Protein AF-0000000086449299 (afdb_homodimer)

Secondary structure (DSSP, 8-state):
--EEEEEE---GGGGHHHHHHHHHHHHH-HHHHHHEEEEEEETHHHHHHHHHHH-GGGHHHHHHHHHHHHHHHHTSTTGGGSTT--HHHHHHHHHHHHS-TTHHHHHTTTEEEEEEETTT--EEEE---SSHHHHHHHHHHHT--TTTS-SSPEEETTEEEEEGGGT-SSPPPSSEEEEEE-SSSSS-SB---HHHHHHHHHHHHHTT-HHHHHHHHHHHHHHSPPPHHHHHHHHHHHHHHHHHHHHHTT-----/--EEEEEE---GGGGHHHHHHHHHHHHH-HHHHHHEEEEEEETHHHHHHHHHHH-GGGHHHHHHHHHHHHHHHHTSTTGGGSTT--HHHHHHHHHHHHS-TTHHHHHTTTEEEEEEETTT--EEEE---SSHHHHHHHHHHHT--TTTS-SSPEEETTEEEEEGGGT-SSPPPSSEEEEEE-SSSSS-SB---HHHHHHHHHHHHHTT-HHHHHHHHHHHHHHSPPPHHHHHHHHHHHHHHHHHHHHHTT-----

Solvent-accessible surface area (backbone atoms only — not comparable to full-atom values): 25345 Å² total; per-residue (Å²): 128,80,44,31,27,40,17,21,26,39,30,48,56,40,28,42,19,54,51,18,24,48,51,32,35,67,58,24,21,53,68,51,58,70,53,44,62,35,33,20,5,1,19,35,12,27,53,52,38,48,37,57,72,52,27,54,87,40,50,65,57,49,52,51,47,53,54,49,52,37,51,56,29,62,71,29,94,61,31,50,53,24,87,90,52,57,51,59,60,52,50,50,54,49,49,59,70,56,49,52,89,61,31,20,68,61,31,41,75,24,32,32,37,20,26,10,32,63,84,80,52,46,64,44,73,50,31,76,39,93,33,48,67,52,41,51,50,52,51,50,18,8,54,32,41,76,72,44,64,40,87,73,64,36,78,56,94,91,35,46,23,23,21,1,44,82,51,35,27,60,46,74,59,84,81,51,50,52,47,33,37,31,77,47,57,69,98,47,68,25,40,56,57,72,72,53,53,54,51,51,48,53,50,36,51,70,69,74,37,39,56,60,50,51,32,44,45,48,52,43,34,17,74,48,50,65,59,68,72,55,46,50,49,40,18,50,48,20,23,51,35,34,48,49,40,25,55,75,69,71,39,55,41,86,119,128,81,45,32,27,41,17,21,26,40,30,48,55,40,26,41,19,52,52,19,25,48,52,31,35,68,58,26,21,54,68,50,59,72,54,45,62,34,33,19,5,1,20,36,12,26,52,51,39,46,37,57,74,51,26,54,88,38,48,65,56,50,51,52,48,53,53,49,52,38,49,57,29,61,71,29,95,62,34,49,54,24,86,89,53,58,51,60,57,53,50,50,53,51,50,58,69,56,50,53,88,60,30,20,68,62,32,40,76,26,32,32,38,20,27,10,33,62,84,78,51,46,64,44,71,49,33,76,40,94,34,48,67,52,40,52,50,51,52,50,17,7,52,33,41,74,72,45,65,41,86,74,65,37,79,54,94,93,34,45,23,23,21,1,45,80,51,37,28,59,47,75,58,85,80,50,50,52,46,33,38,31,77,47,58,70,99,47,69,25,40,56,58,72,71,54,53,55,54,52,48,53,51,36,52,71,68,73,37,39,58,61,49,50,31,43,45,49,53,43,34,17,74,47,49,65,58,68,72,56,46,51,48,40,18,50,46,20,23,51,36,35,47,50,40,25,55,74,70,72,38,56,40,86,119

Radius of gyration: 24.44 Å; Cα contacts (8 Å, |Δi|>4): 1080; chains: 2; bounding box: 39×75×61 Å

Nearest PDB structures (foldseek):
  4kyi-assembly1_A  TM=5.735E-01  e=8.278E-06  Legionella pneumophila subsp. pneumophila str. Philadelphia 1
  1i0a-assembly1_B  TM=3.793E-01  e=3.720E+00  Meleagris gallopavo
  4kyi-assembly1_A  TM=5.737E-01  e=8.278E-06  Legionella pneumophila subsp. pneumophila str. Philadelphia 1
  1i0a-assembly1_B  TM=3.791E-01  e=3.720E+00  Meleagris gallopavo

Organism: Eptatretus burgeri (NCBI:txid7764)

Sequence (510 aa):
MAEIHLSFAGAGFMGIYHLGACAALLRNGRALLARIQGYAGASAGALVATVLLTSPENLSRANKFVMELSQNVRNQPIGAITPGFDFRAQLREGIEQLLLSNAHEKADGRLFVSITNAWSGRNELVSRFSSREELITVLEASSFIPFYVGLEPVRYRDQLWLDGGLSNNLPLLPGGRTITISPFSGDHDVSPREADLRAIYARISRENFQVSVGNAIRAALAVLPPPQCVMEQIYERGEKDTVHFLCSNGFYQEEMAEIHLSFAGAGFMGIYHLGACAALLRNGRALLARIQGYAGASAGALVATVLLTSPENLSRANKFVMELSQNVRNQPIGAITPGFDFRAQLREGIEQLLLSNAHEKADGRLFVSITNAWSGRNELVSRFSSREELITVLEASSFIPFYVGLEPVRYRDQLWLDGGLSNNLPLLPGGRTITISPFSGDHDVSPREADLRAIYARISRENFQVSVGNAIRAALAVLPPPQCVMEQIYERGEKDTVHFLCSNGFYQEE

Structure (mmCIF, N/CA/C/O backbone):
data_AF-0000000086449299-model_v1
#
loop_
_entity.id
_entity.type
_entity.pdbx_description
1 polymer 'Patatin-like phospholipase domain containing 4'
#
loop_
_atom_site.group_PDB
_atom_site.id
_atom_site.type_symbol
_atom_site.label_atom_id
_atom_site.label_alt_id
_atom_site.label_comp_id
_atom_site.label_asym_id
_atom_site.label_entity_id
_atom_site.label_seq_id
_atom_site.pdbx_PDB_ins_code
_atom_site.Cartn_x
_atom_site.Cartn_y
_atom_site.Cartn_z
_atom_site.occupancy
_atom_site.B_iso_or_equiv
_atom_site.auth_seq_id
_atom_site.auth_comp_id
_atom_site.auth_asym_id
_atom_site.auth_atom_id
_atom_site.pdbx_PDB_model_num
ATOM 1 N N . MET A 1 1 ? -16.531 -36.344 -13.625 1 51.91 1 MET A N 1
ATOM 2 C CA . MET A 1 1 ? -15.977 -35.75 -12.414 1 51.91 1 MET A CA 1
ATOM 3 C C . MET A 1 1 ? -15.844 -34.25 -12.57 1 51.91 1 MET A C 1
ATOM 5 O O . MET A 1 1 ? -15.672 -33.75 -13.688 1 51.91 1 MET A O 1
ATOM 9 N N . ALA A 1 2 ? -16.266 -33.5 -11.648 1 70.38 2 ALA A N 1
ATOM 10 C CA . ALA A 1 2 ? -16.312 -32.031 -11.781 1 70.38 2 ALA A CA 1
ATOM 11 C C . ALA A 1 2 ? -14.938 -31.469 -12.086 1 70.38 2 ALA A C 1
ATOM 13 O O . ALA A 1 2 ? -13.922 -32 -11.617 1 70.38 2 ALA A O 1
ATOM 14 N N . GLU A 1 3 ? -14.734 -30.688 -13.094 1 87.62 3 GLU A N 1
ATOM 15 C CA . GLU A 1 3 ? -13.484 -30.047 -13.477 1 87.62 3 GLU A CA 1
ATOM 16 C C . GLU A 1 3 ? -12.883 -29.266 -12.312 1 87.62 3 GLU A C 1
ATOM 18 O O . GLU A 1 3 ? -13.609 -28.672 -11.516 1 87.62 3 GLU A O 1
ATOM 23 N N . ILE A 1 4 ? -11.562 -29.578 -12.094 1 93.94 4 ILE A N 1
ATOM 24 C CA . ILE A 1 4 ? -10.859 -28.859 -11.039 1 93.94 4 ILE A CA 1
ATOM 25 C C . ILE A 1 4 ? -9.852 -27.891 -11.656 1 93.94 4 ILE A C 1
ATOM 27 O O . ILE A 1 4 ? -9.164 -28.234 -12.625 1 93.94 4 ILE A O 1
ATOM 31 N N . HIS A 1 5 ? -9.852 -26.734 -11.148 1 96.25 5 HIS A N 1
ATOM 32 C CA . HIS A 1 5 ? -8.906 -25.703 -11.57 1 96.25 5 HIS A CA 1
ATOM 33 C C . HIS A 1 5 ? -8.078 -25.203 -10.398 1 96.25 5 HIS A C 1
ATOM 35 O O . HIS A 1 5 ? -8.438 -25.422 -9.234 1 96.25 5 HIS A O 1
ATOM 41 N N . LEU A 1 6 ? -6.98 -24.734 -10.688 1 96.5 6 LEU A N 1
ATOM 42 C CA . LEU A 1 6 ? -6.078 -24.156 -9.695 1 96.5 6 LEU A CA 1
ATOM 43 C C . LEU A 1 6 ? -5.828 -22.672 -9.984 1 96.5 6 LEU A C 1
ATOM 45 O O . LEU A 1 6 ? -5.543 -22.297 -11.125 1 96.5 6 LEU A O 1
ATOM 49 N N . SER A 1 7 ? -6.012 -21.812 -9.008 1 96.88 7 SER A N 1
ATOM 50 C CA . SER A 1 7 ? -5.84 -20.375 -9.195 1 96.88 7 SER A CA 1
ATOM 51 C C . SER A 1 7 ? -4.926 -19.781 -8.125 1 96.88 7 SER A C 1
ATOM 53 O O . SER A 1 7 ? -5.051 -20.109 -6.941 1 96.88 7 SER A O 1
ATOM 55 N N . PHE A 1 8 ? -3.998 -19.016 -8.555 1 96.44 8 PHE A N 1
ATOM 56 C CA . PHE A 1 8 ? -3.035 -18.359 -7.68 1 96.44 8 PHE A CA 1
ATOM 57 C C . PHE A 1 8 ? -3.27 -16.859 -7.648 1 96.44 8 PHE A C 1
ATOM 59 O O . PHE A 1 8 ? -3.336 -16.203 -8.695 1 96.44 8 PHE A O 1
ATOM 66 N N . ALA A 1 9 ? -3.301 -16.328 -6.469 1 94 9 ALA A N 1
ATOM 67 C CA . ALA A 1 9 ? -3.551 -14.891 -6.316 1 94 9 ALA A CA 1
ATOM 68 C C . ALA A 1 9 ? -2.312 -14.078 -6.676 1 94 9 ALA A C 1
ATOM 70 O O . ALA A 1 9 ? -1.186 -14.555 -6.543 1 94 9 ALA A O 1
ATOM 71 N N . GLY A 1 10 ? -2.607 -12.844 -7.191 1 91.81 10 GLY A N 1
ATOM 72 C CA . GLY A 1 10 ? -1.504 -11.898 -7.27 1 91.81 10 GLY A CA 1
ATOM 73 C C . GLY A 1 10 ? -0.937 -11.531 -5.91 1 91.81 10 GLY A C 1
ATOM 74 O O . GLY A 1 10 ? -1.687 -11.258 -4.973 1 91.81 10 GLY A O 1
ATOM 75 N N . ALA A 1 11 ? 0.433 -11.555 -5.852 1 89.06 11 ALA A N 1
ATOM 76 C CA . ALA A 1 11 ? 1.003 -11.391 -4.516 1 89.06 11 ALA A CA 1
ATOM 77 C C . ALA A 1 11 ? 2.398 -10.781 -4.586 1 89.06 11 ALA A C 1
ATOM 79 O O . ALA A 1 11 ? 3.113 -10.734 -3.582 1 89.06 11 ALA A O 1
ATOM 80 N N . GLY A 1 12 ? 2.861 -10.234 -5.641 1 88.81 12 GLY A N 1
ATOM 81 C CA . GLY A 1 12 ? 4.207 -9.695 -5.742 1 88.81 12 GLY A CA 1
ATOM 82 C C . GLY A 1 12 ? 5.266 -10.625 -5.176 1 88.81 12 GLY A C 1
ATOM 83 O O . GLY A 1 12 ? 5.32 -11.805 -5.531 1 88.81 12 GLY A O 1
ATOM 84 N N . PHE A 1 13 ? 6.039 -10.133 -4.25 1 87.56 13 PHE A N 1
ATOM 85 C CA . PHE A 1 13 ? 7.129 -10.922 -3.689 1 87.56 13 PHE A CA 1
ATOM 86 C C . PHE A 1 13 ? 6.598 -11.977 -2.729 1 87.56 13 PHE A C 1
ATOM 88 O O . PHE A 1 13 ? 7.301 -12.938 -2.4 1 87.56 13 PHE A O 1
ATOM 95 N N . MET A 1 14 ? 5.395 -11.758 -2.367 1 89.06 14 MET A N 1
ATOM 96 C CA . MET A 1 14 ? 4.762 -12.797 -1.559 1 89.06 14 MET A CA 1
ATOM 97 C C . MET A 1 14 ? 4.438 -14.023 -2.402 1 89.06 14 MET A C 1
ATOM 99 O O . MET A 1 14 ? 4.031 -15.062 -1.871 1 89.06 14 MET A O 1
ATOM 103 N N . GLY A 1 15 ? 4.676 -13.875 -3.594 1 92.94 15 GLY A N 1
ATOM 104 C CA . GLY A 1 15 ? 4.504 -15.008 -4.492 1 92.94 15 GLY A CA 1
ATOM 105 C C . GLY A 1 15 ? 5.367 -16.203 -4.117 1 92.94 15 GLY A C 1
ATOM 106 O O . GLY A 1 15 ? 5.125 -17.312 -4.578 1 92.94 15 GLY A O 1
ATOM 107 N N . ILE A 1 16 ? 6.363 -15.938 -3.303 1 94.19 16 ILE A N 1
ATOM 108 C CA . ILE A 1 16 ? 7.203 -17.031 -2.816 1 94.19 16 ILE A CA 1
ATOM 109 C C . ILE A 1 16 ? 6.352 -18.031 -2.053 1 94.19 16 ILE A C 1
ATOM 111 O O . ILE A 1 16 ? 6.668 -19.234 -2.02 1 94.19 16 ILE A O 1
ATOM 115 N N . TYR A 1 17 ? 5.262 -17.578 -1.467 1 94.12 17 TYR A N 1
ATOM 116 C CA . TYR A 1 17 ? 4.281 -18.453 -0.847 1 94.12 17 TYR A CA 1
ATOM 117 C C . TYR A 1 17 ? 3.744 -19.469 -1.853 1 94.12 17 TYR A C 1
ATOM 119 O O . TYR A 1 17 ? 3.598 -20.656 -1.535 1 94.12 17 TYR A O 1
ATOM 127 N N . HIS A 1 18 ? 3.432 -19 -3.043 1 97.44 18 HIS A N 1
ATOM 128 C CA . HIS A 1 18 ? 2.932 -19.859 -4.109 1 97.44 18 HIS A CA 1
ATOM 129 C C . HIS A 1 18 ? 3.963 -20.906 -4.496 1 97.44 18 HIS A C 1
ATOM 131 O O . HIS A 1 18 ? 3.607 -22.047 -4.797 1 97.44 18 HIS A O 1
ATOM 137 N N . LEU A 1 19 ? 5.203 -20.484 -4.504 1 96.81 19 LEU A N 1
ATOM 138 C CA . LEU A 1 19 ? 6.262 -21.438 -4.84 1 96.81 19 LEU A CA 1
ATOM 139 C C . LEU A 1 19 ? 6.348 -22.547 -3.799 1 96.81 19 LEU A C 1
ATOM 141 O O . LEU A 1 19 ? 6.527 -23.719 -4.145 1 96.81 19 LEU A O 1
ATOM 145 N N . GLY A 1 20 ? 6.227 -22.188 -2.58 1 95.94 20 GLY A N 1
ATOM 146 C CA . GLY A 1 20 ? 6.145 -23.203 -1.542 1 95.94 20 GLY A CA 1
ATOM 147 C C . GLY A 1 20 ? 4.961 -24.125 -1.711 1 95.94 20 GLY A C 1
ATOM 148 O O . GLY A 1 20 ? 5.094 -25.344 -1.554 1 95.94 20 GLY A O 1
ATOM 149 N N . ALA A 1 21 ? 3.863 -23.547 -2.029 1 96.5 21 ALA A N 1
ATOM 150 C CA . ALA A 1 21 ? 2.66 -24.344 -2.264 1 96.5 21 ALA A CA 1
ATOM 151 C C . ALA A 1 21 ? 2.861 -25.312 -3.426 1 96.5 21 ALA A C 1
ATOM 153 O O . ALA A 1 21 ? 2.492 -26.484 -3.334 1 96.5 21 ALA A O 1
ATOM 154 N N . CYS A 1 22 ? 3.443 -24.812 -4.48 1 97.62 22 CYS A N 1
ATOM 155 C CA . CYS A 1 22 ? 3.689 -25.641 -5.656 1 97.62 22 CYS A CA 1
ATOM 156 C C . CYS A 1 22 ? 4.637 -26.797 -5.324 1 97.62 22 CYS A C 1
ATOM 158 O O . CYS A 1 22 ? 4.469 -27.906 -5.82 1 97.62 22 CYS A O 1
ATOM 160 N N . ALA A 1 23 ? 5.645 -26.453 -4.512 1 96 23 ALA A N 1
ATOM 161 C CA . ALA A 1 23 ? 6.57 -27.516 -4.098 1 96 23 ALA A CA 1
ATOM 162 C C . ALA A 1 23 ? 5.836 -28.641 -3.381 1 96 23 ALA A C 1
ATOM 164 O O . ALA A 1 23 ? 6.082 -29.812 -3.648 1 96 23 ALA A O 1
ATOM 165 N N . ALA A 1 24 ? 4.945 -28.281 -2.539 1 95.62 24 ALA A N 1
ATOM 166 C CA . ALA A 1 24 ? 4.152 -29.281 -1.81 1 95.62 24 ALA A CA 1
ATOM 167 C C . ALA A 1 24 ? 3.227 -30.031 -2.75 1 95.62 24 ALA A C 1
ATOM 169 O O . ALA A 1 24 ? 3.051 -31.25 -2.609 1 95.62 24 ALA A O 1
ATOM 170 N N . LEU A 1 25 ? 2.617 -29.359 -3.713 1 96.69 25 LEU A N 1
ATOM 171 C CA . LEU A 1 25 ? 1.731 -30 -4.68 1 96.69 25 LEU A CA 1
ATOM 172 C C . LEU A 1 25 ? 2.486 -31.047 -5.504 1 96.69 25 LEU A C 1
ATOM 174 O O . LEU A 1 25 ? 1.985 -32.156 -5.734 1 96.69 25 LEU A O 1
ATOM 178 N N . LEU A 1 26 ? 3.674 -30.641 -5.898 1 95.88 26 LEU A N 1
ATOM 179 C CA . LEU A 1 26 ? 4.477 -31.547 -6.727 1 95.88 26 LEU A CA 1
ATOM 180 C C . LEU A 1 26 ? 4.965 -32.75 -5.918 1 95.88 26 LEU A C 1
ATOM 182 O O . LEU A 1 26 ? 5.098 -33.844 -6.449 1 95.88 26 LEU A O 1
ATOM 186 N N . ARG A 1 27 ? 5.234 -32.5 -4.668 1 94.88 27 ARG A N 1
ATOM 187 C CA . ARG A 1 27 ? 5.781 -33.562 -3.818 1 94.88 27 ARG A CA 1
ATOM 188 C C . ARG A 1 27 ? 4.676 -34.469 -3.305 1 94.88 27 ARG A C 1
ATOM 190 O O . ARG A 1 27 ? 4.84 -35.719 -3.285 1 94.88 27 ARG A O 1
ATOM 197 N N . ASN A 1 28 ? 3.482 -33.875 -2.91 1 95.06 28 ASN A N 1
ATOM 198 C CA . ASN A 1 28 ? 2.496 -34.625 -2.158 1 95.06 28 ASN A CA 1
ATOM 199 C C . ASN A 1 28 ? 1.126 -34.594 -2.828 1 95.06 28 ASN A C 1
ATOM 201 O O . ASN A 1 28 ? 0.195 -35.281 -2.389 1 95.06 28 ASN A O 1
ATOM 205 N N . GLY A 1 29 ? 0.987 -33.812 -3.869 1 95.5 29 GLY A N 1
ATOM 206 C CA . GLY A 1 29 ? -0.331 -33.625 -4.453 1 95.5 29 GLY A CA 1
ATOM 207 C C . GLY A 1 29 ? -0.387 -34 -5.926 1 95.5 29 GLY A C 1
ATOM 208 O O . GLY A 1 29 ? -1.119 -33.375 -6.699 1 95.5 29 GLY A O 1
ATOM 209 N N . ARG A 1 30 ? 0.314 -35.031 -6.344 1 93.69 30 ARG A N 1
ATOM 210 C CA . ARG A 1 30 ? 0.399 -35.406 -7.75 1 93.69 30 ARG A CA 1
ATOM 211 C C . ARG A 1 30 ? -0.957 -35.844 -8.281 1 93.69 30 ARG A C 1
ATOM 213 O O . ARG A 1 30 ? -1.286 -35.625 -9.445 1 93.69 30 ARG A O 1
ATOM 220 N N . ALA A 1 31 ? -1.69 -36.5 -7.477 1 92 31 ALA A N 1
ATOM 221 C CA . ALA A 1 31 ? -3.021 -36.938 -7.871 1 92 31 ALA A CA 1
ATOM 222 C C . ALA A 1 31 ? -3.936 -35.781 -8.18 1 92 31 ALA A C 1
ATOM 224 O O . ALA A 1 31 ? -4.715 -35.812 -9.133 1 92 31 ALA A O 1
ATOM 225 N N . LEU A 1 32 ? -3.84 -34.812 -7.379 1 93.56 32 LEU A N 1
ATOM 226 C CA . LEU A 1 32 ? -4.633 -33.594 -7.613 1 93.56 32 LEU A CA 1
ATOM 227 C C . LEU A 1 32 ? -4.172 -32.875 -8.883 1 93.56 32 LEU A C 1
ATOM 229 O O . LEU A 1 32 ? -4.992 -32.469 -9.703 1 93.56 32 LEU A O 1
ATOM 233 N N . LEU A 1 33 ? -2.873 -32.781 -9.047 1 94.69 33 LEU A N 1
ATOM 234 C CA . LEU A 1 33 ? -2.307 -32.062 -10.195 1 94.69 33 LEU A CA 1
ATOM 235 C C . LEU A 1 33 ? -2.738 -32.719 -11.5 1 94.69 33 LEU A C 1
ATOM 237 O O . LEU A 1 33 ? -2.959 -32.031 -12.508 1 94.69 33 LEU A O 1
ATOM 241 N N . ALA A 1 34 ? -2.879 -34 -11.445 1 92.94 34 ALA A N 1
ATOM 242 C CA . ALA A 1 34 ? -3.275 -34.75 -12.633 1 92.94 34 ALA A CA 1
ATOM 243 C C . ALA A 1 34 ? -4.723 -34.438 -13.008 1 92.94 34 ALA A C 1
ATOM 245 O O . ALA A 1 34 ? -5.121 -34.625 -14.164 1 92.94 34 ALA A O 1
ATOM 246 N N . ARG A 1 35 ? -5.445 -33.969 -12.102 1 92.81 35 ARG A N 1
ATOM 247 C CA . ARG A 1 35 ? -6.863 -33.719 -12.336 1 92.81 35 ARG A CA 1
ATOM 248 C C . ARG A 1 35 ? -7.102 -32.25 -12.727 1 92.81 35 ARG A C 1
ATOM 250 O O . ARG A 1 35 ? -8.188 -31.906 -13.203 1 92.81 35 ARG A O 1
ATOM 257 N N . ILE A 1 36 ? -6.141 -31.453 -12.547 1 95 36 ILE A N 1
ATOM 258 C CA . ILE A 1 36 ? -6.316 -30.031 -12.812 1 95 36 ILE A CA 1
ATOM 259 C C . ILE A 1 36 ? -6.43 -29.797 -14.32 1 95 36 ILE A C 1
ATOM 261 O O . ILE A 1 36 ? -5.57 -30.219 -15.086 1 95 36 ILE A O 1
ATOM 265 N N . GLN A 1 37 ? -7.434 -29.094 -14.703 1 94.31 37 GLN A N 1
ATOM 266 C CA . GLN A 1 37 ? -7.664 -28.828 -16.125 1 94.31 37 GLN A CA 1
ATOM 267 C C . GLN A 1 37 ? -7.219 -27.422 -16.5 1 94.31 37 GLN A C 1
ATOM 269 O O . GLN A 1 37 ? -6.828 -27.172 -17.641 1 94.31 37 GLN A O 1
ATOM 274 N N . GLY A 1 38 ? -7.367 -26.578 -15.594 1 95.88 38 GLY A N 1
ATOM 275 C CA . GLY A 1 38 ? -7.035 -25.188 -15.867 1 95.88 38 GLY A CA 1
ATOM 276 C C . GLY A 1 38 ? -6.246 -24.531 -14.75 1 95.88 38 GLY A C 1
ATOM 277 O O . GLY A 1 38 ? -6.457 -24.828 -13.57 1 95.88 38 GLY A O 1
ATOM 278 N N . TYR A 1 39 ? -5.344 -23.75 -15.148 1 97.44 39 TYR A N 1
ATOM 279 C CA . TYR A 1 39 ? -4.547 -22.938 -14.227 1 97.44 39 TYR A CA 1
ATOM 280 C C . TYR A 1 39 ? -4.82 -21.453 -14.43 1 97.44 39 TYR A C 1
ATOM 282 O O . TYR A 1 39 ? -4.938 -20.984 -15.562 1 97.44 39 TYR A O 1
ATOM 290 N N . ALA A 1 40 ? -5 -20.719 -13.359 1 96.88 40 ALA A N 1
ATOM 291 C CA . ALA A 1 40 ? -5.266 -19.297 -13.445 1 96.88 40 ALA A CA 1
ATOM 292 C C . ALA A 1 40 ? -4.441 -18.516 -12.422 1 96.88 40 ALA A C 1
ATOM 294 O O . ALA A 1 40 ? -3.945 -19.094 -11.453 1 96.88 40 ALA A O 1
ATOM 295 N N . GLY A 1 41 ? -4.312 -17.25 -12.711 1 95.94 41 GLY A N 1
ATOM 296 C CA . GLY A 1 41 ? -3.609 -16.422 -11.75 1 95.94 41 GLY A CA 1
ATOM 297 C C . GLY A 1 41 ? -3.461 -14.984 -12.203 1 95.94 41 GLY A C 1
ATOM 298 O O . GLY A 1 41 ? -3.793 -14.648 -13.344 1 95.94 41 GLY A O 1
ATOM 299 N N . ALA A 1 42 ? -2.957 -14.219 -11.289 1 93.31 42 ALA A N 1
ATOM 300 C CA . ALA A 1 42 ? -2.629 -12.82 -11.539 1 93.31 42 ALA A CA 1
ATOM 301 C C . ALA A 1 42 ? -1.217 -12.492 -11.062 1 93.31 42 ALA A C 1
ATOM 303 O O . ALA A 1 42 ? -0.788 -12.969 -10.008 1 93.31 42 ALA A O 1
ATOM 304 N N . SER A 1 43 ? -0.488 -11.688 -11.836 1 93.19 43 SER A N 1
ATOM 305 C CA . SER A 1 43 ? 0.835 -11.203 -11.453 1 93.19 43 SER A CA 1
ATOM 306 C C . SER A 1 43 ? 1.746 -12.352 -11.039 1 93.19 43 SER A C 1
ATOM 308 O O . SER A 1 43 ? 1.918 -13.32 -11.789 1 93.19 43 SER A O 1
ATOM 310 N N . ALA A 1 44 ? 2.305 -12.344 -9.859 1 93.31 44 ALA A N 1
ATOM 311 C CA . ALA A 1 44 ? 3.168 -13.422 -9.383 1 93.31 44 ALA A CA 1
ATOM 312 C C . ALA A 1 44 ? 2.445 -14.766 -9.43 1 93.31 44 ALA A C 1
ATOM 314 O O . ALA A 1 44 ? 3.061 -15.797 -9.703 1 93.31 44 ALA A O 1
ATOM 315 N N . GLY A 1 45 ? 1.172 -14.703 -9.18 1 96.19 45 GLY A N 1
ATOM 316 C CA . GLY A 1 45 ? 0.382 -15.922 -9.273 1 96.19 45 GLY A CA 1
ATOM 317 C C . GLY A 1 45 ? 0.333 -16.5 -10.68 1 96.19 45 GLY A C 1
ATOM 318 O O . GLY A 1 45 ? 0.425 -17.703 -10.859 1 96.19 45 GLY A O 1
ATOM 319 N N . ALA A 1 46 ? 0.145 -15.625 -11.648 1 96 46 ALA A N 1
ATOM 320 C CA . ALA A 1 46 ? 0.15 -16.078 -13.039 1 96 46 ALA A CA 1
ATOM 321 C C . ALA A 1 46 ? 1.508 -16.656 -13.422 1 96 46 ALA A C 1
ATOM 323 O O . ALA A 1 46 ? 1.582 -17.656 -14.148 1 96 46 ALA A O 1
ATOM 324 N N . LEU A 1 47 ? 2.551 -16.047 -12.945 1 95.62 47 LEU A N 1
ATOM 325 C CA . LEU A 1 47 ? 3.898 -16.531 -13.227 1 95.62 47 LEU A CA 1
ATOM 326 C C . LEU A 1 47 ? 4.105 -17.922 -12.648 1 95.62 47 LEU A C 1
ATOM 328 O O . LEU A 1 47 ? 4.574 -18.828 -13.352 1 95.62 47 LEU A O 1
ATOM 332 N N . VAL A 1 48 ? 3.73 -18.109 -11.43 1 97.06 48 VAL A N 1
ATOM 333 C CA . VAL A 1 48 ? 3.898 -19.391 -10.766 1 97.06 48 VAL A CA 1
ATOM 334 C C . VAL A 1 48 ? 3.025 -20.453 -11.445 1 97.06 48 VAL A C 1
ATOM 336 O O . VAL A 1 48 ? 3.463 -21.578 -11.664 1 97.06 48 VAL A O 1
ATOM 339 N N . ALA A 1 49 ? 1.79 -20.062 -11.781 1 97.62 49 ALA A N 1
ATOM 340 C CA . ALA A 1 49 ? 0.901 -20.969 -12.492 1 97.62 49 ALA A CA 1
ATOM 341 C C . ALA A 1 49 ? 1.526 -21.422 -13.812 1 97.62 49 ALA A C 1
ATOM 343 O O . ALA A 1 49 ? 1.446 -22.609 -14.172 1 97.62 49 ALA A O 1
ATOM 344 N N . THR A 1 50 ? 2.115 -20.469 -14.484 1 97.38 50 THR A N 1
ATOM 345 C CA . THR A 1 50 ? 2.744 -20.766 -15.766 1 97.38 50 THR A CA 1
ATOM 346 C C . THR A 1 50 ? 3.885 -21.766 -15.586 1 97.38 50 THR A C 1
ATOM 348 O O . THR A 1 50 ? 3.984 -22.75 -16.328 1 97.38 50 THR A O 1
ATOM 351 N N . VAL A 1 51 ? 4.727 -21.531 -14.625 1 96.75 51 VAL A N 1
ATOM 352 C CA . VAL A 1 51 ? 5.859 -22.422 -14.375 1 96.75 51 VAL A CA 1
ATOM 353 C C . VAL A 1 51 ? 5.355 -23.797 -13.984 1 96.75 51 VAL A C 1
ATOM 355 O O . VAL A 1 51 ? 5.836 -24.812 -14.508 1 96.75 51 VAL A O 1
ATOM 358 N N . LEU A 1 52 ? 4.371 -23.859 -13.117 1 96.81 52 LEU A N 1
ATOM 359 C CA . LEU A 1 52 ? 3.83 -25.141 -12.656 1 96.81 52 LEU A CA 1
ATOM 360 C C . LEU A 1 52 ? 3.266 -25.938 -13.828 1 96.81 52 LEU A C 1
ATOM 362 O O . LEU A 1 52 ? 3.471 -27.156 -13.914 1 96.81 52 LEU A O 1
ATOM 366 N N . LEU A 1 53 ? 2.592 -25.266 -14.742 1 96.88 53 LEU A N 1
ATOM 367 C CA . LEU A 1 53 ? 1.915 -25.906 -15.859 1 96.88 53 LEU A CA 1
ATOM 368 C C . LEU A 1 53 ? 2.914 -26.297 -16.938 1 96.88 53 LEU A C 1
ATOM 370 O O . LEU A 1 53 ? 2.822 -27.391 -17.5 1 96.88 53 LEU A O 1
ATOM 374 N N . THR A 1 54 ? 3.885 -25.438 -17.219 1 95.69 54 THR A N 1
ATOM 375 C CA . THR A 1 54 ? 4.684 -25.625 -18.422 1 95.69 54 THR A CA 1
ATOM 376 C C . THR A 1 54 ? 6.062 -26.172 -18.078 1 95.69 54 THR A C 1
ATOM 378 O O . THR A 1 54 ? 6.691 -26.844 -18.906 1 95.69 54 THR A O 1
ATOM 381 N N . SER A 1 55 ? 6.531 -25.828 -16.906 1 94.44 55 SER A N 1
ATOM 382 C CA . SER A 1 55 ? 7.895 -26.188 -16.547 1 94.44 55 SER A CA 1
ATOM 383 C C . SER A 1 55 ? 8.023 -26.453 -15.055 1 94.44 55 SER A C 1
ATOM 385 O O . SER A 1 55 ? 8.844 -25.828 -14.375 1 94.44 55 SER A O 1
ATOM 387 N N . PRO A 1 56 ? 7.336 -27.5 -14.602 1 94.31 56 PRO A N 1
ATOM 388 C CA . PRO A 1 56 ? 7.391 -27.766 -13.164 1 94.31 56 PRO A CA 1
ATOM 389 C C . PRO A 1 56 ? 8.797 -28.109 -12.68 1 94.31 56 PRO A C 1
ATOM 391 O O . PRO A 1 56 ? 9.125 -27.875 -11.508 1 94.31 56 PRO A O 1
ATOM 394 N N . GLU A 1 57 ? 9.648 -28.547 -13.523 1 93.94 57 GLU A N 1
ATOM 395 C CA . GLU A 1 57 ? 11.023 -28.875 -13.18 1 93.94 57 GLU A CA 1
ATOM 396 C C . GLU A 1 57 ? 11.836 -27.625 -12.844 1 93.94 57 GLU A C 1
ATOM 398 O O . GLU A 1 57 ? 12.891 -27.719 -12.219 1 93.94 57 GLU A O 1
ATOM 403 N N . ASN A 1 58 ? 11.336 -26.469 -13.227 1 95.31 58 ASN A N 1
ATOM 404 C CA . ASN A 1 58 ? 12.07 -25.234 -13.023 1 95.31 58 ASN A CA 1
ATOM 405 C C . ASN A 1 58 ? 11.555 -24.469 -11.805 1 95.31 58 ASN A C 1
ATOM 407 O O . ASN A 1 58 ? 11.891 -23.297 -11.609 1 95.31 58 ASN A O 1
ATOM 411 N N . LEU A 1 59 ? 10.805 -25.141 -10.977 1 95.31 59 LEU A N 1
ATOM 412 C CA . LEU A 1 59 ? 10.242 -24.484 -9.805 1 95.31 59 LEU A CA 1
ATOM 413 C C . LEU A 1 59 ? 11.344 -24 -8.867 1 95.31 59 LEU A C 1
ATOM 415 O O . LEU A 1 59 ? 11.25 -22.906 -8.305 1 95.31 59 LEU A O 1
ATOM 419 N N . SER A 1 60 ? 12.352 -24.844 -8.734 1 94.56 60 SER A N 1
ATOM 420 C CA . SER A 1 60 ? 13.469 -24.469 -7.879 1 94.56 60 SER A CA 1
ATOM 421 C C . SER A 1 60 ? 14.203 -23.266 -8.43 1 94.56 60 SER A C 1
ATOM 423 O O . SER A 1 60 ? 14.641 -22.391 -7.668 1 94.56 60 SER A O 1
ATOM 425 N N . ARG A 1 61 ? 14.391 -23.234 -9.703 1 95.06 61 ARG A N 1
ATOM 426 C CA . ARG A 1 61 ? 15.016 -22.094 -10.352 1 95.06 61 ARG A CA 1
ATOM 427 C C . ARG A 1 61 ? 14.172 -20.828 -10.188 1 95.06 61 ARG A C 1
ATOM 429 O O . ARG A 1 61 ? 14.703 -19.734 -10.031 1 95.06 61 ARG A O 1
ATOM 436 N N . ALA A 1 62 ? 12.883 -21.047 -10.281 1 95.19 62 ALA A N 1
ATOM 437 C CA . ALA A 1 62 ? 11.977 -19.906 -10.078 1 95.19 62 ALA A CA 1
ATOM 438 C C . ALA A 1 62 ? 12.133 -19.328 -8.68 1 95.19 62 ALA A C 1
ATOM 440 O O . ALA A 1 62 ? 12.133 -18.109 -8.508 1 95.19 62 ALA A O 1
ATOM 441 N N . ASN A 1 63 ? 12.25 -20.219 -7.723 1 95.19 63 ASN A N 1
ATOM 442 C CA . ASN A 1 63 ? 12.469 -19.797 -6.348 1 95.19 63 ASN A CA 1
ATOM 443 C C . ASN A 1 63 ? 13.75 -18.984 -6.215 1 95.19 63 ASN A C 1
ATOM 445 O O . ASN A 1 63 ? 13.766 -17.922 -5.57 1 95.19 63 ASN A O 1
ATOM 449 N N . LYS A 1 64 ? 14.812 -19.453 -6.793 1 93.81 64 LYS A N 1
ATOM 450 C CA . LYS A 1 64 ? 16.094 -18.766 -6.758 1 93.81 64 LYS A CA 1
ATOM 451 C C . LYS A 1 64 ? 16 -17.391 -7.422 1 93.81 64 LYS A C 1
ATOM 453 O O . LYS A 1 64 ? 16.562 -16.406 -6.93 1 93.81 64 LYS A O 1
ATOM 458 N N . PHE A 1 65 ? 15.367 -17.406 -8.484 1 94.38 65 PHE A N 1
ATOM 459 C CA . PHE A 1 65 ? 15.195 -16.156 -9.219 1 94.38 65 PHE A CA 1
ATOM 460 C C . PHE A 1 65 ? 14.469 -15.117 -8.359 1 94.38 65 PHE A C 1
ATOM 462 O O . PHE A 1 65 ? 14.891 -13.969 -8.273 1 94.38 65 PHE A O 1
ATOM 469 N N . VAL A 1 66 ? 13.32 -15.539 -7.75 1 93.19 66 VAL A N 1
ATOM 470 C CA . VAL A 1 66 ? 12.523 -14.633 -6.93 1 93.19 66 VAL A CA 1
ATOM 471 C C . VAL A 1 66 ? 13.367 -14.117 -5.766 1 93.19 66 VAL A C 1
ATOM 473 O O . VAL A 1 66 ? 13.32 -12.93 -5.434 1 93.19 66 VAL A O 1
ATOM 476 N N . MET A 1 67 ? 14.148 -14.992 -5.184 1 92.38 67 MET A N 1
ATOM 477 C CA . MET A 1 67 ? 15.008 -14.609 -4.07 1 92.38 67 MET A CA 1
ATOM 478 C C . MET A 1 67 ? 16.047 -13.586 -4.512 1 92.38 67 MET A C 1
ATOM 480 O O . MET A 1 67 ? 16.297 -12.609 -3.812 1 92.38 67 MET A O 1
ATOM 484 N N . GLU A 1 68 ? 16.609 -13.805 -5.641 1 91.88 68 GLU A N 1
ATOM 485 C CA . GLU A 1 68 ? 17.609 -12.891 -6.172 1 91.88 68 GLU A CA 1
ATOM 486 C C . GLU A 1 68 ? 16.984 -11.547 -6.539 1 91.88 68 GLU A C 1
ATOM 488 O O . GLU A 1 68 ? 17.562 -10.492 -6.258 1 91.88 68 GLU A O 1
ATOM 493 N N . LEU A 1 69 ? 15.922 -11.609 -7.195 1 90.44 69 LEU A N 1
ATOM 494 C CA . LEU A 1 69 ? 15.234 -10.375 -7.57 1 90.44 69 LEU A CA 1
ATOM 495 C C . LEU A 1 69 ? 14.867 -9.562 -6.332 1 90.44 69 LEU A C 1
ATOM 497 O O . LEU A 1 69 ? 14.992 -8.336 -6.336 1 90.44 69 LEU A O 1
ATOM 501 N N . SER A 1 70 ? 14.391 -10.258 -5.312 1 89.69 70 SER A N 1
ATOM 502 C CA . SER A 1 70 ? 14.047 -9.594 -4.055 1 89.69 70 SER A CA 1
ATOM 503 C C . SER A 1 70 ? 15.258 -8.906 -3.443 1 89.69 70 SER A C 1
ATOM 505 O O . SER A 1 70 ? 15.148 -7.785 -2.939 1 89.69 70 SER A O 1
ATOM 507 N N . GLN A 1 71 ? 16.312 -9.586 -3.461 1 87.88 71 GLN A N 1
ATOM 508 C CA . GLN A 1 71 ? 17.547 -9.016 -2.93 1 87.88 71 GLN A CA 1
ATOM 509 C C . GLN A 1 71 ? 17.969 -7.781 -3.719 1 87.88 71 GLN A C 1
ATOM 511 O O . GLN A 1 71 ? 18.422 -6.789 -3.139 1 87.88 71 GLN A O 1
ATOM 516 N N . ASN A 1 72 ? 17.844 -7.883 -5.023 1 86.69 72 ASN A N 1
ATOM 517 C CA . ASN A 1 72 ? 18.188 -6.75 -5.875 1 86.69 72 ASN A CA 1
ATOM 518 C C . ASN A 1 72 ? 17.328 -5.531 -5.559 1 86.69 72 ASN A C 1
ATOM 520 O O . ASN A 1 72 ? 17.828 -4.402 -5.547 1 86.69 72 ASN A O 1
ATOM 524 N N . VAL A 1 73 ? 16.094 -5.777 -5.312 1 82.31 73 VAL A N 1
ATOM 525 C CA . VAL A 1 73 ? 15.164 -4.695 -5.008 1 82.31 73 VAL A CA 1
ATOM 526 C C . VAL A 1 73 ? 15.492 -4.102 -3.639 1 82.31 73 VAL A C 1
ATOM 528 O O . VAL A 1 73 ? 15.5 -2.881 -3.467 1 82.31 73 VAL A O 1
ATOM 531 N N . ARG A 1 74 ? 15.805 -4.949 -2.67 1 78.75 74 ARG A N 1
ATOM 532 C CA . ARG A 1 74 ? 16.125 -4.5 -1.318 1 78.75 74 ARG A CA 1
ATOM 533 C C . ARG A 1 74 ? 17.375 -3.643 -1.31 1 78.75 74 ARG A C 1
ATOM 535 O O . ARG A 1 74 ? 17.531 -2.768 -0.454 1 78.75 74 ARG A O 1
ATOM 542 N N . ASN A 1 75 ? 18.172 -3.924 -2.297 1 78.75 75 ASN A N 1
ATOM 543 C CA . ASN A 1 75 ? 19.438 -3.209 -2.367 1 78.75 75 ASN A CA 1
ATOM 544 C C . ASN A 1 75 ? 19.266 -1.817 -2.967 1 78.75 75 ASN A C 1
ATOM 546 O O . ASN A 1 75 ? 20.203 -1.015 -2.965 1 78.75 75 ASN A O 1
ATOM 550 N N . GLN A 1 76 ? 18.031 -1.553 -3.469 1 73.62 76 GLN A N 1
ATOM 551 C CA . GLN A 1 76 ? 17.766 -0.235 -4.035 1 73.62 76 GLN A CA 1
ATOM 552 C C . GLN A 1 76 ? 17.266 0.731 -2.973 1 73.62 76 GLN A C 1
ATOM 554 O O . GLN A 1 76 ? 16.469 0.346 -2.102 1 73.62 76 GLN A O 1
ATOM 559 N N . PRO A 1 77 ? 17.703 1.929 -3.025 1 60.34 77 PRO A N 1
ATOM 560 C CA . PRO A 1 77 ? 17.328 2.904 -2 1 60.34 77 PRO A CA 1
ATOM 561 C C . PRO A 1 77 ? 15.82 3.049 -1.851 1 60.34 77 PRO A C 1
ATOM 563 O O . PRO A 1 77 ? 15.312 3.195 -0.733 1 60.34 77 PRO A O 1
ATOM 566 N N . ILE A 1 78 ? 15.117 2.988 -3.006 1 58.81 78 ILE A N 1
ATOM 567 C CA . ILE A 1 78 ? 13.68 3.18 -2.908 1 58.81 78 ILE A CA 1
ATOM 568 C C . ILE A 1 78 ? 12.953 2 -3.555 1 58.81 78 ILE A C 1
ATOM 570 O O . ILE A 1 78 ? 11.859 2.158 -4.105 1 58.81 78 ILE A O 1
ATOM 574 N N . GLY A 1 79 ? 13.664 0.878 -3.467 1 65.69 79 GLY A N 1
ATOM 575 C CA . GLY A 1 79 ? 13.055 -0.336 -3.979 1 65.69 79 GLY A CA 1
ATOM 576 C C . GLY A 1 79 ? 13.016 -0.392 -5.496 1 65.69 79 GLY A C 1
ATOM 577 O O . GLY A 1 79 ? 13.969 0.031 -6.16 1 65.69 79 GLY A O 1
ATOM 578 N N . ALA A 1 80 ? 11.875 -0.88 -5.969 1 63.59 80 ALA A N 1
ATOM 579 C CA . ALA A 1 80 ? 11.758 -1.137 -7.402 1 63.59 80 ALA A CA 1
ATOM 580 C C . ALA A 1 80 ? 11.57 0.164 -8.18 1 63.59 80 ALA A C 1
ATOM 582 O O . ALA A 1 80 ? 11.734 0.193 -9.398 1 63.59 80 ALA A O 1
ATOM 583 N N . ILE A 1 81 ? 11.273 1.188 -7.445 1 62.06 81 ILE A N 1
ATOM 584 C CA . ILE A 1 81 ? 10.992 2.439 -8.141 1 62.06 81 ILE A CA 1
ATOM 585 C C . ILE A 1 81 ? 12.266 3.283 -8.211 1 62.06 81 ILE A C 1
ATOM 587 O O . ILE A 1 81 ? 12.25 4.395 -8.75 1 62.06 81 ILE A O 1
ATOM 591 N N . THR A 1 82 ? 13.359 2.736 -7.695 1 59.97 82 THR A N 1
ATOM 592 C CA . THR A 1 82 ? 14.633 3.443 -7.758 1 59.97 82 THR A CA 1
ATOM 593 C C . THR A 1 82 ? 14.992 3.791 -9.203 1 59.97 82 THR A C 1
ATOM 595 O O . THR A 1 82 ? 14.945 2.93 -10.086 1 59.97 82 THR A O 1
ATOM 598 N N . PRO A 1 83 ? 15.219 5.102 -9.383 1 60.16 83 PRO A N 1
ATOM 599 C CA . PRO A 1 83 ? 15.617 5.484 -10.734 1 60.16 83 PRO A CA 1
ATOM 600 C C . PRO A 1 83 ? 16.812 4.68 -11.25 1 60.16 83 PRO A C 1
ATOM 602 O O . PRO A 1 83 ? 17.766 4.453 -10.516 1 60.16 83 PRO A O 1
ATOM 605 N N . GLY A 1 84 ? 16.75 4.148 -12.414 1 66.38 84 GLY A N 1
ATOM 606 C CA . GLY A 1 84 ? 17.828 3.363 -13.008 1 66.38 84 GLY A CA 1
ATOM 607 C C . GLY A 1 84 ? 17.641 1.868 -12.836 1 66.38 84 GLY A C 1
ATOM 608 O O . GLY A 1 84 ? 18.25 1.074 -13.555 1 66.38 84 GLY A O 1
ATOM 609 N N . PHE A 1 85 ? 16.938 1.484 -11.781 1 75.06 85 PHE A N 1
ATOM 610 C CA . PHE A 1 85 ? 16.641 0.07 -11.594 1 75.06 85 PHE A CA 1
ATOM 611 C C . PHE A 1 85 ? 15.523 -0.376 -12.531 1 75.06 85 PHE A C 1
ATOM 613 O O . PHE A 1 85 ? 14.406 0.151 -12.469 1 75.06 85 PHE A O 1
ATOM 620 N N . ASP A 1 86 ? 15.836 -1.249 -13.398 1 79.69 86 ASP A N 1
ATOM 621 C CA . ASP A 1 86 ? 14.859 -1.731 -14.375 1 79.69 86 ASP A CA 1
ATOM 622 C C . ASP A 1 86 ? 14.234 -3.049 -13.922 1 79.69 86 ASP A C 1
ATOM 624 O O . ASP A 1 86 ? 14.633 -4.121 -14.383 1 79.69 86 ASP A O 1
ATOM 628 N N . PHE A 1 87 ? 13.227 -2.99 -13.102 1 82.81 87 PHE A N 1
ATOM 629 C CA . PHE A 1 87 ? 12.523 -4.164 -12.586 1 82.81 87 PHE A CA 1
ATOM 630 C C . PHE A 1 87 ? 11.906 -4.965 -13.727 1 82.81 87 PHE A C 1
ATOM 632 O O . PHE A 1 87 ? 11.938 -6.199 -13.719 1 82.81 87 PHE A O 1
ATOM 639 N N . ARG A 1 88 ? 11.375 -4.297 -14.734 1 82.12 88 ARG A N 1
ATOM 640 C CA . ARG A 1 88 ? 10.703 -4.941 -15.852 1 82.12 88 ARG A CA 1
ATOM 641 C C . ARG A 1 88 ? 11.672 -5.816 -16.641 1 82.12 88 ARG A C 1
ATOM 643 O O . ARG A 1 88 ? 11.336 -6.945 -17.016 1 82.12 88 ARG A O 1
ATOM 650 N N . ALA A 1 89 ? 12.758 -5.23 -16.844 1 86.12 89 ALA A N 1
ATOM 651 C CA . ALA A 1 89 ? 13.773 -5.965 -17.594 1 86.12 89 ALA A CA 1
ATOM 652 C C . ALA A 1 89 ? 14.227 -7.211 -16.828 1 86.12 89 ALA A C 1
ATOM 654 O O . ALA A 1 89 ? 14.414 -8.273 -17.438 1 86.12 89 ALA A O 1
ATOM 655 N N . GLN A 1 90 ? 14.445 -7.039 -15.594 1 88.69 90 GLN A N 1
ATOM 656 C CA . GLN A 1 90 ? 14.867 -8.172 -14.781 1 88.69 90 GLN A CA 1
ATOM 657 C C . GLN A 1 90 ? 13.789 -9.25 -14.742 1 88.69 90 GLN A C 1
ATOM 659 O O . GLN A 1 90 ? 14.094 -10.445 -14.812 1 88.69 90 GLN A O 1
ATOM 664 N N . LEU A 1 91 ? 12.602 -8.82 -14.609 1 89.25 91 LEU A N 1
ATOM 665 C CA . LEU A 1 91 ? 11.484 -9.766 -14.594 1 89.25 91 LEU A CA 1
ATOM 666 C C . LEU A 1 91 ? 11.391 -10.523 -15.914 1 89.25 91 LEU A C 1
ATOM 668 O O . LEU A 1 91 ? 11.258 -11.742 -15.93 1 89.25 91 LEU A O 1
ATOM 672 N N . ARG A 1 92 ? 11.438 -9.805 -17 1 90.75 92 ARG A N 1
ATOM 673 C CA . ARG A 1 92 ? 11.344 -10.43 -18.312 1 90.75 92 ARG A CA 1
ATOM 674 C C . ARG A 1 92 ? 12.469 -11.445 -18.516 1 90.75 92 ARG A C 1
ATOM 676 O O . ARG A 1 92 ? 12.242 -12.539 -19.031 1 90.75 92 ARG A O 1
ATOM 683 N N . GLU A 1 93 ? 13.625 -11.008 -18.141 1 92.06 93 GLU A N 1
ATOM 684 C CA . GLU A 1 93 ? 14.766 -11.914 -18.25 1 92.06 93 GLU A CA 1
ATOM 685 C C . GLU A 1 93 ? 14.531 -13.195 -17.453 1 92.06 93 GLU A C 1
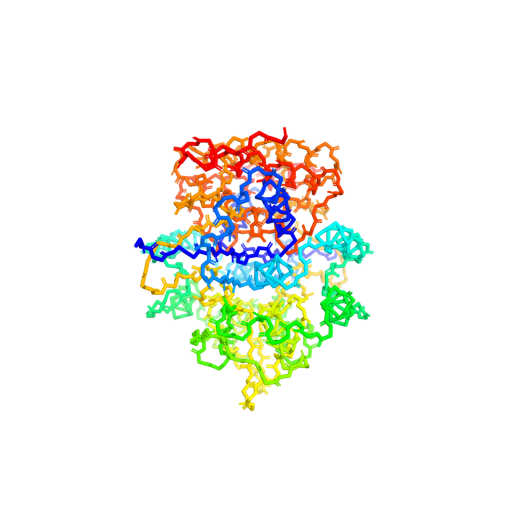ATOM 687 O O . GLU A 1 93 ? 14.867 -14.289 -17.922 1 92.06 93 GLU A O 1
ATOM 692 N N . GLY A 1 94 ? 14.047 -13.023 -16.297 1 93.06 94 GLY A N 1
ATOM 693 C CA . GLY A 1 94 ? 13.734 -14.18 -15.477 1 93.06 94 GLY A CA 1
ATOM 694 C C . GLY A 1 94 ? 12.695 -15.086 -16.094 1 93.06 94 GLY A C 1
ATOM 695 O O . GLY A 1 94 ? 12.852 -16.312 -16.109 1 93.06 94 GLY A O 1
ATOM 696 N N . ILE A 1 95 ? 11.633 -14.492 -16.656 1 93.31 95 ILE A N 1
ATOM 697 C CA . ILE A 1 95 ? 10.57 -15.25 -17.281 1 93.31 95 ILE A CA 1
ATOM 698 C C . ILE A 1 95 ? 11.125 -16.031 -18.484 1 93.31 95 ILE A C 1
ATOM 700 O O . ILE A 1 95 ? 10.836 -17.219 -18.641 1 93.31 95 ILE A O 1
ATOM 704 N N . GLU A 1 96 ? 11.906 -15.352 -19.203 1 94.31 96 GLU A N 1
ATOM 705 C CA . GLU A 1 96 ? 12.5 -15.969 -20.391 1 94.31 96 GLU A CA 1
ATOM 706 C C . GLU A 1 96 ? 13.359 -17.172 -20.016 1 94.31 96 GLU A C 1
ATOM 708 O O . GLU A 1 96 ? 13.383 -18.172 -20.734 1 94.31 96 GLU A O 1
ATOM 713 N N . GLN A 1 97 ? 14.023 -17.062 -18.922 1 93.38 97 GLN A N 1
ATOM 714 C CA . GLN A 1 97 ? 14.914 -18.141 -18.5 1 93.38 97 GLN A CA 1
ATOM 715 C C . GLN A 1 97 ? 14.125 -19.312 -17.938 1 93.38 97 GLN A C 1
ATOM 717 O O . GLN A 1 97 ? 14.555 -20.469 -18.047 1 93.38 97 GLN A O 1
ATOM 722 N N . LEU A 1 98 ? 13.031 -19.047 -17.422 1 93.25 98 LEU A N 1
ATOM 723 C CA . LEU A 1 98 ? 12.266 -20.062 -16.734 1 93.25 98 LEU A CA 1
ATOM 724 C C . LEU A 1 98 ? 11.367 -20.828 -17.703 1 93.25 98 LEU A C 1
ATOM 726 O O . LEU A 1 98 ? 11.117 -22.016 -17.516 1 93.25 98 LEU A O 1
ATOM 730 N N . LEU A 1 99 ? 10.867 -20.172 -18.719 1 93.81 99 LEU A N 1
ATOM 731 C CA . LEU A 1 99 ? 9.883 -20.766 -19.625 1 93.81 99 LEU A CA 1
ATOM 732 C C . LEU A 1 99 ? 10.57 -21.578 -20.719 1 93.81 99 LEU A C 1
ATOM 734 O O . LEU A 1 99 ? 11.602 -21.156 -21.25 1 93.81 99 LEU A O 1
ATOM 738 N N . LEU A 1 100 ? 9.977 -22.688 -20.984 1 93.94 100 LEU A N 1
ATOM 739 C CA . LEU A 1 100 ? 10.445 -23.531 -22.078 1 93.94 100 LEU A CA 1
ATOM 740 C C . LEU A 1 100 ? 10.094 -22.906 -23.422 1 93.94 100 LEU A C 1
ATOM 742 O O . LEU A 1 100 ? 9.25 -22.016 -23.5 1 93.94 100 LEU A O 1
ATOM 746 N N . SER A 1 101 ? 10.727 -23.406 -24.5 1 93.75 101 SER A N 1
ATOM 747 C CA . SER A 1 101 ? 10.508 -22.875 -25.844 1 93.75 101 SER A CA 1
ATOM 748 C C . SER A 1 101 ? 9.078 -23.125 -26.312 1 93.75 101 SER A C 1
ATOM 750 O O . SER A 1 101 ? 8.523 -22.328 -27.078 1 93.75 101 SER A O 1
ATOM 752 N N . ASN A 1 102 ? 8.508 -24.188 -25.781 1 95.19 102 ASN A N 1
ATOM 753 C CA . ASN A 1 102 ? 7.156 -24.531 -26.203 1 95.19 102 ASN A CA 1
ATOM 754 C C . ASN A 1 102 ? 6.133 -24.234 -25.109 1 95.19 102 ASN A C 1
ATOM 756 O O . ASN A 1 102 ? 5.07 -24.859 -25.062 1 95.19 102 ASN A O 1
ATOM 760 N N . ALA A 1 103 ? 6.449 -23.312 -24.219 1 96.12 103 ALA A N 1
ATOM 761 C CA . ALA A 1 103 ? 5.586 -23.016 -23.094 1 96.12 103 ALA A CA 1
ATOM 762 C C . ALA A 1 103 ? 4.215 -22.516 -23.547 1 96.12 103 ALA A C 1
ATOM 764 O O . ALA A 1 103 ? 3.195 -22.844 -22.938 1 96.12 103 ALA A O 1
ATOM 765 N N . HIS A 1 104 ? 4.16 -21.734 -24.672 1 96.56 104 HIS A N 1
ATOM 766 C CA . HIS A 1 104 ? 2.9 -21.172 -25.156 1 96.56 104 HIS A CA 1
ATOM 767 C C . HIS A 1 104 ? 1.959 -22.281 -25.625 1 96.56 104 HIS A C 1
ATOM 769 O O . HIS A 1 104 ? 0.738 -22.156 -25.5 1 96.56 104 HIS A O 1
ATOM 775 N N . GLU A 1 105 ? 2.475 -23.359 -26.125 1 97.31 105 GLU A N 1
ATOM 776 C CA . GLU A 1 105 ? 1.658 -24.484 -26.578 1 97.31 105 GLU A CA 1
ATOM 777 C C . GLU A 1 105 ? 1.027 -25.219 -25.391 1 97.31 105 GLU A C 1
ATOM 779 O O . GLU A 1 105 ? -0.148 -25.594 -25.438 1 97.31 105 GLU A O 1
ATOM 784 N N . LYS A 1 106 ? 1.824 -25.391 -24.375 1 96 106 LYS A N 1
ATOM 785 C CA . LYS A 1 106 ? 1.339 -26.062 -23.172 1 96 106 LYS A CA 1
ATOM 786 C C . LYS A 1 106 ? 0.3 -25.219 -22.453 1 96 106 LYS A C 1
ATOM 788 O O . LYS A 1 106 ? -0.627 -25.75 -21.844 1 96 106 LYS A O 1
ATOM 793 N N . ALA A 1 107 ? 0.494 -23.969 -22.531 1 96.69 107 ALA A N 1
ATOM 794 C CA . ALA A 1 107 ? -0.341 -23.031 -21.781 1 96.69 107 ALA A CA 1
ATOM 795 C C . ALA A 1 107 ? -1.649 -22.766 -22.531 1 96.69 107 ALA A C 1
ATOM 797 O O . ALA A 1 107 ? -2.66 -22.422 -21.906 1 96.69 107 ALA A O 1
ATOM 798 N N . ASP A 1 108 ? -1.63 -22.906 -23.828 1 96.44 108 ASP A N 1
ATOM 799 C CA . ASP A 1 108 ? -2.764 -22.516 -24.656 1 96.44 108 ASP A CA 1
ATOM 800 C C . ASP A 1 108 ? -4.027 -23.281 -24.266 1 96.44 108 ASP A C 1
ATOM 802 O O . ASP A 1 108 ? -4.051 -24.5 -24.312 1 96.44 108 ASP A O 1
ATOM 806 N N . GLY A 1 109 ? -5.023 -22.547 -23.797 1 95.44 109 GLY A N 1
ATOM 807 C CA . GLY A 1 109 ? -6.305 -23.141 -23.438 1 95.44 109 GLY A CA 1
ATOM 808 C C . GLY A 1 109 ? -6.34 -23.656 -22 1 95.44 109 GLY A C 1
ATOM 809 O O . GLY A 1 109 ? -7.391 -24.078 -21.516 1 95.44 109 GLY A O 1
ATOM 810 N N . ARG A 1 110 ? -5.203 -23.625 -21.344 1 96.5 110 ARG A N 1
ATOM 811 C CA . ARG A 1 110 ? -5.152 -24.203 -20 1 96.5 110 ARG A CA 1
ATOM 812 C C . ARG A 1 110 ? -4.727 -23.156 -18.984 1 96.5 110 ARG A C 1
ATOM 814 O O . ARG A 1 110 ? -4.988 -23.297 -17.781 1 96.5 110 ARG A O 1
ATOM 821 N N . LEU A 1 111 ? -4.023 -22.203 -19.469 1 97.12 111 LEU A N 1
ATOM 822 C CA . LEU A 1 111 ? -3.566 -21.125 -18.594 1 97.12 111 LEU A CA 1
ATOM 823 C C . LEU A 1 111 ? -4.426 -19.875 -18.766 1 97.12 111 LEU A C 1
ATOM 825 O O . LEU A 1 111 ? -4.688 -19.453 -19.891 1 97.12 111 LEU A O 1
ATOM 829 N N . PHE A 1 112 ? -4.891 -19.359 -17.703 1 96.19 112 PHE A N 1
ATOM 830 C CA . PHE A 1 112 ? -5.695 -18.141 -17.688 1 96.19 112 PHE A CA 1
ATOM 831 C C . PHE A 1 112 ? -5.004 -17.031 -16.906 1 96.19 112 PHE A C 1
ATOM 833 O O . PHE A 1 112 ? -4.945 -17.078 -15.68 1 96.19 112 PHE A O 1
ATOM 840 N N . VAL A 1 113 ? -4.523 -16.047 -17.641 1 95.5 113 VAL A N 1
ATOM 841 C CA . VAL A 1 113 ? -3.758 -14.961 -17.047 1 95.5 113 VAL A CA 1
ATOM 842 C C . VAL A 1 113 ? -4.645 -13.734 -16.891 1 95.5 113 VAL A C 1
ATOM 844 O O . VAL A 1 113 ? -5.227 -13.25 -17.859 1 95.5 113 VAL A O 1
ATOM 847 N N . SER A 1 114 ? -4.707 -13.289 -15.68 1 93.88 114 SER A N 1
ATOM 848 C CA . SER A 1 114 ? -5.52 -12.109 -15.383 1 93.88 114 SER A CA 1
ATOM 849 C C . SER A 1 114 ? -4.762 -10.82 -15.695 1 93.88 114 SER A C 1
ATOM 851 O O . SER A 1 114 ? -3.652 -10.617 -15.203 1 93.88 114 SER A O 1
ATOM 853 N N . ILE A 1 115 ? -5.301 -9.906 -16.516 1 89.44 115 ILE A N 1
ATOM 854 C CA . ILE A 1 115 ? -4.734 -8.594 -16.812 1 89.44 115 ILE A CA 1
ATOM 855 C C . ILE A 1 115 ? -5.82 -7.523 -16.719 1 89.44 115 ILE A C 1
ATOM 857 O O . ILE A 1 115 ? -7.012 -7.836 -16.766 1 89.44 115 ILE A O 1
ATOM 861 N N . THR A 1 116 ? -5.41 -6.375 -16.469 1 83.5 116 THR A N 1
ATOM 862 C CA . THR A 1 116 ? -6.344 -5.262 -16.312 1 83.5 116 THR A CA 1
ATOM 863 C C . THR A 1 116 ? -6.117 -4.215 -17.406 1 83.5 116 THR A C 1
ATOM 865 O O . THR A 1 116 ? -4.988 -3.777 -17.625 1 83.5 116 THR A O 1
ATOM 868 N N . ASN A 1 117 ? -7.199 -3.904 -18 1 81.44 117 ASN A N 1
ATOM 869 C CA . ASN A 1 117 ? -7.098 -2.836 -18.984 1 81.44 117 ASN A CA 1
ATOM 870 C C . ASN A 1 117 ? -6.758 -1.499 -18.344 1 81.44 117 ASN A C 1
ATOM 872 O O . ASN A 1 117 ? -7.422 -1.082 -17.391 1 81.44 117 ASN A O 1
ATOM 876 N N . ALA A 1 118 ? -5.766 -0.774 -18.875 1 72.62 118 ALA A N 1
ATOM 877 C CA . ALA A 1 118 ? -5.258 0.444 -18.25 1 72.62 118 ALA A CA 1
ATOM 878 C C . ALA A 1 118 ? -6.277 1.573 -18.328 1 72.62 118 ALA A C 1
ATOM 880 O O . ALA A 1 118 ? -6.316 2.451 -17.469 1 72.62 118 ALA A O 1
ATOM 881 N N . TRP A 1 119 ? -7.086 1.528 -19.281 1 67.56 119 TRP A N 1
ATOM 882 C CA . TRP A 1 119 ? -8.016 2.629 -19.516 1 67.56 119 TRP A CA 1
ATOM 883 C C . TRP A 1 119 ? -9.352 2.365 -18.828 1 67.56 119 TRP A C 1
ATOM 885 O O . TRP A 1 119 ? -9.844 3.203 -18.062 1 67.56 119 TRP A O 1
ATOM 895 N N . SER A 1 120 ? -9.844 1.206 -19.047 1 68.5 120 SER A N 1
ATOM 896 C CA . SER A 1 120 ? -11.195 0.911 -18.562 1 68.5 120 SER A CA 1
ATOM 897 C C . SER A 1 120 ? -11.156 0.328 -17.156 1 68.5 120 SER A C 1
ATOM 899 O O . SER A 1 120 ? -12.164 0.352 -16.438 1 68.5 120 SER A O 1
ATOM 901 N N . GLY A 1 121 ? -10.086 -0.271 -16.828 1 72.94 121 GLY A N 1
ATOM 902 C CA . GLY A 1 121 ? -10.016 -0.952 -15.547 1 72.94 121 GLY A CA 1
ATOM 903 C C . GLY A 1 121 ? -10.68 -2.314 -15.555 1 72.94 121 GLY A C 1
ATOM 904 O O . GLY A 1 121 ? -10.742 -2.986 -14.523 1 72.94 121 GLY A O 1
ATOM 905 N N . ARG A 1 122 ? -11.141 -2.646 -16.719 1 78.06 122 ARG A N 1
ATOM 906 C CA . ARG A 1 122 ? -11.836 -3.928 -16.828 1 78.06 122 ARG A CA 1
ATOM 907 C C . ARG A 1 122 ? -10.836 -5.082 -16.875 1 78.06 122 ARG A C 1
ATOM 909 O O . ARG A 1 122 ? -9.734 -4.945 -17.406 1 78.06 122 ARG A O 1
ATOM 916 N N . ASN A 1 123 ? -11.297 -6.199 -16.375 1 88.25 123 ASN A N 1
ATOM 917 C CA . ASN A 1 123 ? -10.461 -7.395 -16.328 1 88.25 123 ASN A CA 1
ATOM 918 C C . ASN A 1 123 ? -10.578 -8.211 -17.609 1 88.25 123 ASN A C 1
ATOM 920 O O . ASN A 1 123 ? -11.656 -8.289 -18.203 1 88.25 123 ASN A O 1
ATOM 924 N N . GLU A 1 124 ? -9.547 -8.789 -17.984 1 90.5 124 GLU A N 1
ATOM 925 C CA . GLU A 1 124 ? -9.516 -9.781 -19.047 1 90.5 124 GLU A CA 1
ATOM 926 C C . GLU A 1 124 ? -8.688 -11 -18.641 1 90.5 124 GLU A C 1
ATOM 928 O O . GLU A 1 124 ? -7.629 -10.867 -18.031 1 90.5 124 GLU A O 1
ATOM 933 N N . LEU A 1 125 ? -9.281 -12.125 -18.906 1 94 125 LEU A N 1
ATOM 934 C CA . LEU A 1 125 ? -8.555 -13.375 -18.719 1 94 125 LEU A CA 1
ATOM 935 C C . LEU A 1 125 ? -8.047 -13.898 -20.062 1 94 125 LEU A C 1
ATOM 937 O O . LEU A 1 125 ? -8.836 -14.367 -20.891 1 94 125 LEU A O 1
ATOM 941 N N . VAL A 1 126 ? -6.77 -13.844 -20.266 1 94.56 126 VAL A N 1
ATOM 942 C CA . VAL A 1 126 ? -6.176 -14.289 -21.531 1 94.56 126 VAL A CA 1
ATOM 943 C C . VAL A 1 126 ? -5.801 -15.773 -21.422 1 94.56 126 VAL A C 1
ATOM 945 O O . VAL A 1 126 ? -5.078 -16.172 -20.5 1 94.56 126 VAL A O 1
ATOM 948 N N . SER A 1 127 ? -6.309 -16.547 -22.297 1 96.25 127 SER A N 1
ATOM 949 C CA . SER A 1 127 ? -6.059 -17.984 -22.219 1 96.25 127 SER A CA 1
ATOM 950 C C . SER A 1 127 ? -5.562 -18.531 -23.547 1 96.25 127 SER A C 1
ATOM 952 O O . SER A 1 127 ? -5.352 -19.75 -23.688 1 96.25 127 SER A O 1
ATOM 954 N N . ARG A 1 128 ? -5.402 -17.672 -24.5 1 95.81 128 ARG A N 1
ATOM 955 C CA . ARG A 1 128 ? -4.887 -18.078 -25.797 1 95.81 128 ARG A CA 1
ATOM 956 C C . ARG A 1 128 ? -3.568 -17.375 -26.109 1 95.81 128 ARG A C 1
ATOM 958 O O . ARG A 1 128 ? -3.457 -16.156 -25.953 1 95.81 128 ARG A O 1
ATOM 965 N N . PHE A 1 129 ? -2.631 -18.188 -26.562 1 95.25 129 PHE A N 1
ATOM 966 C CA . PHE A 1 129 ? -1.299 -17.672 -26.859 1 95.25 129 PHE A CA 1
ATOM 967 C C . PHE A 1 129 ? -0.791 -18.219 -28.188 1 95.25 129 PHE A C 1
ATOM 969 O O . PHE A 1 129 ? -0.599 -19.438 -28.328 1 95.25 129 PHE A O 1
ATOM 976 N N . SER A 1 130 ? -0.49 -17.344 -29.062 1 94.44 130 SER A N 1
ATOM 977 C CA . SER A 1 130 ? -0.064 -17.766 -30.391 1 94.44 130 SER A CA 1
ATOM 978 C C . SER A 1 130 ? 1.443 -17.984 -30.453 1 94.44 130 SER A C 1
ATOM 980 O O . SER A 1 130 ? 1.944 -18.672 -31.344 1 94.44 130 SER A O 1
ATOM 982 N N . SER A 1 131 ? 2.174 -17.406 -29.531 1 95.56 131 SER A N 1
ATOM 983 C CA . SER A 1 131 ? 3.629 -17.516 -29.5 1 95.56 131 SER A CA 1
ATOM 984 C C . SER A 1 131 ? 4.16 -17.391 -28.078 1 95.56 131 SER A C 1
ATOM 986 O O . SER A 1 131 ? 3.445 -16.953 -27.172 1 95.56 131 SER A O 1
ATOM 988 N N . ARG A 1 132 ? 5.375 -17.859 -27.969 1 95.62 132 ARG A N 1
ATOM 989 C CA . ARG A 1 132 ? 6.055 -17.719 -26.672 1 95.62 132 ARG A CA 1
ATOM 990 C C . ARG A 1 132 ? 6.195 -16.266 -26.281 1 95.62 132 ARG A C 1
ATOM 992 O O . ARG A 1 132 ? 6.012 -15.906 -25.109 1 95.62 132 ARG A O 1
ATOM 999 N N . GLU A 1 133 ? 6.492 -15.461 -27.266 1 94.12 133 GLU A N 1
ATOM 1000 C CA . GLU A 1 133 ? 6.629 -14.023 -27.031 1 94.12 133 GLU A CA 1
ATOM 1001 C C . GLU A 1 133 ? 5.316 -13.422 -26.531 1 94.12 133 GLU A C 1
ATOM 1003 O O . GLU A 1 133 ? 5.316 -12.547 -25.672 1 94.12 133 GLU A O 1
ATOM 1008 N N . GLU A 1 134 ? 4.25 -13.859 -27.094 1 94.31 134 GLU A N 1
ATOM 1009 C CA . GLU A 1 134 ? 2.949 -13.375 -26.641 1 94.31 134 GLU A CA 1
ATOM 1010 C C . GLU A 1 134 ? 2.678 -13.773 -25.188 1 94.31 134 GLU A C 1
ATOM 1012 O O . GLU A 1 134 ? 2.18 -12.969 -24.406 1 94.31 134 GLU A O 1
ATOM 1017 N N . LEU A 1 135 ? 3.002 -15.008 -24.922 1 95.44 135 LEU A N 1
ATOM 1018 C CA . LEU A 1 135 ? 2.832 -15.484 -23.547 1 95.44 135 LEU A CA 1
ATOM 1019 C C . LEU A 1 135 ? 3.641 -14.641 -22.578 1 95.44 135 LEU A C 1
ATOM 1021 O O . LEU A 1 135 ? 3.117 -14.203 -21.547 1 95.44 135 LEU A O 1
ATOM 1025 N N . ILE A 1 136 ? 4.859 -14.352 -22.938 1 94.38 136 ILE A N 1
ATOM 1026 C CA . ILE A 1 136 ? 5.75 -13.57 -22.078 1 94.38 136 ILE A CA 1
ATOM 1027 C C . ILE A 1 136 ? 5.199 -12.156 -21.922 1 94.38 136 ILE A C 1
ATOM 1029 O O . ILE A 1 136 ? 5.18 -11.617 -20.812 1 94.38 136 ILE A O 1
ATOM 1033 N N . THR A 1 137 ? 4.707 -11.594 -22.938 1 91.31 137 THR A N 1
ATOM 1034 C CA . THR A 1 137 ? 4.164 -10.242 -22.922 1 91.31 137 THR A CA 1
ATOM 1035 C C . THR A 1 137 ? 2.936 -10.172 -22.016 1 91.31 137 THR A C 1
ATOM 1037 O O . THR A 1 137 ? 2.771 -9.211 -21.25 1 91.31 137 THR A O 1
ATOM 1040 N N . VAL A 1 138 ? 2.121 -11.164 -22.078 1 92.56 138 VAL A N 1
ATOM 1041 C CA . VAL A 1 138 ? 0.912 -11.211 -21.266 1 92.56 138 VAL A CA 1
ATOM 1042 C C . VAL A 1 138 ? 1.287 -11.336 -19.797 1 92.56 138 VAL A C 1
ATOM 1044 O O . VAL A 1 138 ? 0.691 -10.688 -18.938 1 92.56 138 VAL A O 1
ATOM 1047 N N . LEU A 1 139 ? 2.271 -12.156 -19.547 1 93.31 139 LEU A N 1
ATOM 1048 C CA . LEU A 1 139 ? 2.73 -12.336 -18.172 1 93.31 139 LEU A CA 1
ATOM 1049 C C . LEU A 1 139 ? 3.344 -11.047 -17.641 1 93.31 139 LEU A C 1
ATOM 1051 O O . LEU A 1 139 ? 3.135 -10.695 -16.469 1 93.31 139 LEU A O 1
ATOM 1055 N N . GLU A 1 140 ? 4.07 -10.375 -18.484 1 89.44 140 GLU A N 1
ATOM 1056 C CA . GLU A 1 140 ? 4.625 -9.078 -18.109 1 89.44 140 GLU A CA 1
ATOM 1057 C C . GLU A 1 140 ? 3.518 -8.07 -17.797 1 89.44 140 GLU A C 1
ATOM 1059 O O . GLU A 1 140 ? 3.609 -7.328 -16.812 1 89.44 140 GLU A O 1
ATOM 1064 N N . ALA A 1 141 ? 2.58 -8.07 -18.609 1 86.19 141 ALA A N 1
ATOM 1065 C CA . ALA A 1 141 ? 1.456 -7.16 -18.422 1 86.19 141 ALA A CA 1
ATOM 1066 C C . ALA A 1 141 ? 0.744 -7.445 -17.094 1 86.19 141 ALA A C 1
ATOM 1068 O O . ALA A 1 141 ? 0.389 -6.52 -16.359 1 86.19 141 ALA A O 1
ATOM 1069 N N . SER A 1 142 ? 0.562 -8.711 -16.812 1 90.62 142 SER A N 1
ATOM 1070 C CA . SER A 1 142 ? -0.132 -9.125 -15.594 1 90.62 142 SER A CA 1
ATOM 1071 C C . SER A 1 142 ? 0.647 -8.727 -14.352 1 90.62 142 SER A C 1
ATOM 1073 O O . SER A 1 142 ? 0.079 -8.625 -13.258 1 90.62 142 SER A O 1
ATOM 1075 N N . SER A 1 143 ? 1.955 -8.547 -14.5 1 84.81 143 SER A N 1
ATOM 1076 C CA . SER A 1 143 ? 2.812 -8.25 -13.352 1 84.81 143 SER A CA 1
ATOM 1077 C C . SER A 1 143 ? 3.156 -6.77 -13.289 1 84.81 143 SER A C 1
ATOM 1079 O O . SER A 1 143 ? 3.975 -6.352 -12.461 1 84.81 143 SER A O 1
ATOM 1081 N N . PHE A 1 144 ? 2.531 -5.98 -14.133 1 76.44 144 PHE A N 1
ATOM 1082 C CA . PHE A 1 144 ? 2.844 -4.555 -14.203 1 76.44 144 PHE A CA 1
ATOM 1083 C C . PHE A 1 144 ? 1.996 -3.768 -13.211 1 76.44 144 PHE A C 1
ATOM 1085 O O . PHE A 1 144 ? 0.816 -3.512 -13.461 1 76.44 144 PHE A O 1
ATOM 1092 N N . ILE A 1 145 ? 2.621 -3.443 -12.047 1 67.5 145 ILE A N 1
ATOM 1093 C CA . ILE A 1 145 ? 1.947 -2.596 -11.07 1 67.5 145 ILE A CA 1
ATOM 1094 C C . ILE A 1 145 ? 2.359 -1.14 -11.281 1 67.5 145 ILE A C 1
ATOM 1096 O O . ILE A 1 145 ? 3.506 -0.77 -11.016 1 67.5 145 ILE A O 1
ATOM 1100 N N . PRO A 1 146 ? 1.406 -0.343 -11.609 1 61.88 146 PRO A N 1
ATOM 1101 C CA . PRO A 1 146 ? 1.771 1.062 -11.805 1 61.88 146 PRO A CA 1
ATOM 1102 C C . PRO A 1 146 ? 2.441 1.675 -10.578 1 61.88 146 PRO A C 1
ATOM 1104 O O . PRO A 1 146 ? 2.139 1.288 -9.445 1 61.88 146 PRO A O 1
ATOM 1107 N N . PHE A 1 147 ? 3.371 2.539 -10.766 1 56.44 147 PHE A N 1
ATOM 1108 C CA . PHE A 1 147 ? 4.133 3.307 -9.789 1 56.44 147 PHE A CA 1
ATOM 1109 C C . PHE A 1 147 ? 5.188 2.434 -9.117 1 56.44 147 PHE A C 1
ATOM 1111 O O . PHE A 1 147 ? 6.125 2.943 -8.5 1 56.44 147 PHE A O 1
ATOM 1118 N N . TYR A 1 148 ? 4.957 1.092 -9.211 1 56 148 TYR A N 1
ATOM 1119 C CA . TYR A 1 148 ? 6.012 0.218 -8.719 1 56 148 TYR A CA 1
ATOM 1120 C C . TYR A 1 148 ? 7.023 -0.093 -9.812 1 56 148 TYR A C 1
ATOM 1122 O O . TYR A 1 148 ? 8.234 -0.029 -9.586 1 56 148 TYR A O 1
ATOM 1130 N N . VAL A 1 149 ? 6.391 -0.406 -10.922 1 49 149 VAL A N 1
ATOM 1131 C CA . VAL A 1 149 ? 7.27 -0.883 -11.984 1 49 149 VAL A CA 1
ATOM 1132 C C . VAL A 1 149 ? 7.418 0.195 -13.055 1 49 149 VAL A C 1
ATOM 1134 O O . VAL A 1 149 ? 8.125 0 -14.047 1 49 149 VAL A O 1
ATOM 1137 N N . GLY A 1 150 ? 6.918 1.357 -12.836 1 52.53 150 GLY A N 1
ATOM 1138 C CA . GLY A 1 150 ? 7.008 2.422 -13.828 1 52.53 150 GLY A CA 1
ATOM 1139 C C . GLY A 1 150 ? 5.652 2.961 -14.242 1 52.53 150 GLY A C 1
ATOM 1140 O O . GLY A 1 150 ? 4.617 2.484 -13.773 1 52.53 150 GLY A O 1
ATOM 1141 N N . LEU A 1 151 ? 5.66 4.051 -14.898 1 54.91 151 LEU A N 1
ATOM 1142 C CA . LEU A 1 151 ? 4.449 4.773 -15.266 1 54.91 151 LEU A CA 1
ATOM 1143 C C . LEU A 1 151 ? 3.93 4.312 -16.625 1 54.91 151 LEU A C 1
ATOM 1145 O O . LEU A 1 151 ? 2.779 4.578 -16.969 1 54.91 151 LEU A O 1
ATOM 1149 N N . GLU A 1 152 ? 4.715 3.51 -17.328 1 59.59 152 GLU A N 1
ATOM 1150 C CA . GLU A 1 152 ? 4.227 3.145 -18.656 1 59.59 152 GLU A CA 1
ATOM 1151 C C . GLU A 1 152 ? 3.609 1.75 -18.641 1 59.59 152 GLU A C 1
ATOM 1153 O O . GLU A 1 152 ? 4.312 0.753 -18.469 1 59.59 152 GLU A O 1
ATOM 1158 N N . PRO A 1 153 ? 2.367 1.65 -18.953 1 66.5 153 PRO A N 1
ATOM 1159 C CA . PRO A 1 153 ? 1.694 0.35 -19.016 1 66.5 153 PRO A CA 1
ATOM 1160 C C . PRO A 1 153 ? 2.186 -0.512 -20.172 1 66.5 153 PRO A C 1
ATOM 1162 O O . PRO A 1 153 ? 2.879 -0.016 -21.062 1 66.5 153 PRO A O 1
ATOM 1165 N N . VAL A 1 154 ? 1.939 -1.825 -20.109 1 69 154 VAL A N 1
ATOM 1166 C CA . VAL A 1 154 ? 2.375 -2.783 -21.125 1 69 154 VAL A CA 1
ATOM 1167 C C . VAL A 1 154 ? 1.381 -2.797 -22.281 1 69 154 VAL A C 1
ATOM 1169 O O . VAL A 1 154 ? 0.167 -2.811 -22.062 1 69 154 VAL A O 1
ATOM 1172 N N . ARG A 1 155 ? 1.949 -2.666 -23.5 1 73.38 155 ARG A N 1
ATOM 1173 C CA . ARG A 1 155 ? 1.104 -2.719 -24.688 1 73.38 155 ARG A CA 1
ATOM 1174 C C . ARG A 1 155 ? 0.89 -4.156 -25.141 1 73.38 155 ARG A C 1
ATOM 1176 O O . ARG A 1 155 ? 1.853 -4.895 -25.359 1 73.38 155 ARG A O 1
ATOM 1183 N N . TYR A 1 156 ? -0.313 -4.625 -25.172 1 68.62 156 TYR A N 1
ATOM 1184 C CA . TYR A 1 156 ? -0.749 -5.93 -25.656 1 68.62 156 TYR A CA 1
ATOM 1185 C C . TYR A 1 156 ? -2.043 -5.816 -26.453 1 68.62 156 TYR A C 1
ATOM 1187 O O . TYR A 1 156 ? -3.027 -5.25 -25.969 1 68.62 156 TYR A O 1
ATOM 1195 N N . ARG A 1 157 ? -2.016 -6.32 -27.703 1 76.94 157 ARG A N 1
ATOM 1196 C CA . ARG A 1 157 ? -3.135 -6.25 -28.625 1 76.94 157 ARG A CA 1
ATOM 1197 C C . ARG A 1 157 ? -3.648 -4.82 -28.766 1 76.94 157 ARG A C 1
ATOM 1199 O O . ARG A 1 157 ? -4.852 -4.578 -28.656 1 76.94 157 ARG A O 1
ATOM 1206 N N . ASP A 1 158 ? -2.777 -3.893 -28.812 1 72.5 158 ASP A N 1
ATOM 1207 C CA . ASP A 1 158 ? -3.01 -2.48 -29.109 1 72.5 158 ASP A CA 1
ATOM 1208 C C . ASP A 1 158 ? -3.738 -1.794 -27.953 1 72.5 158 ASP A C 1
ATOM 1210 O O . ASP A 1 158 ? -4.473 -0.826 -28.172 1 72.5 158 ASP A O 1
ATOM 1214 N N . GLN A 1 159 ? -3.65 -2.473 -26.875 1 77.81 159 GLN A N 1
ATOM 1215 C CA . GLN A 1 159 ? -4.191 -1.876 -25.656 1 77.81 159 GLN A CA 1
ATOM 1216 C C . GLN A 1 159 ? -3.152 -1.859 -24.547 1 77.81 159 GLN A C 1
ATOM 1218 O O . GLN A 1 159 ? -2.15 -2.572 -24.609 1 77.81 159 GLN A O 1
ATOM 1223 N N . LEU A 1 160 ? -3.348 -0.944 -23.625 1 75.25 160 LEU A N 1
ATOM 1224 C CA . LEU A 1 160 ? -2.451 -0.848 -22.484 1 75.25 160 LEU A CA 1
ATOM 1225 C C . LEU A 1 160 ? -3.01 -1.616 -21.297 1 75.25 160 LEU A C 1
ATOM 1227 O O . LEU A 1 160 ? -4.211 -1.552 -21.016 1 75.25 160 LEU A O 1
ATOM 1231 N N . TRP A 1 161 ? -2.127 -2.455 -20.781 1 74.31 161 TRP A N 1
ATOM 1232 C CA . TRP A 1 161 ? -2.576 -3.359 -19.734 1 74.31 161 TRP A CA 1
ATOM 1233 C C . TRP A 1 161 ? -1.741 -3.18 -18.469 1 74.31 161 TRP A C 1
ATOM 1235 O O . TRP A 1 161 ? -0.576 -2.785 -18.531 1 74.31 161 TRP A O 1
ATOM 1245 N N . LEU A 1 162 ? -2.418 -3.422 -17.359 1 72.69 162 LEU A N 1
ATOM 1246 C CA . LEU A 1 162 ? -1.815 -3.35 -16.031 1 72.69 162 LEU A CA 1
ATOM 1247 C C . LEU A 1 162 ? -1.947 -4.684 -15.305 1 72.69 162 LEU A C 1
ATOM 1249 O O . LEU A 1 162 ? -2.479 -5.648 -15.859 1 72.69 162 LEU A O 1
ATOM 1253 N N . ASP A 1 163 ? -1.445 -4.684 -14.086 1 77.69 163 ASP A N 1
ATOM 1254 C CA . ASP A 1 163 ? -1.484 -5.879 -13.242 1 77.69 163 ASP A CA 1
ATOM 1255 C C . ASP A 1 163 ? -2.916 -6.379 -13.07 1 77.69 163 ASP A C 1
ATOM 1257 O O . ASP A 1 163 ? -3.824 -5.594 -12.789 1 77.69 163 ASP A O 1
ATOM 1261 N N . GLY A 1 164 ? -3.068 -7.637 -13.266 1 75.12 164 GLY A N 1
ATOM 1262 C CA . GLY A 1 164 ? -4.383 -8.25 -13.133 1 75.12 164 GLY A CA 1
ATOM 1263 C C . GLY A 1 164 ? -4.941 -8.18 -11.727 1 75.12 164 GLY A C 1
ATOM 1264 O O . GLY A 1 164 ? -6.152 -8.281 -11.531 1 75.12 164 GLY A O 1
ATOM 1265 N N . GLY A 1 165 ? -4.094 -8.125 -10.789 1 73.56 165 GLY A N 1
ATOM 1266 C CA . GLY A 1 165 ? -4.527 -8.055 -9.406 1 73.56 165 GLY A CA 1
ATOM 1267 C C . GLY A 1 165 ? -5.348 -6.816 -9.094 1 73.56 165 GLY A C 1
ATOM 1268 O O . GLY A 1 165 ? -6.121 -6.797 -8.133 1 73.56 165 GLY A O 1
ATOM 1269 N N . LEU A 1 166 ? -5.223 -5.812 -9.969 1 68.19 166 LEU A N 1
ATOM 1270 C CA . LEU A 1 166 ? -5.953 -4.566 -9.781 1 68.19 166 LEU A CA 1
ATOM 1271 C C . LEU A 1 166 ? -7.434 -4.75 -10.094 1 68.19 166 LEU A C 1
ATOM 1273 O O . LEU A 1 166 ? -8.273 -3.977 -9.617 1 68.19 166 LEU A O 1
ATOM 1277 N N . SER A 1 167 ? -7.707 -5.789 -10.906 1 72.06 167 SER A N 1
ATOM 1278 C CA . SER A 1 167 ? -9.102 -6.027 -11.289 1 72.06 167 SER A CA 1
ATOM 1279 C C . SER A 1 167 ? -9.586 -7.379 -10.781 1 72.06 167 SER A C 1
ATOM 1281 O O . SER A 1 167 ? -10.664 -7.473 -10.188 1 72.06 167 SER A O 1
ATOM 1283 N N . ASN A 1 168 ? -8.836 -8.375 -11.023 1 80.44 168 ASN A N 1
ATOM 1284 C CA . ASN A 1 168 ? -9.109 -9.734 -10.586 1 80.44 168 ASN A CA 1
ATOM 1285 C C . ASN A 1 168 ? -7.848 -10.43 -10.078 1 80.44 168 ASN A C 1
ATOM 1287 O O . ASN A 1 168 ? -7.129 -11.062 -10.859 1 80.44 168 ASN A O 1
ATOM 1291 N N . ASN A 1 169 ? -7.684 -10.391 -8.781 1 84.69 169 ASN A N 1
ATOM 1292 C CA . ASN A 1 169 ? -6.445 -10.875 -8.18 1 84.69 169 ASN A CA 1
ATOM 1293 C C . ASN A 1 169 ? -6.438 -12.398 -8.047 1 84.69 169 ASN A C 1
ATOM 1295 O O . ASN A 1 169 ? -5.379 -13.008 -7.902 1 84.69 169 ASN A O 1
ATOM 1299 N N . LEU A 1 170 ? -7.562 -12.922 -8.008 1 84.69 170 LEU A N 1
ATOM 1300 C CA . LEU A 1 170 ? -7.723 -14.367 -7.852 1 84.69 170 LEU A CA 1
ATOM 1301 C C . LEU A 1 170 ? -8.82 -14.891 -8.773 1 84.69 170 LEU A C 1
ATOM 1303 O O . LEU A 1 170 ? -9.93 -15.188 -8.32 1 84.69 170 LEU A O 1
ATOM 1307 N N . PRO A 1 171 ? -8.477 -15.078 -10.008 1 87.19 171 PRO A N 1
ATOM 1308 C CA . PRO A 1 171 ? -9.492 -15.484 -10.984 1 87.19 171 PRO A CA 1
ATOM 1309 C C . PRO A 1 171 ? -10.062 -16.875 -10.703 1 87.19 171 PRO A C 1
ATOM 1311 O O . PRO A 1 171 ? -9.312 -17.797 -10.391 1 87.19 171 PRO A O 1
ATOM 1314 N N . LEU A 1 172 ? -11.336 -16.984 -10.789 1 88.25 172 LEU A N 1
ATOM 1315 C CA . LEU A 1 172 ? -12.047 -18.25 -10.711 1 88.25 172 LEU A CA 1
ATOM 1316 C C . LEU A 1 172 ? -12.5 -18.703 -12.094 1 88.25 172 LEU A C 1
ATOM 1318 O O . LEU A 1 172 ? -12.969 -17.906 -12.898 1 88.25 172 LEU A O 1
ATOM 1322 N N . LEU A 1 173 ? -12.227 -19.844 -12.375 1 89.12 173 LEU A N 1
ATOM 1323 C CA . LEU A 1 173 ? -12.578 -20.375 -13.688 1 89.12 173 LEU A CA 1
ATOM 1324 C C . LEU A 1 173 ? -13.945 -21.047 -13.656 1 89.12 173 LEU A C 1
ATOM 1326 O O . LEU A 1 173 ? -14.32 -21.641 -12.641 1 89.12 173 LEU A O 1
ATOM 1330 N N . PRO A 1 174 ? -14.633 -20.922 -14.828 1 84.31 174 PRO A N 1
ATOM 1331 C CA . PRO A 1 174 ? -15.961 -21.547 -14.883 1 84.31 174 PRO A CA 1
ATOM 1332 C C . PRO A 1 174 ? -15.898 -23.062 -15.039 1 84.31 174 PRO A C 1
ATOM 1334 O O . PRO A 1 174 ? -14.867 -23.609 -15.445 1 84.31 174 PRO A O 1
ATOM 1337 N N . GLY A 1 175 ? -17.031 -23.781 -14.773 1 80.31 175 GLY A N 1
ATOM 1338 C CA . GLY A 1 175 ? -17.219 -25.188 -15.094 1 80.31 175 GLY A CA 1
ATOM 1339 C C . GLY A 1 175 ? -16.703 -26.125 -14.016 1 80.31 175 GLY A C 1
ATOM 1340 O O . GLY A 1 175 ? -16.656 -27.344 -14.211 1 80.31 175 GLY A O 1
ATOM 1341 N N . GLY A 1 176 ? -16.453 -25.547 -12.805 1 85.5 176 GLY A N 1
ATOM 1342 C CA . GLY A 1 176 ? -16 -26.453 -11.758 1 85.5 176 GLY A CA 1
ATOM 1343 C C . GLY A 1 176 ? -15.531 -25.734 -10.508 1 85.5 176 GLY A C 1
ATOM 1344 O O . GLY A 1 176 ? -16 -24.625 -10.203 1 85.5 176 GLY A O 1
ATOM 1345 N N . ARG A 1 177 ? -14.75 -26.609 -9.82 1 91.5 177 ARG A N 1
ATOM 1346 C CA . ARG A 1 177 ? -14.195 -26.062 -8.586 1 91.5 177 ARG A CA 1
ATOM 1347 C C . ARG A 1 177 ? -12.82 -25.453 -8.82 1 91.5 177 ARG A C 1
ATOM 1349 O O . ARG A 1 177 ? -11.953 -26.078 -9.445 1 91.5 177 ARG A O 1
ATOM 1356 N N . THR A 1 178 ? -12.672 -24.297 -8.438 1 94.62 178 THR A N 1
ATOM 1357 C CA . THR A 1 178 ? -11.359 -23.672 -8.492 1 94.62 178 THR A CA 1
ATOM 1358 C C . THR A 1 178 ? -10.703 -23.672 -7.117 1 94.62 178 THR A C 1
ATOM 1360 O O . THR A 1 178 ? -11.234 -23.078 -6.172 1 94.62 178 THR A O 1
ATOM 1363 N N . ILE A 1 179 ? -9.625 -24.391 -6.98 1 95.19 179 ILE A N 1
ATOM 1364 C CA . ILE A 1 179 ? -8.82 -24.344 -5.762 1 95.19 179 ILE A CA 1
ATOM 1365 C C . ILE A 1 179 ? -7.996 -23.062 -5.738 1 95.19 179 ILE A C 1
ATOM 1367 O O . ILE A 1 179 ? -7.211 -22.797 -6.652 1 95.19 179 ILE A O 1
ATOM 1371 N N . THR A 1 180 ? -8.18 -22.359 -4.727 1 95.5 180 THR A N 1
ATOM 1372 C CA . THR A 1 180 ? -7.559 -21.031 -4.652 1 95.5 180 THR A CA 1
ATOM 1373 C C . THR A 1 180 ? -6.387 -21.047 -3.678 1 95.5 180 THR A C 1
ATOM 1375 O O . THR A 1 180 ? -6.492 -21.578 -2.574 1 95.5 180 THR A O 1
ATOM 1378 N N . ILE A 1 181 ? -5.254 -20.516 -4.098 1 95.62 181 ILE A N 1
ATOM 1379 C CA . ILE A 1 181 ? -4.062 -20.359 -3.271 1 95.62 181 ILE A CA 1
ATOM 1380 C C . ILE A 1 181 ? -3.707 -18.875 -3.16 1 95.62 181 ILE A C 1
ATOM 1382 O O . ILE A 1 181 ? -3.535 -18.188 -4.176 1 95.62 181 ILE A O 1
ATOM 1386 N N . SER A 1 182 ? -3.596 -18.391 -1.961 1 93.62 182 SER A N 1
ATOM 1387 C CA . SER A 1 182 ? -3.357 -16.969 -1.724 1 93.62 182 SER A CA 1
ATOM 1388 C C . SER A 1 182 ? -2.555 -16.75 -0.445 1 93.62 182 SER A C 1
ATOM 1390 O O . SER A 1 182 ? -2.814 -17.391 0.575 1 93.62 182 SER A O 1
ATOM 1392 N N . PRO A 1 183 ? -1.537 -15.891 -0.543 1 90.44 183 PRO A N 1
ATOM 1393 C CA . PRO A 1 183 ? -0.823 -15.562 0.692 1 90.44 183 PRO A CA 1
ATOM 1394 C C . PRO A 1 183 ? -1.596 -14.594 1.579 1 90.44 183 PRO A C 1
ATOM 1396 O O . PRO A 1 183 ? -1.136 -14.25 2.672 1 90.44 183 PRO A O 1
ATOM 1399 N N . PHE A 1 184 ? -2.689 -14.141 1.125 1 83.62 184 PHE A N 1
ATOM 1400 C CA . PHE A 1 184 ? -3.537 -13.242 1.904 1 83.62 184 PHE A CA 1
ATOM 1401 C C . PHE A 1 184 ? -4.574 -14.031 2.693 1 83.62 184 PHE A C 1
ATOM 1403 O O . PHE A 1 184 ? -5.023 -15.094 2.252 1 83.62 184 PHE A O 1
ATOM 1410 N N . SER A 1 185 ? -4.809 -13.484 3.857 1 77.38 185 SER A N 1
ATOM 1411 C CA . SER A 1 185 ? -5.82 -14.156 4.668 1 77.38 185 SER A CA 1
ATOM 1412 C C . SER A 1 185 ? -7.219 -13.93 4.098 1 77.38 185 SER A C 1
ATOM 1414 O O . SER A 1 185 ? -7.504 -12.875 3.539 1 77.38 185 SER A O 1
ATOM 1416 N N . GLY A 1 186 ? -8.031 -14.867 4.117 1 74.44 186 GLY A N 1
ATOM 1417 C CA . GLY A 1 186 ? -9.391 -14.82 3.617 1 74.44 186 GLY A CA 1
ATOM 1418 C C . GLY A 1 186 ? -9.984 -16.188 3.359 1 74.44 186 GLY A C 1
ATOM 1419 O O . GLY A 1 186 ? -9.531 -17.188 3.928 1 74.44 186 GLY A O 1
ATOM 1420 N N . ASP A 1 187 ? -10.992 -16.156 2.664 1 80.12 187 ASP A N 1
ATOM 1421 C CA . ASP A 1 187 ? -11.68 -17.406 2.354 1 80.12 187 ASP A CA 1
ATOM 1422 C C . ASP A 1 187 ? -11.086 -18.078 1.113 1 80.12 187 ASP A C 1
ATOM 1424 O O . ASP A 1 187 ? -11.695 -18.062 0.042 1 80.12 187 ASP A O 1
ATOM 1428 N N . HIS A 1 188 ? -9.852 -18.609 1.305 1 88.44 188 HIS A N 1
ATOM 1429 C CA . HIS A 1 188 ? -9.156 -19.344 0.253 1 88.44 188 HIS A CA 1
ATOM 1430 C C . HIS A 1 188 ? -8.875 -20.781 0.672 1 88.44 188 HIS A C 1
ATOM 1432 O O . HIS A 1 188 ? -8.867 -21.094 1.865 1 88.44 188 HIS A O 1
ATOM 1438 N N . ASP A 1 189 ? -8.781 -21.641 -0.284 1 91.31 189 ASP A N 1
ATOM 1439 C CA . ASP A 1 189 ? -8.5 -23.047 0.01 1 91.31 189 ASP A CA 1
ATOM 1440 C C . ASP A 1 189 ? -7.137 -23.188 0.686 1 91.31 189 ASP A C 1
ATOM 1442 O O . ASP A 1 189 ? -7.004 -23.922 1.667 1 91.31 189 ASP A O 1
ATOM 1446 N N . VAL A 1 190 ? -6.172 -22.516 0.129 1 92.5 190 VAL A N 1
ATOM 1447 C CA . VAL A 1 190 ? -4.836 -22.484 0.711 1 92.5 190 VAL A CA 1
ATOM 1448 C C . VAL A 1 190 ? -4.441 -21.047 1.027 1 92.5 190 VAL A C 1
ATOM 1450 O O . VAL A 1 190 ? -4.285 -20.234 0.12 1 92.5 190 VAL A O 1
ATOM 1453 N N . SER A 1 191 ? -4.34 -20.734 2.26 1 89.81 191 SER A N 1
ATOM 1454 C CA . SER A 1 191 ? -3.955 -19.406 2.746 1 89.81 191 SER A CA 1
ATOM 1455 C C . SER A 1 191 ? -3.389 -19.484 4.16 1 89.81 191 SER A C 1
ATOM 1457 O O . SER A 1 191 ? -3.656 -20.438 4.895 1 89.81 191 SER A O 1
ATOM 1459 N N . PRO A 1 192 ? -2.564 -18.453 4.473 1 81.88 192 PRO A N 1
ATOM 1460 C CA . PRO A 1 192 ? -1.999 -18.469 5.824 1 81.88 192 PRO A CA 1
ATOM 1461 C C . PRO A 1 192 ? -3.043 -18.203 6.906 1 81.88 192 PRO A C 1
ATOM 1463 O O . PRO A 1 192 ? -4.07 -17.578 6.633 1 81.88 192 PRO A O 1
ATOM 1466 N N . ARG A 1 193 ? -2.73 -18.75 8.062 1 77.56 193 ARG A N 1
ATOM 1467 C CA . ARG A 1 193 ? -3.525 -18.438 9.242 1 77.56 193 ARG A CA 1
ATOM 1468 C C . ARG A 1 193 ? -3.021 -17.156 9.914 1 77.56 193 ARG A C 1
ATOM 1470 O O . ARG A 1 193 ? -1.849 -16.812 9.789 1 77.56 193 ARG A O 1
ATOM 1477 N N . GLU A 1 194 ? -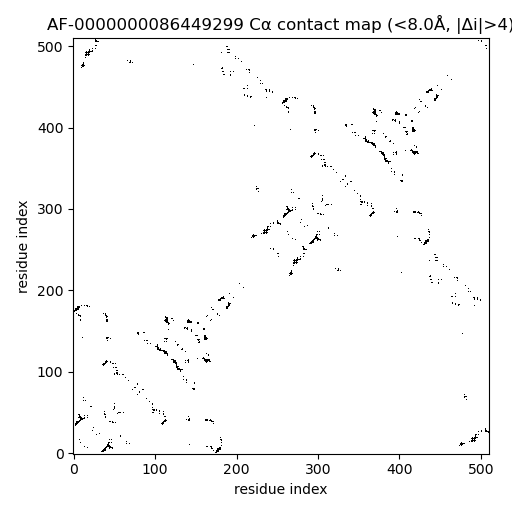3.781 -16.438 10.5 1 68.19 194 GLU A N 1
ATOM 1478 C CA . GLU A 1 194 ? -3.439 -15.172 11.125 1 68.19 194 GLU A CA 1
ATOM 1479 C C . GLU A 1 194 ? -2.258 -15.32 12.086 1 68.19 194 GLU A C 1
ATOM 1481 O O . GLU A 1 194 ? -1.431 -14.414 12.203 1 68.19 194 GLU A O 1
ATOM 1486 N N . ALA A 1 195 ? -2.221 -16.391 12.734 1 64.31 195 ALA A N 1
ATOM 1487 C CA . ALA A 1 195 ? -1.124 -16.656 13.664 1 64.31 195 ALA A CA 1
ATOM 1488 C C . ALA A 1 195 ? 0.225 -16.594 12.945 1 64.31 195 ALA A C 1
ATOM 1490 O O . ALA A 1 195 ? 1.234 -16.219 13.547 1 64.31 195 ALA A O 1
ATOM 1491 N N . ASP A 1 196 ? 0.219 -16.797 11.727 1 66.69 196 ASP A N 1
ATOM 1492 C CA . ASP A 1 196 ? 1.448 -16.797 10.938 1 66.69 196 ASP A CA 1
ATOM 1493 C C . ASP A 1 196 ? 1.963 -15.375 10.711 1 66.69 196 ASP A C 1
ATOM 1495 O O . ASP A 1 196 ? 3.172 -15.156 10.625 1 66.69 196 ASP A O 1
ATOM 1499 N N . LEU A 1 197 ? 1.005 -14.516 10.742 1 67.56 197 LEU A N 1
ATOM 1500 C CA . LEU A 1 197 ? 1.414 -13.125 10.562 1 67.56 197 LEU A CA 1
ATOM 1501 C C . LEU A 1 197 ? 2.252 -12.648 11.75 1 67.56 197 LEU A C 1
ATOM 1503 O O . LEU A 1 197 ? 3.203 -11.883 11.57 1 67.56 197 LEU A O 1
ATOM 1507 N N . ARG A 1 198 ? 1.896 -13.164 12.906 1 67.25 198 ARG A N 1
ATOM 1508 C CA . ARG A 1 198 ? 2.631 -12.797 14.117 1 67.25 198 ARG A CA 1
ATOM 1509 C C . ARG A 1 198 ? 4.082 -13.258 14.039 1 67.25 198 ARG A C 1
ATOM 1511 O O . ARG A 1 198 ? 4.992 -12.531 14.445 1 67.25 198 ARG A O 1
ATOM 1518 N N . ALA A 1 199 ? 4.148 -14.398 13.5 1 66.88 199 ALA A N 1
ATOM 1519 C CA . ALA A 1 199 ? 5.5 -14.945 13.383 1 66.88 199 ALA A CA 1
ATOM 1520 C C . ALA A 1 199 ? 6.328 -14.148 12.383 1 66.88 199 ALA A C 1
ATOM 1522 O O . ALA A 1 199 ? 7.508 -13.875 12.625 1 66.88 199 ALA A O 1
ATOM 1523 N N . ILE A 1 200 ? 5.789 -13.812 11.43 1 69.62 200 ILE A N 1
ATOM 1524 C CA . ILE A 1 200 ? 6.457 -13.031 10.391 1 69.62 200 ILE A CA 1
ATOM 1525 C C . ILE A 1 200 ? 6.855 -11.664 10.953 1 69.62 200 ILE A C 1
ATOM 1527 O O . ILE A 1 200 ? 7.996 -11.227 10.789 1 69.62 200 ILE A O 1
ATOM 1531 N N . TYR A 1 201 ? 5.918 -11.133 11.734 1 67.62 201 TYR A N 1
ATOM 1532 C CA . TYR A 1 201 ? 6.191 -9.828 12.312 1 67.62 201 TYR A CA 1
ATOM 1533 C C . TYR A 1 201 ? 7.305 -9.906 13.352 1 67.62 201 TYR A C 1
ATOM 1535 O O . TYR A 1 201 ? 8.133 -9 13.461 1 67.62 201 TYR A O 1
ATOM 1543 N N . ALA A 1 202 ? 7.234 -10.953 14.039 1 67.25 202 ALA A N 1
ATOM 1544 C CA . ALA A 1 202 ? 8.273 -11.156 15.047 1 67.25 202 ALA A CA 1
ATOM 1545 C C . ALA A 1 202 ? 9.656 -11.234 14.406 1 67.25 202 ALA A C 1
ATOM 1547 O O . ALA A 1 202 ? 10.617 -10.672 14.922 1 67.25 202 ALA A O 1
ATOM 1548 N N . ARG A 1 203 ? 9.742 -11.844 13.344 1 68.81 203 ARG A N 1
ATOM 1549 C CA . ARG A 1 203 ? 11.016 -11.992 12.656 1 68.81 203 ARG A CA 1
ATOM 1550 C C . ARG A 1 203 ? 11.461 -10.664 12.047 1 68.81 203 ARG A C 1
ATOM 1552 O O . ARG A 1 203 ? 12.641 -10.312 12.109 1 68.81 203 ARG A O 1
ATOM 1559 N N . ILE A 1 204 ? 10.523 -10.008 11.5 1 69.38 204 ILE A N 1
ATOM 1560 C CA . ILE A 1 204 ? 10.805 -8.703 10.906 1 69.38 204 ILE A CA 1
ATOM 1561 C C . ILE A 1 204 ? 11.352 -7.758 11.984 1 69.38 204 ILE A C 1
ATOM 1563 O O . ILE A 1 204 ? 12.289 -6.996 11.727 1 69.38 204 ILE A O 1
ATOM 1567 N N . SER A 1 205 ? 10.727 -7.816 13.109 1 64.94 205 SER A N 1
ATOM 1568 C CA . SER A 1 205 ? 11.117 -6.957 14.219 1 64.94 205 SER A CA 1
ATOM 1569 C C . SER A 1 205 ? 12.531 -7.27 14.688 1 64.94 205 SER A C 1
ATOM 1571 O O . SER A 1 205 ? 13.258 -6.375 15.125 1 64.94 205 SER A O 1
ATOM 1573 N N . ARG A 1 206 ? 12.93 -8.5 14.508 1 64.19 206 ARG A N 1
ATOM 1574 C CA . ARG A 1 206 ? 14.266 -8.922 14.922 1 64.19 206 ARG A CA 1
ATOM 1575 C C . ARG A 1 206 ? 15.32 -8.492 13.914 1 64.19 206 ARG A C 1
ATOM 1577 O O . ARG A 1 206 ? 16.469 -8.227 14.273 1 64.19 206 ARG A O 1
ATOM 1584 N N . GLU A 1 207 ? 14.922 -8.438 12.711 1 62.78 207 GLU A N 1
ATOM 1585 C CA . GLU A 1 207 ? 15.883 -8.188 11.648 1 62.78 207 GLU A CA 1
ATOM 1586 C C . GLU A 1 207 ? 15.953 -6.703 11.305 1 62.78 207 GLU A C 1
ATOM 1588 O O . GLU A 1 207 ? 16.422 -6.328 10.227 1 62.78 207 GLU A O 1
ATOM 1593 N N . ASN A 1 208 ? 15.609 -5.793 12.234 1 59.09 208 ASN A N 1
ATOM 1594 C CA . ASN A 1 208 ? 15.75 -4.348 12.102 1 59.09 208 ASN A CA 1
ATOM 1595 C C . ASN A 1 208 ? 14.891 -3.803 10.961 1 59.09 208 ASN A C 1
ATOM 1597 O O . ASN A 1 208 ? 15.25 -2.811 10.328 1 59.09 208 ASN A O 1
ATOM 1601 N N . PHE A 1 209 ? 13.852 -4.582 10.648 1 62.91 209 PHE A N 1
ATOM 1602 C CA . PHE A 1 209 ? 12.945 -4.113 9.602 1 62.91 209 PHE A CA 1
ATOM 1603 C C . PHE A 1 209 ? 11.68 -3.525 10.211 1 62.91 209 PHE A C 1
ATOM 1605 O O . PHE A 1 209 ? 10.719 -3.232 9.484 1 62.91 209 PHE A O 1
ATOM 1612 N N . GLN A 1 210 ? 11.844 -3.344 11.477 1 63.66 210 GLN A N 1
ATOM 1613 C CA . GLN A 1 210 ? 10.664 -2.932 12.227 1 63.66 210 GLN A CA 1
ATOM 1614 C C . GLN A 1 210 ? 10.18 -1.555 11.781 1 63.66 210 GLN A C 1
ATOM 1616 O O . GLN A 1 210 ? 8.969 -1.326 11.656 1 63.66 210 GLN A O 1
ATOM 1621 N N . VAL A 1 211 ? 11.125 -0.731 11.438 1 63.78 211 VAL A N 1
ATOM 1622 C CA . VAL A 1 211 ? 10.75 0.632 11.078 1 63.78 211 VAL A CA 1
ATOM 1623 C C . VAL A 1 211 ? 10.078 0.637 9.703 1 63.78 211 VAL A C 1
ATOM 1625 O O . VAL A 1 211 ? 9.023 1.253 9.523 1 63.78 211 VAL A O 1
ATOM 1628 N N . SER A 1 212 ? 10.625 -0.146 8.922 1 67 212 SER A N 1
ATOM 1629 C CA . SER A 1 212 ? 10.086 -0.171 7.566 1 67 212 SER A CA 1
ATOM 1630 C C . SER A 1 212 ? 8.703 -0.821 7.527 1 67 212 SER A C 1
ATOM 1632 O O . SER A 1 212 ? 7.793 -0.32 6.867 1 67 212 SER A O 1
ATOM 1634 N N . VAL A 1 213 ? 8.617 -1.858 8.32 1 65.81 213 VAL A N 1
ATOM 1635 C CA . VAL A 1 213 ? 7.336 -2.557 8.344 1 65.81 213 VAL A CA 1
ATOM 1636 C C . VAL A 1 213 ? 6.293 -1.69 9.039 1 65.81 213 VAL A C 1
ATOM 1638 O O . VAL A 1 213 ? 5.145 -1.612 8.594 1 65.81 213 VAL A O 1
ATOM 1641 N N . GLY A 1 214 ? 6.77 -1.138 10.164 1 69.69 214 GLY A N 1
ATOM 1642 C CA . GLY A 1 214 ? 5.859 -0.225 10.836 1 69.69 214 GLY A CA 1
ATOM 1643 C C . GLY A 1 214 ? 5.359 0.892 9.938 1 69.69 214 GLY A C 1
ATOM 1644 O O . GLY A 1 214 ? 4.168 1.203 9.93 1 69.69 214 GLY A O 1
ATOM 1645 N N . ASN A 1 215 ? 6.25 1.427 9.195 1 73.38 215 ASN A N 1
ATOM 1646 C CA . ASN A 1 215 ? 5.879 2.5 8.281 1 73.38 215 ASN A CA 1
ATOM 1647 C C . ASN A 1 215 ? 4.988 1.99 7.152 1 73.38 215 ASN A C 1
ATOM 1649 O O . ASN A 1 215 ? 4.113 2.711 6.676 1 73.38 215 ASN A O 1
ATOM 1653 N N . ALA A 1 216 ? 5.18 0.801 6.836 1 69.56 216 ALA A N 1
ATOM 1654 C CA . ALA A 1 216 ? 4.309 0.22 5.82 1 69.56 216 ALA A CA 1
ATOM 1655 C C . ALA A 1 216 ? 2.883 0.067 6.34 1 69.56 216 ALA A C 1
ATOM 1657 O O . ALA A 1 216 ? 1.92 0.361 5.629 1 69.56 216 ALA A O 1
ATOM 1658 N N . ILE A 1 217 ? 2.863 -0.399 7.508 1 70.44 217 ILE A N 1
ATOM 1659 C CA . ILE A 1 217 ? 1.553 -0.537 8.133 1 70.44 217 ILE A CA 1
ATOM 1660 C C . ILE A 1 217 ? 0.886 0.833 8.242 1 70.44 217 ILE A C 1
ATOM 1662 O O . ILE A 1 217 ? -0.287 0.988 7.898 1 70.44 217 ILE A O 1
ATOM 1666 N N . ARG A 1 218 ? 1.668 1.743 8.625 1 75.44 218 ARG A N 1
ATOM 1667 C CA . ARG A 1 218 ? 1.141 3.098 8.758 1 75.44 218 ARG A CA 1
ATOM 1668 C C . ARG A 1 218 ? 0.718 3.652 7.398 1 75.44 218 ARG A C 1
ATOM 1670 O O . ARG A 1 218 ? -0.28 4.371 7.301 1 75.44 218 ARG A O 1
ATOM 1677 N N . ALA A 1 219 ? 1.449 3.273 6.441 1 74.06 219 ALA A N 1
ATOM 1678 C CA . ALA A 1 219 ? 1.086 3.691 5.09 1 74.06 219 ALA A CA 1
ATOM 1679 C C . ALA A 1 219 ? -0.251 3.086 4.668 1 74.06 219 ALA A C 1
ATOM 1681 O O . ALA A 1 219 ? -1.063 3.75 4.023 1 74.06 219 ALA A O 1
ATOM 1682 N N . ALA A 1 220 ? -0.424 1.883 5.086 1 71.19 220 ALA A N 1
ATOM 1683 C CA . ALA A 1 220 ? -1.697 1.236 4.777 1 71.19 220 ALA A CA 1
ATOM 1684 C C . ALA A 1 220 ? -2.85 1.924 5.504 1 71.19 220 ALA A C 1
ATOM 1686 O O . ALA A 1 220 ? -3.912 2.15 4.922 1 71.19 220 ALA A O 1
ATOM 1687 N N . LEU A 1 221 ? -2.586 2.264 6.742 1 74.38 221 LEU A N 1
ATOM 1688 C CA . LEU A 1 221 ? -3.615 2.924 7.535 1 74.38 221 LEU A CA 1
ATOM 1689 C C . LEU A 1 221 ? -3.914 4.316 6.992 1 74.38 221 LEU A C 1
ATOM 1691 O O . LEU A 1 221 ? -5.004 4.852 7.211 1 74.38 221 LEU A O 1
ATOM 1695 N N . ALA A 1 222 ? -2.92 4.84 6.27 1 77 222 ALA A N 1
ATOM 1696 C CA . ALA A 1 222 ? -3.098 6.16 5.672 1 77 222 ALA A CA 1
ATOM 1697 C C . ALA A 1 222 ? -4.141 6.125 4.559 1 77 222 ALA A C 1
ATOM 1699 O O . ALA A 1 222 ? -4.797 7.133 4.285 1 77 222 ALA A O 1
ATOM 1700 N N . VAL A 1 223 ? -4.277 4.953 3.967 1 75.5 223 VAL A N 1
ATOM 1701 C CA . VAL A 1 223 ? -5.203 4.887 2.842 1 75.5 223 VAL A CA 1
ATOM 1702 C C . VAL A 1 223 ? -6.438 4.078 3.234 1 75.5 223 VAL A C 1
ATOM 1704 O O . VAL A 1 223 ? -7.496 4.207 2.611 1 75.5 223 VAL A O 1
ATOM 1707 N N . LEU A 1 224 ? -6.312 3.229 4.215 1 74.94 224 LEU A N 1
ATOM 1708 C CA . LEU A 1 224 ? -7.418 2.449 4.762 1 74.94 224 LEU A CA 1
ATOM 1709 C C . LEU A 1 224 ? -7.688 2.832 6.211 1 74.94 224 LEU A C 1
ATOM 1711 O O . LEU A 1 224 ? -7.16 2.203 7.133 1 74.94 224 LEU A O 1
ATOM 1715 N N . PRO A 1 225 ? -8.602 3.748 6.316 1 81.81 225 PRO A N 1
ATOM 1716 C CA . PRO A 1 225 ? -8.781 4.27 7.676 1 81.81 225 PRO A CA 1
ATOM 1717 C C . PRO A 1 225 ? -9.258 3.201 8.656 1 81.81 225 PRO A C 1
ATOM 1719 O O . PRO A 1 225 ? -10.188 2.451 8.352 1 81.81 225 PRO A O 1
ATOM 1722 N N . PRO A 1 226 ? -8.633 3.145 9.828 1 78.81 226 PRO A N 1
ATOM 1723 C CA . PRO A 1 226 ? -9.031 2.209 10.883 1 78.81 226 PRO A CA 1
ATOM 1724 C C . PRO A 1 226 ? -10.32 2.631 11.594 1 78.81 226 PRO A C 1
ATOM 1726 O O . PRO A 1 226 ? -10.867 3.697 11.305 1 78.81 226 PRO A O 1
ATOM 1729 N N . PRO A 1 227 ? -10.781 1.708 12.43 1 79.88 227 PRO A N 1
ATOM 1730 C CA . PRO A 1 227 ? -11.984 2.068 13.18 1 79.88 227 PRO A CA 1
ATOM 1731 C C . PRO A 1 227 ? -11.781 3.301 14.062 1 79.88 227 PRO A C 1
ATOM 1733 O O . PRO A 1 227 ? -10.641 3.678 14.352 1 79.88 227 PRO A O 1
ATOM 1736 N N . GLN A 1 228 ? -12.859 3.85 14.383 1 85.5 228 GLN A N 1
ATOM 1737 C CA . GLN A 1 228 ? -12.867 5.117 15.109 1 85.5 228 GLN A CA 1
ATOM 1738 C C . GLN A 1 228 ? -12 5.043 16.359 1 85.5 228 GLN A C 1
ATOM 1740 O O . GLN A 1 228 ? -11.281 5.988 16.688 1 85.5 228 GLN A O 1
ATOM 1745 N N . CYS A 1 229 ? -12.055 3.969 17.047 1 83.38 229 CYS A N 1
ATOM 1746 C CA . CYS A 1 229 ? -11.305 3.832 18.297 1 83.38 229 CYS A CA 1
ATOM 1747 C C . CYS A 1 229 ? -9.805 3.918 18.031 1 83.38 229 CYS A C 1
ATOM 1749 O O . CYS A 1 229 ? -9.07 4.508 18.828 1 83.38 229 CYS A O 1
ATOM 1751 N N . VAL A 1 230 ? -9.398 3.389 16.969 1 83.56 230 VAL A N 1
ATOM 1752 C CA . VAL A 1 230 ? -7.984 3.412 16.625 1 83.56 230 VAL A CA 1
ATOM 1753 C C . VAL A 1 230 ? -7.59 4.816 16.172 1 83.56 230 VAL A C 1
ATOM 1755 O O . VAL A 1 230 ? -6.504 5.301 16.5 1 83.56 230 VAL A O 1
ATOM 1758 N N . MET A 1 231 ? -8.484 5.422 15.438 1 89.56 231 MET A N 1
ATOM 1759 C CA . MET A 1 231 ? -8.219 6.789 14.992 1 89.56 231 MET A CA 1
ATOM 1760 C C . MET A 1 231 ? -8.039 7.723 16.172 1 89.56 231 MET A C 1
ATOM 1762 O O . MET A 1 231 ? -7.156 8.578 16.172 1 89.56 231 MET A O 1
ATOM 1766 N N . GLU A 1 232 ? -8.82 7.527 17.125 1 89.56 232 GLU A N 1
ATOM 1767 C CA . GLU A 1 232 ? -8.711 8.336 18.344 1 89.56 232 GLU A CA 1
ATOM 1768 C C . GLU A 1 232 ? -7.383 8.109 19.047 1 89.56 232 GLU A C 1
ATOM 1770 O O . GLU A 1 232 ? -6.801 9.039 19.609 1 89.56 232 GLU A O 1
ATOM 1775 N N . GLN A 1 233 ? -6.98 6.895 19 1 86.94 233 GLN A N 1
ATOM 1776 C CA . GLN A 1 233 ? -5.684 6.582 19.594 1 86.94 233 GLN A CA 1
ATOM 1777 C C . GLN A 1 233 ? -4.555 7.281 18.844 1 86.94 233 GLN A C 1
ATOM 1779 O O . GLN A 1 233 ? -3.59 7.75 19.453 1 86.94 233 GLN A O 1
ATOM 1784 N N . ILE A 1 234 ? -4.668 7.344 17.578 1 89.12 234 ILE A N 1
ATOM 1785 C CA . ILE A 1 234 ? -3.658 8 16.75 1 89.12 234 ILE A CA 1
ATOM 1786 C C . ILE A 1 234 ? -3.648 9.5 17.047 1 89.12 234 ILE A C 1
ATOM 1788 O O . ILE A 1 234 ? -2.584 10.109 17.156 1 89.12 234 ILE A O 1
ATOM 1792 N N . TYR A 1 235 ? -4.855 10.039 17.188 1 92.81 235 TYR A N 1
ATOM 1793 C CA . TYR A 1 235 ? -4.98 11.438 17.578 1 92.81 235 TYR A CA 1
ATOM 1794 C C . TYR A 1 235 ? -4.27 11.695 18.906 1 92.81 235 TYR A C 1
ATOM 1796 O O . TYR A 1 235 ? -3.486 12.641 19.016 1 92.81 235 TYR A O 1
ATOM 1804 N N . GLU A 1 236 ? -4.523 10.859 19.844 1 92 236 GLU A N 1
ATOM 1805 C CA . GLU A 1 236 ? -3.941 11.008 21.172 1 92 236 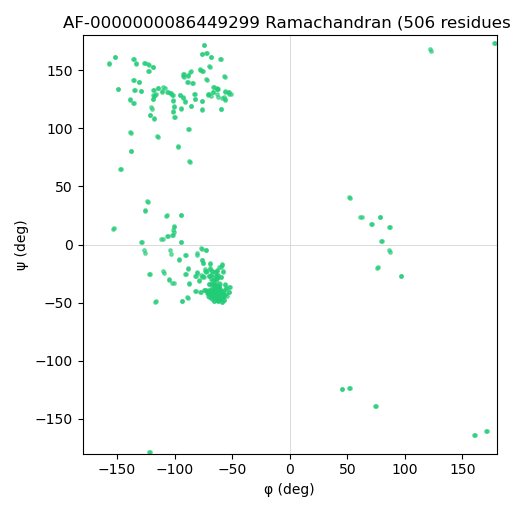GLU A CA 1
ATOM 1806 C C . GLU A 1 236 ? -2.422 10.875 21.125 1 92 236 GLU A C 1
ATOM 1808 O O . GLU A 1 236 ? -1.714 11.57 21.859 1 92 236 GLU A O 1
ATOM 1813 N N . ARG A 1 237 ? -1.985 10.031 20.344 1 90.56 237 ARG A N 1
ATOM 1814 C CA . ARG A 1 237 ? -0.543 9.859 20.203 1 90.56 237 ARG A CA 1
ATOM 1815 C C . ARG A 1 237 ? 0.107 11.117 19.625 1 90.56 237 ARG A C 1
ATOM 1817 O O . ARG A 1 237 ? 1.193 11.508 20.062 1 90.56 237 ARG A O 1
ATOM 1824 N N . GLY A 1 238 ? -0.568 11.734 18.641 1 93.75 238 GLY A N 1
ATOM 1825 C CA . GLY A 1 238 ? -0.072 12.992 18.125 1 93.75 238 GLY A CA 1
ATOM 1826 C C . GLY A 1 238 ? 0.071 14.062 19.188 1 93.75 238 GLY A C 1
ATOM 1827 O O . GLY A 1 238 ? 1.067 14.789 19.219 1 93.75 238 GLY A O 1
ATOM 1828 N N . GLU A 1 239 ? -0.92 14.039 20.047 1 94.56 239 GLU A N 1
ATOM 1829 C CA . GLU A 1 239 ? -0.886 14.992 21.156 1 94.56 239 GLU A CA 1
ATOM 1830 C C . GLU A 1 239 ? 0.277 14.703 22.094 1 94.56 239 GLU A C 1
ATOM 1832 O O . GLU A 1 239 ? 1.05 15.609 22.422 1 94.56 239 GLU A O 1
ATOM 1837 N N . LYS A 1 240 ? 0.395 13.469 22.469 1 91.44 240 LYS A N 1
ATOM 1838 C CA . LYS A 1 240 ? 1.399 13.062 23.453 1 91.44 240 LYS A CA 1
ATOM 1839 C C . LYS A 1 240 ? 2.811 13.273 22.906 1 91.44 240 LYS A C 1
ATOM 1841 O O . LYS A 1 240 ? 3.686 13.781 23.625 1 91.44 240 LYS A O 1
ATOM 1846 N N . ASP A 1 241 ? 3.045 12.891 21.75 1 93 241 ASP A N 1
ATOM 1847 C CA . ASP A 1 241 ? 4.367 13.031 21.156 1 93 241 ASP A CA 1
ATOM 1848 C C . ASP A 1 241 ? 4.754 14.5 21.016 1 93 241 ASP A C 1
ATOM 1850 O O . ASP A 1 241 ? 5.922 14.859 21.156 1 93 241 ASP A O 1
ATOM 1854 N N . THR A 1 242 ? 3.77 15.312 20.672 1 95.06 242 THR A N 1
ATOM 1855 C CA . THR A 1 242 ? 4.039 16.734 20.531 1 95.06 242 THR A CA 1
ATOM 1856 C C . THR A 1 242 ? 4.355 17.359 21.891 1 95.06 242 THR A C 1
ATOM 1858 O O . THR A 1 242 ? 5.277 18.172 22 1 95.06 242 THR A O 1
ATOM 1861 N N . VAL A 1 243 ? 3.625 16.984 22.891 1 94 243 VAL A N 1
ATOM 1862 C CA . VAL A 1 243 ? 3.896 17.484 24.234 1 94 243 VAL A CA 1
ATOM 1863 C C . VAL A 1 243 ? 5.312 17.094 24.656 1 94 243 VAL A C 1
ATOM 1865 O O . VAL A 1 243 ? 6.039 17.891 25.234 1 94 243 VAL A O 1
ATOM 1868 N N . HIS A 1 244 ? 5.648 15.867 24.312 1 91.88 244 HIS A N 1
ATOM 1869 C CA . HIS A 1 244 ? 7 15.414 24.609 1 91.88 244 HIS A CA 1
ATOM 1870 C C . HIS A 1 244 ? 8.039 16.281 23.906 1 91.88 244 HIS A C 1
ATOM 1872 O O . HIS A 1 244 ? 9.047 16.656 24.5 1 91.88 244 HIS A O 1
ATOM 1878 N N . PHE A 1 245 ? 7.84 16.578 22.719 1 93.81 245 PHE A N 1
ATOM 1879 C CA . PHE A 1 245 ? 8.742 17.422 21.953 1 93.81 245 PHE A CA 1
ATOM 1880 C C . PHE A 1 245 ? 8.852 18.812 22.562 1 93.81 245 PHE A C 1
ATOM 1882 O O . PHE A 1 245 ? 9.953 19.344 22.719 1 93.81 245 PHE A O 1
ATOM 1889 N N . LEU A 1 246 ? 7.648 19.359 22.922 1 94.5 246 LEU A N 1
ATOM 1890 C CA . LEU A 1 246 ? 7.625 20.688 23.5 1 94.5 246 LEU A CA 1
ATOM 1891 C C . LEU A 1 246 ? 8.406 20.719 24.812 1 94.5 246 LEU A C 1
ATOM 1893 O O . LEU A 1 246 ? 9.172 21.656 25.062 1 94.5 246 LEU A O 1
ATOM 1897 N N . CYS A 1 247 ? 8.25 19.672 25.594 1 92.94 247 CYS A N 1
ATOM 1898 C CA . CYS A 1 247 ? 8.945 19.578 26.875 1 92.94 247 CYS A CA 1
ATOM 1899 C C . CYS A 1 247 ? 10.445 19.438 26.672 1 92.94 247 CYS A C 1
ATOM 1901 O O . CYS A 1 247 ? 11.242 20.109 27.312 1 92.94 247 CYS A O 1
ATOM 1903 N N . SER A 1 248 ? 10.789 18.625 25.734 1 92.31 248 SER A N 1
ATOM 1904 C CA . SER A 1 248 ? 12.195 18.297 25.516 1 92.31 248 SER A CA 1
ATOM 1905 C C . SER A 1 248 ? 12.938 19.469 24.875 1 92.31 248 SER A C 1
ATOM 1907 O O . SER A 1 248 ? 14.164 19.578 25 1 92.31 248 SER A O 1
ATOM 1909 N N . ASN A 1 249 ? 12.25 20.391 24.234 1 91.81 249 ASN A N 1
ATOM 1910 C CA . ASN A 1 249 ? 12.906 21.5 23.531 1 91.81 249 ASN A CA 1
ATOM 1911 C C . ASN A 1 249 ? 12.641 22.828 24.219 1 91.81 249 ASN A C 1
ATOM 1913 O O . ASN A 1 249 ? 12.992 23.891 23.688 1 91.81 249 ASN A O 1
ATOM 1917 N N . GLY A 1 250 ? 11.961 22.766 25.359 1 90.25 250 GLY A N 1
ATOM 1918 C CA . GLY A 1 250 ? 11.781 23.938 26.188 1 90.25 250 GLY A CA 1
ATOM 1919 C C . GLY A 1 250 ? 10.695 24.875 25.672 1 90.25 250 GLY A C 1
ATOM 1920 O O . GLY A 1 250 ? 10.742 26.078 25.906 1 90.25 250 GLY A O 1
ATOM 1921 N N . PHE A 1 251 ? 9.742 24.344 24.891 1 91.06 251 PHE A N 1
ATOM 1922 C CA . PHE A 1 251 ? 8.688 25.172 24.328 1 91.06 251 PHE A CA 1
ATOM 1923 C C . PHE A 1 251 ? 7.379 24.969 25.078 1 91.06 251 PHE A C 1
ATOM 1925 O O . PHE A 1 251 ? 6.395 25.672 24.828 1 91.06 251 PHE A O 1
ATOM 1932 N N . TYR A 1 252 ? 7.418 24.031 26.016 1 92.75 252 TYR A N 1
ATOM 1933 C CA . TYR A 1 252 ? 6.164 23.641 26.656 1 92.75 252 TYR A CA 1
ATOM 1934 C C . TYR A 1 252 ? 5.648 24.766 27.562 1 92.75 252 TYR A C 1
ATOM 1936 O O . TYR A 1 252 ? 6.395 25.297 28.391 1 92.75 252 TYR A O 1
ATOM 1944 N N . GLN A 1 253 ? 4.414 25.109 27.375 1 90.62 253 GLN A N 1
ATOM 1945 C CA . GLN A 1 253 ? 3.709 26.062 28.219 1 90.62 253 GLN A CA 1
ATOM 1946 C C . GLN A 1 253 ? 2.477 25.422 28.859 1 90.62 253 GLN A C 1
ATOM 1948 O O . GLN A 1 253 ? 1.655 24.828 28.172 1 90.62 253 GLN A O 1
ATOM 1953 N N . GLU A 1 254 ? 2.461 25.359 30.234 1 80.75 254 GLU A N 1
ATOM 1954 C CA . GLU A 1 254 ? 1.318 24.797 30.953 1 80.75 254 GLU A CA 1
ATOM 1955 C C . GLU A 1 254 ? 0.057 25.625 30.703 1 80.75 254 GLU A C 1
ATOM 1957 O O . GLU A 1 254 ? 0.119 26.859 30.625 1 80.75 254 GLU A O 1
ATOM 1962 N N . GLU A 1 255 ? -1.066 24.984 30.312 1 66.81 255 GLU A N 1
ATOM 1963 C CA . GLU A 1 255 ? -2.32 25.734 30.203 1 66.81 255 GLU A CA 1
ATOM 1964 C C . GLU A 1 255 ? -2.656 26.438 31.516 1 66.81 255 GLU A C 1
ATOM 1966 O O . GLU A 1 255 ? -2.332 25.938 32.594 1 66.81 255 GLU A O 1
ATOM 1971 N N . MET B 1 1 ? 17.375 35.562 15.234 1 51.94 1 MET B N 1
ATOM 1972 C CA . MET B 1 1 ? 17.016 34.219 15.664 1 51.94 1 MET B CA 1
ATOM 1973 C C . MET B 1 1 ? 16.703 33.344 14.469 1 51.94 1 MET B C 1
ATOM 1975 O O . MET B 1 1 ? 16.266 33.812 13.422 1 51.94 1 MET B O 1
ATOM 1979 N N . ALA B 1 2 ? 17.203 32.156 14.406 1 70.19 2 ALA B N 1
ATOM 1980 C CA . ALA B 1 2 ? 17.078 31.312 13.227 1 70.19 2 ALA B CA 1
ATOM 1981 C C . ALA B 1 2 ? 15.617 31.062 12.891 1 70.19 2 ALA B C 1
ATOM 1983 O O . ALA B 1 2 ? 14.773 30.969 13.781 1 70.19 2 ALA B O 1
ATOM 1984 N N . GLU B 1 3 ? 15.148 31.312 11.734 1 87.81 3 GLU B N 1
ATOM 1985 C CA . GLU B 1 3 ? 13.789 31.062 11.258 1 87.81 3 GLU B CA 1
ATOM 1986 C C . GLU B 1 3 ? 13.367 29.625 11.531 1 87.81 3 GLU B C 1
ATOM 1988 O O . GLU B 1 3 ? 14.18 28.703 11.445 1 87.81 3 GLU B O 1
ATOM 1993 N N . ILE B 1 4 ? 12.141 29.531 12.156 1 94 4 ILE B N 1
ATOM 1994 C CA . ILE B 1 4 ? 11.602 28.203 12.43 1 94 4 ILE B CA 1
ATOM 1995 C C . ILE B 1 4 ? 10.398 27.953 11.523 1 94 4 ILE B C 1
ATOM 1997 O O . ILE B 1 4 ? 9.57 28.828 11.312 1 94 4 ILE B O 1
ATOM 2001 N N . HIS B 1 5 ? 10.398 26.797 10.992 1 96.31 5 HIS B N 1
ATOM 2002 C CA . HIS B 1 5 ? 9.289 26.359 10.148 1 96.31 5 HIS B CA 1
ATOM 2003 C C . HIS B 1 5 ? 8.672 25.078 10.68 1 96.31 5 HIS B C 1
ATOM 2005 O O . HIS B 1 5 ? 9.281 24.375 11.492 1 96.31 5 HIS B O 1
ATOM 2011 N N . LEU B 1 6 ? 7.496 24.875 10.359 1 96.5 6 LEU B N 1
ATOM 2012 C CA . LEU B 1 6 ? 6.766 23.656 10.727 1 96.5 6 LEU B CA 1
ATOM 2013 C C . LEU B 1 6 ? 6.328 22.891 9.492 1 96.5 6 LEU B C 1
ATOM 2015 O O . LEU B 1 6 ? 5.781 23.469 8.547 1 96.5 6 LEU B O 1
ATOM 2019 N N . SER B 1 7 ? 6.625 21.609 9.422 1 96.94 7 SER B N 1
ATOM 2020 C CA . SER B 1 7 ? 6.285 20.797 8.258 1 96.94 7 SER B CA 1
ATOM 2021 C C . SER B 1 7 ? 5.555 19.516 8.68 1 96.94 7 SER B C 1
ATOM 2023 O O . SER B 1 7 ? 5.949 18.859 9.648 1 96.94 7 SER B O 1
ATOM 2025 N N . PHE B 1 8 ? 4.492 19.25 8.016 1 96.44 8 PHE B N 1
ATOM 2026 C CA . PHE B 1 8 ? 3.67 18.078 8.273 1 96.44 8 PHE B CA 1
ATOM 2027 C C . PHE B 1 8 ? 3.77 17.078 7.121 1 96.44 8 PHE B C 1
ATOM 2029 O O . PHE B 1 8 ? 3.561 17.453 5.965 1 96.44 8 PHE B O 1
ATOM 2036 N N . ALA B 1 9 ? 3.998 15.859 7.461 1 94.06 9 ALA B N 1
ATOM 2037 C CA . ALA B 1 9 ? 4.141 14.828 6.434 1 94.06 9 ALA B CA 1
ATOM 2038 C C . ALA B 1 9 ? 2.783 14.445 5.848 1 94.06 9 ALA B C 1
ATOM 2040 O O . ALA B 1 9 ? 1.755 14.562 6.516 1 94.06 9 ALA B O 1
ATOM 2041 N N . GLY B 1 10 ? 2.848 14.047 4.535 1 91.81 10 GLY B N 1
ATOM 2042 C CA . GLY B 1 10 ? 1.671 13.383 4 1 91.81 10 GLY B CA 1
ATOM 2043 C C . GLY B 1 10 ? 1.358 12.07 4.699 1 91.81 10 GLY B C 1
ATOM 2044 O O . GLY B 1 10 ? 2.254 11.258 4.934 1 91.81 10 GLY B O 1
ATOM 2045 N N . ALA B 1 11 ? 0.039 11.914 5.023 1 89 11 ALA B N 1
ATOM 2046 C CA . ALA B 1 11 ? -0.261 10.758 5.867 1 89 11 ALA B CA 1
ATOM 2047 C C . ALA B 1 11 ? -1.693 10.273 5.648 1 89 11 ALA B C 1
ATOM 2049 O O . ALA B 1 11 ? -2.193 9.43 6.398 1 89 11 ALA B O 1
ATOM 2050 N N . GLY B 1 12 ? -2.416 10.656 4.672 1 88.94 12 GLY B N 1
ATOM 2051 C CA . GLY B 1 12 ? -3.801 10.25 4.477 1 88.94 12 GLY B CA 1
ATOM 2052 C C . GLY B 1 12 ? -4.629 10.336 5.742 1 88.94 12 GLY B C 1
ATOM 2053 O O . GLY B 1 12 ? -4.645 11.367 6.414 1 88.94 12 GLY B O 1
ATOM 2054 N N . PHE B 1 13 ? -5.238 9.258 6.113 1 87.62 13 PHE B N 1
ATOM 2055 C CA . PHE B 1 13 ? -6.113 9.25 7.277 1 87.62 13 PHE B CA 1
ATOM 2056 C C . PHE B 1 13 ? -5.297 9.273 8.57 1 87.62 13 PHE B C 1
ATOM 2058 O O . PHE B 1 13 ? -5.824 9.594 9.633 1 87.62 13 PHE B O 1
ATOM 2065 N N . MET B 1 14 ? -4.074 8.977 8.391 1 89.19 14 MET B N 1
ATOM 2066 C CA . MET B 1 14 ? -3.193 9.109 9.547 1 89.19 14 MET B CA 1
ATOM 2067 C C . MET B 1 14 ? -2.934 10.578 9.867 1 89.19 14 MET B C 1
ATOM 2069 O O . MET B 1 14 ? -2.33 10.891 10.891 1 89.19 14 MET B O 1
ATOM 2073 N N . GLY B 1 15 ? -3.428 11.336 9.047 1 93 15 GLY B N 1
ATOM 2074 C CA . GLY B 1 15 ? -3.344 12.766 9.297 1 93 15 GLY B CA 1
ATOM 2075 C C . GLY B 1 15 ? -3.992 13.188 10.602 1 93 15 GLY B C 1
ATOM 2076 O O . GLY B 1 15 ? -3.746 14.289 11.094 1 93 15 GLY B O 1
ATOM 2077 N N . ILE B 1 16 ? -4.82 12.305 11.133 1 94.19 16 ILE B N 1
ATOM 2078 C CA . ILE B 1 16 ? -5.438 12.57 12.43 1 94.19 16 ILE B CA 1
ATOM 2079 C C . ILE B 1 16 ? -4.352 12.742 13.484 1 94.19 16 ILE B C 1
ATOM 2081 O O . ILE B 1 16 ? -4.539 13.469 14.469 1 94.19 16 ILE B O 1
ATOM 2085 N N . TYR B 1 17 ? -3.213 12.109 13.281 1 94.12 17 TYR B N 1
ATOM 2086 C CA . TYR B 1 17 ? -2.047 12.32 14.133 1 94.12 17 TYR B CA 1
ATOM 2087 C C . TYR B 1 17 ? -1.639 13.789 14.148 1 94.12 17 TYR B C 1
ATOM 2089 O O . TYR B 1 17 ? -1.32 14.344 15.203 1 94.12 17 TYR B O 1
ATOM 2097 N N . HIS B 1 18 ? -1.621 14.391 12.977 1 97.44 18 HIS B N 1
ATOM 2098 C CA . HIS B 1 18 ? -1.274 15.805 12.844 1 97.44 18 HIS B CA 1
ATOM 2099 C C . HIS B 1 18 ? -2.262 16.688 13.602 1 97.44 18 HIS B C 1
ATOM 2101 O O . HIS B 1 18 ? -1.873 17.688 14.195 1 97.44 18 HIS B O 1
ATOM 2107 N N . LEU B 1 19 ? -3.508 16.297 13.539 1 96.81 19 LEU B N 1
ATOM 2108 C CA . LEU B 1 19 ? -4.52 17.078 14.258 1 96.81 19 LEU B CA 1
ATOM 2109 C C . LEU B 1 19 ? -4.285 17.016 15.766 1 96.81 19 LEU B C 1
ATOM 2111 O O . LEU B 1 19 ? -4.422 18.031 16.453 1 96.81 19 LEU B O 1
ATOM 2115 N N . GLY B 1 20 ? -3.953 15.875 16.234 1 96 20 GLY B N 1
ATOM 2116 C CA . GLY B 1 20 ? -3.564 15.773 17.625 1 96 20 GLY B CA 1
ATOM 2117 C C . GLY B 1 20 ? -2.359 16.625 17.984 1 96 20 GLY B C 1
ATOM 2118 O O . GLY B 1 20 ? -2.342 17.281 19.016 1 96 20 GLY B O 1
ATOM 2119 N N . ALA B 1 21 ? -1.411 16.578 17.125 1 96.5 21 ALA B N 1
ATOM 2120 C CA . ALA B 1 21 ? -0.212 17.391 17.328 1 96.5 21 ALA B CA 1
ATOM 2121 C C . ALA B 1 21 ? -0.553 18.875 17.359 1 96.5 21 ALA B C 1
ATOM 2123 O O . ALA B 1 21 ? -0.065 19.609 18.219 1 96.5 21 ALA B O 1
ATOM 2124 N N . CYS B 1 22 ? -1.383 19.281 16.438 1 97.62 22 CYS B N 1
ATOM 2125 C CA . CYS B 1 22 ? -1.786 20.688 16.375 1 97.62 22 CYS B CA 1
ATOM 2126 C C . CYS B 1 22 ? -2.533 21.094 17.641 1 97.62 22 CYS B C 1
ATOM 2128 O O . CYS B 1 22 ? -2.367 22.219 18.125 1 97.62 22 CYS B O 1
ATOM 2130 N N . ALA B 1 23 ? -3.381 20.172 18.109 1 96 23 ALA B N 1
ATOM 2131 C CA . ALA B 1 23 ? -4.102 20.469 19.344 1 96 23 ALA B CA 1
ATOM 2132 C C . ALA B 1 23 ? -3.131 20.734 20.5 1 96 23 ALA B C 1
ATOM 2134 O O . ALA B 1 23 ? -3.316 21.688 21.266 1 96 23 ALA B O 1
ATOM 2135 N N . ALA B 1 24 ? -2.129 19.953 20.578 1 95.69 24 ALA B N 1
ATOM 2136 C CA . ALA B 1 24 ? -1.116 20.125 21.609 1 95.69 24 ALA B CA 1
ATOM 2137 C C . ALA B 1 24 ? -0.334 21.422 21.406 1 95.69 24 ALA B C 1
ATOM 2139 O O . ALA B 1 24 ? -0.02 22.125 22.375 1 95.69 24 ALA B O 1
ATOM 2140 N N . LEU B 1 25 ? -0.004 21.766 20.172 1 96.62 25 LEU B N 1
ATOM 2141 C CA . LEU B 1 25 ? 0.723 22.984 19.875 1 96.62 25 LEU B CA 1
ATOM 2142 C C . LEU B 1 25 ? -0.085 24.219 20.281 1 96.62 25 LEU B C 1
ATOM 2144 O O . LEU B 1 25 ? 0.459 25.156 20.859 1 96.62 25 LEU B O 1
ATOM 2148 N N . LEU B 1 26 ? -1.351 24.141 19.984 1 95.88 26 LEU B N 1
ATOM 2149 C CA . LEU B 1 26 ? -2.217 25.266 20.297 1 95.88 26 LEU B CA 1
ATOM 2150 C C . LEU B 1 26 ? -2.416 25.406 21.797 1 95.88 26 LEU B C 1
ATOM 2152 O O . LEU B 1 26 ? -2.555 26.516 22.328 1 95.88 26 LEU B O 1
ATOM 2156 N N . ARG B 1 27 ? -2.445 24.297 22.484 1 94.88 27 ARG B N 1
ATOM 2157 C CA . ARG B 1 27 ? -2.705 24.297 23.906 1 94.88 27 ARG B CA 1
ATOM 2158 C C . ARG B 1 27 ? -1.438 24.609 24.703 1 94.88 27 ARG B C 1
ATOM 2160 O O . ARG B 1 27 ? -1.474 25.375 25.656 1 94.88 27 ARG B O 1
ATOM 2167 N N . ASN B 1 28 ? -0.255 24.031 24.234 1 95.12 28 ASN B N 1
ATOM 2168 C CA . ASN B 1 28 ? 0.932 24.062 25.094 1 95.12 28 ASN B CA 1
ATOM 2169 C C . ASN B 1 28 ? 2.127 24.656 24.359 1 95.12 28 ASN B C 1
ATOM 2171 O O . ASN B 1 28 ? 3.188 24.859 24.953 1 95.12 28 ASN B O 1
ATOM 2175 N N . GLY B 1 29 ? 1.979 24.953 23.078 1 95.56 29 GLY B N 1
ATOM 2176 C CA . GLY B 1 29 ? 3.125 25.391 22.297 1 95.56 29 GLY B CA 1
ATOM 2177 C C . GLY B 1 29 ? 2.912 26.734 21.641 1 95.56 29 GLY B C 1
ATOM 2178 O O . GLY B 1 29 ? 3.412 26.984 20.547 1 95.56 29 GLY B O 1
ATOM 2179 N N . ARG B 1 30 ? 2.246 27.656 22.297 1 93.62 30 ARG B N 1
ATOM 2180 C CA . ARG B 1 30 ? 1.908 28.953 21.719 1 93.62 30 ARG B CA 1
ATOM 2181 C C . ARG B 1 30 ? 3.164 29.781 21.453 1 93.62 30 ARG B C 1
ATOM 2183 O O . ARG B 1 30 ? 3.221 30.531 20.484 1 93.62 30 ARG B O 1
ATOM 2190 N N . ALA B 1 31 ? 4.102 29.656 22.281 1 92.12 31 ALA B N 1
ATOM 2191 C CA . ALA B 1 31 ? 5.355 30.375 22.094 1 92.12 31 ALA B CA 1
ATOM 2192 C C . ALA B 1 31 ? 6.074 29.922 20.828 1 92.12 31 ALA B C 1
ATOM 2194 O O . ALA B 1 31 ? 6.645 30.75 20.109 1 92.12 31 ALA B O 1
ATOM 2195 N N . LEU B 1 32 ? 6.055 28.688 20.625 1 93.62 32 LEU B N 1
ATOM 2196 C CA . LEU B 1 32 ? 6.668 28.156 19.422 1 93.62 32 LEU B CA 1
ATOM 2197 C C . LEU B 1 32 ? 5.895 28.594 18.172 1 93.62 32 LEU B C 1
ATOM 2199 O O . LEU B 1 32 ? 6.488 29.016 17.188 1 93.62 32 LEU B O 1
ATOM 2203 N N . LEU B 1 33 ? 4.59 28.516 18.266 1 94.75 33 LEU B N 1
ATOM 2204 C CA . LEU B 1 33 ? 3.736 28.859 17.125 1 94.75 33 LEU B CA 1
ATOM 2205 C C . LEU B 1 33 ? 3.947 30.312 16.703 1 94.75 33 LEU B C 1
ATOM 2207 O O . LEU B 1 33 ? 3.891 30.641 15.523 1 94.75 33 LEU B O 1
ATOM 2211 N N . ALA B 1 34 ? 4.207 31.109 17.656 1 92.94 34 ALA B N 1
ATOM 2212 C CA . ALA B 1 34 ? 4.422 32.531 17.391 1 92.94 34 ALA B CA 1
ATOM 2213 C C . ALA B 1 34 ? 5.727 32.75 16.641 1 92.94 34 ALA B C 1
ATOM 2215 O O . ALA B 1 34 ? 5.898 33.781 15.969 1 92.94 34 ALA B O 1
ATOM 2216 N N . ARG B 1 35 ? 6.586 31.812 16.703 1 92.88 35 ARG B N 1
ATOM 2217 C CA . ARG B 1 35 ? 7.898 31.953 16.078 1 92.88 35 ARG B CA 1
ATOM 2218 C C . ARG B 1 35 ? 7.914 31.328 14.695 1 92.88 35 ARG B C 1
ATOM 2220 O O . ARG B 1 35 ? 8.836 31.547 13.906 1 92.88 35 ARG B O 1
ATOM 2227 N N . ILE B 1 36 ? 6.934 30.578 14.391 1 95.06 36 ILE B N 1
ATOM 2228 C CA . ILE B 1 36 ? 6.918 29.859 13.117 1 95.06 36 ILE B CA 1
ATOM 2229 C C . ILE B 1 36 ? 6.703 30.844 11.969 1 95.06 36 ILE B C 1
ATOM 2231 O O . ILE B 1 36 ? 5.75 31.625 11.984 1 95.06 36 ILE B O 1
ATOM 2235 N N . GLN B 1 37 ? 7.539 30.781 11 1 94.38 37 GLN B N 1
ATOM 2236 C CA . GLN B 1 37 ? 7.457 31.688 9.859 1 94.38 37 GLN B CA 1
ATOM 2237 C C . GLN B 1 37 ? 6.812 31.016 8.656 1 94.38 37 GLN B C 1
ATOM 2239 O O . GLN B 1 37 ? 6.18 31.672 7.832 1 94.38 37 GLN B O 1
ATOM 2244 N N . GLY B 1 38 ? 7.059 29.781 8.562 1 95.88 38 GLY B N 1
ATOM 2245 C CA . GLY B 1 38 ? 6.547 29.047 7.418 1 95.88 38 GLY B CA 1
ATOM 2246 C C . GLY B 1 38 ? 5.945 27.703 7.789 1 95.88 38 GLY B C 1
ATOM 2247 O O . GLY B 1 38 ? 6.422 27.047 8.711 1 95.88 38 GLY B O 1
ATOM 2248 N N . TYR B 1 39 ? 4.906 27.406 7.129 1 97.44 39 TYR B N 1
ATOM 2249 C CA . TYR B 1 39 ? 4.242 26.109 7.266 1 97.44 39 TYR B CA 1
ATOM 2250 C C . TYR B 1 39 ? 4.328 25.312 5.969 1 97.44 39 TYR B C 1
ATOM 2252 O O . TYR B 1 39 ? 4.168 25.875 4.879 1 97.44 39 TYR B O 1
ATOM 2260 N N . ALA B 1 40 ? 4.66 24.062 6.066 1 96.94 40 ALA B N 1
ATOM 2261 C CA . ALA B 1 40 ? 4.766 23.219 4.883 1 96.94 40 ALA B CA 1
ATOM 2262 C C . ALA B 1 40 ? 4.098 21.859 5.117 1 96.94 40 ALA B C 1
ATOM 2264 O O . ALA B 1 40 ? 3.861 21.469 6.262 1 96.94 40 ALA B O 1
ATOM 2265 N N . GLY B 1 41 ? 3.789 21.234 4.016 1 95.94 41 GLY B N 1
ATOM 2266 C CA . GLY B 1 41 ? 3.221 19.906 4.137 1 95.94 41 GLY B CA 1
ATOM 2267 C C . GLY B 1 41 ? 2.85 19.281 2.803 1 95.94 41 GLY B C 1
ATOM 2268 O O . GLY B 1 41 ? 2.906 19.953 1.768 1 95.94 41 GLY B O 1
ATOM 2269 N N . ALA B 1 42 ? 2.477 18.062 2.914 1 93.38 42 ALA B N 1
ATOM 2270 C CA . ALA B 1 42 ? 1.974 17.297 1.775 1 93.38 42 ALA B CA 1
ATOM 2271 C C . ALA B 1 42 ? 0.665 16.594 2.121 1 93.38 42 ALA B C 1
ATOM 2273 O O . ALA B 1 42 ? 0.507 16.078 3.227 1 93.38 42 ALA B O 1
ATOM 2274 N N . SER B 1 43 ? -0.274 16.578 1.175 1 93.31 43 SER B N 1
ATOM 2275 C CA . SER B 1 43 ? -1.53 15.859 1.321 1 93.31 43 SER B CA 1
ATOM 2276 C C . SER B 1 43 ? -2.227 16.219 2.631 1 93.31 43 SER B C 1
ATOM 2278 O O . SER B 1 43 ? -2.457 17.391 2.916 1 93.31 43 SER B O 1
ATOM 2280 N N . ALA B 1 44 ? -2.533 15.258 3.479 1 93.38 44 ALA B N 1
ATOM 2281 C CA . ALA B 1 44 ? -3.178 15.523 4.762 1 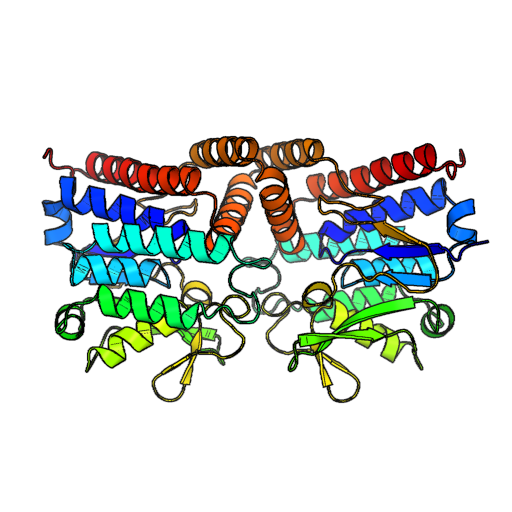93.38 44 ALA B CA 1
ATOM 2282 C C . ALA B 1 44 ? -2.361 16.516 5.59 1 93.38 44 ALA B C 1
ATOM 2284 O O . ALA B 1 44 ? -2.92 17.328 6.32 1 93.38 44 ALA B O 1
ATOM 2285 N N . GLY B 1 45 ? -1.072 16.406 5.438 1 96.19 45 GLY B N 1
ATOM 2286 C CA . GLY B 1 45 ? -0.206 17.344 6.129 1 96.19 45 GLY B CA 1
ATOM 2287 C C . GLY B 1 45 ? -0.388 18.781 5.664 1 96.19 45 GLY B C 1
ATOM 2288 O O . GLY B 1 45 ? -0.397 19.703 6.48 1 96.19 45 GLY B O 1
ATOM 2289 N N . ALA B 1 46 ? -0.484 18.953 4.371 1 95.94 46 ALA B N 1
ATOM 2290 C CA . ALA B 1 46 ? -0.73 20.281 3.832 1 95.94 46 ALA B CA 1
ATOM 2291 C C . ALA B 1 46 ? -2.078 20.828 4.301 1 95.94 46 ALA B C 1
ATOM 2293 O O . ALA B 1 46 ? -2.205 22.016 4.605 1 95.94 46 ALA B O 1
ATOM 2294 N N . LEU B 1 47 ? -3.057 19.969 4.359 1 95.62 47 LEU B N 1
ATOM 2295 C CA . LEU B 1 47 ? -4.383 20.375 4.82 1 95.62 47 LEU B CA 1
ATOM 2296 C C . LEU B 1 47 ? -4.34 20.828 6.27 1 95.62 47 LEU B C 1
ATOM 2298 O O . LEU B 1 47 ? -4.852 21.906 6.598 1 95.62 47 LEU B O 1
ATOM 2302 N N . VAL B 1 48 ? -3.713 20.078 7.09 1 97 48 VAL B N 1
ATOM 2303 C CA . VAL B 1 48 ? -3.621 20.406 8.508 1 97 48 VAL B CA 1
ATOM 2304 C C . VAL B 1 48 ? -2.812 21.688 8.695 1 97 48 VAL B C 1
ATOM 2306 O O . VAL B 1 48 ? -3.176 22.547 9.5 1 97 48 VAL B O 1
ATOM 2309 N N . ALA B 1 49 ? -1.706 21.797 7.945 1 97.62 49 ALA B N 1
ATOM 2310 C CA . ALA B 1 49 ? -0.9 23.016 7.992 1 97.62 49 ALA B CA 1
ATOM 2311 C C . ALA B 1 49 ? -1.735 24.25 7.633 1 97.62 49 ALA B C 1
ATOM 2313 O O . ALA B 1 49 ? -1.619 25.297 8.273 1 97.62 49 ALA B O 1
ATOM 2314 N N . THR B 1 50 ? -2.539 24.062 6.621 1 97.38 50 THR B N 1
ATOM 2315 C CA . THR B 1 50 ? -3.385 25.156 6.168 1 97.38 50 THR B CA 1
ATOM 2316 C C . THR B 1 50 ? -4.367 25.578 7.258 1 97.38 50 THR B C 1
ATOM 2318 O O . THR B 1 50 ? -4.527 26.766 7.539 1 97.38 50 THR B O 1
ATOM 2321 N N . VAL B 1 51 ? -5.012 24.625 7.855 1 96.75 51 VAL B N 1
ATOM 2322 C CA . VAL B 1 51 ? -5.984 24.906 8.906 1 96.75 51 VAL B CA 1
ATOM 2323 C C . VAL B 1 51 ? -5.289 25.578 10.086 1 96.75 51 VAL B C 1
ATOM 2325 O O . VAL B 1 51 ? -5.766 26.578 10.617 1 96.75 51 VAL B O 1
ATOM 2328 N N . LEU B 1 52 ? -4.148 25.047 10.477 1 96.88 52 LEU B N 1
ATOM 2329 C CA . LEU B 1 52 ? -3.408 25.594 11.609 1 96.88 52 LEU B CA 1
ATOM 2330 C C . LEU B 1 52 ? -3.021 27.047 11.359 1 96.88 52 LEU B C 1
ATOM 2332 O O . LEU B 1 52 ? -3.129 27.891 12.258 1 96.88 52 LEU B O 1
ATOM 2336 N N . LEU B 1 53 ? -2.607 27.344 10.148 1 96.81 53 LEU B N 1
ATOM 2337 C CA . LEU B 1 53 ? -2.113 28.672 9.781 1 96.81 53 LEU B CA 1
ATOM 2338 C C . LEU B 1 53 ? -3.27 29.656 9.602 1 96.81 53 LEU B C 1
ATOM 2340 O O . LEU B 1 53 ? -3.189 30.797 10.047 1 96.81 53 LEU B O 1
ATOM 2344 N N . THR B 1 54 ? -4.352 29.203 8.977 1 95.69 54 THR B N 1
ATOM 2345 C CA . THR B 1 54 ? -5.359 30.156 8.516 1 95.69 54 THR B CA 1
ATOM 2346 C C . THR B 1 54 ? -6.582 30.125 9.43 1 95.69 54 THR B C 1
ATOM 2348 O O . THR B 1 54 ? -7.297 31.125 9.547 1 95.69 54 THR B O 1
ATOM 2351 N N . SER B 1 55 ? -6.836 28.984 9.992 1 94.5 55 SER B N 1
ATOM 2352 C CA . SER B 1 55 ? -8.055 28.828 10.773 1 94.5 55 SER B CA 1
ATOM 2353 C C . SER B 1 55 ? -7.852 27.875 11.938 1 94.5 55 SER B C 1
ATOM 2355 O O . SER B 1 55 ? -8.57 26.875 12.07 1 94.5 55 SER B O 1
ATOM 2357 N N . PRO B 1 56 ? -6.996 28.281 12.867 1 94.31 56 PRO B N 1
ATOM 2358 C CA . PRO B 1 56 ? -6.73 27.375 13.984 1 94.31 56 PRO B CA 1
ATOM 2359 C C . PRO B 1 56 ? -7.973 27.094 14.828 1 94.31 56 PRO B C 1
ATOM 2361 O O . PRO B 1 56 ? -8.07 26.047 15.461 1 94.31 56 PRO B O 1
ATOM 2364 N N . GLU B 1 57 ? -8.938 27.938 14.805 1 93.94 57 GLU B N 1
ATOM 2365 C CA . GLU B 1 57 ? -10.172 27.766 15.555 1 93.94 57 GLU B CA 1
ATOM 2366 C C . GLU B 1 57 ? -11.008 26.625 14.992 1 93.94 57 GLU B C 1
ATOM 2368 O O . GLU B 1 57 ? -11.906 26.109 15.664 1 93.94 57 GLU B O 1
ATOM 2373 N N . ASN B 1 58 ? -10.711 26.188 13.781 1 95.31 58 ASN B N 1
ATOM 2374 C CA . ASN B 1 58 ? -11.5 25.156 13.133 1 95.31 58 ASN B CA 1
ATOM 2375 C C . ASN B 1 58 ? -10.82 23.797 13.227 1 95.31 58 ASN B C 1
ATOM 2377 O O . ASN B 1 58 ? -11.211 22.844 12.539 1 95.31 58 ASN B O 1
ATOM 2381 N N . LEU B 1 59 ? -9.852 23.688 14.094 1 95.31 59 LEU B N 1
ATOM 2382 C CA . LEU B 1 59 ? -9.133 22.422 14.219 1 95.31 59 LEU B CA 1
ATOM 2383 C C . LEU B 1 59 ? -10.062 21.312 14.672 1 95.31 59 LEU B C 1
ATOM 2385 O O . LEU B 1 59 ? -9.953 20.172 14.203 1 95.31 59 LEU B O 1
ATOM 2389 N N . SER B 1 60 ? -10.93 21.672 15.609 1 94.56 60 SER B N 1
ATOM 2390 C CA . SER B 1 60 ? -11.891 20.688 16.094 1 94.56 60 SER B CA 1
ATOM 2391 C C . SER B 1 60 ? -12.828 20.234 14.984 1 94.56 60 SER B C 1
ATOM 2393 O O . SER B 1 60 ? -13.18 19.062 14.906 1 94.56 60 SER B O 1
ATOM 2395 N N . ARG B 1 61 ? -13.258 21.156 14.195 1 95.06 61 ARG B N 1
ATOM 2396 C CA . ARG B 1 61 ? -14.117 20.828 13.062 1 95.06 61 ARG B CA 1
ATOM 2397 C C . ARG B 1 61 ? -13.367 19.953 12.055 1 95.06 61 ARG B C 1
ATOM 2399 O O . ARG B 1 61 ? -13.961 19.078 11.43 1 95.06 61 ARG B O 1
ATOM 2406 N N . ALA B 1 62 ? -12.109 20.281 11.883 1 95.12 62 ALA B N 1
ATOM 2407 C CA . ALA B 1 62 ? -11.297 19.484 10.977 1 95.12 62 ALA B CA 1
ATOM 2408 C C . ALA B 1 62 ? -11.219 18.031 11.461 1 95.12 62 ALA B C 1
ATOM 2410 O O . ALA B 1 62 ? -11.297 17.109 10.656 1 95.12 62 ALA B O 1
ATOM 2411 N N . ASN B 1 63 ? -11.055 17.891 12.758 1 95.12 63 ASN B N 1
ATOM 2412 C CA . ASN B 1 63 ? -11.039 16.547 13.344 1 95.12 63 ASN B CA 1
ATOM 2413 C C . ASN B 1 63 ? -12.336 15.805 13.078 1 95.12 63 ASN B C 1
ATOM 2415 O O . ASN B 1 63 ? -12.312 14.625 12.703 1 95.12 63 ASN B O 1
ATOM 2419 N N . LYS B 1 64 ? -13.445 16.453 13.289 1 93.81 64 LYS B N 1
ATOM 2420 C CA . LYS B 1 64 ? -14.758 15.852 13.047 1 93.81 64 LYS B CA 1
ATOM 2421 C C . LYS B 1 64 ? -14.922 15.461 11.578 1 93.81 64 LYS B C 1
ATOM 2423 O O . LYS B 1 64 ? -15.461 14.398 11.273 1 93.81 64 LYS B O 1
ATOM 2428 N N . PHE B 1 65 ? -14.523 16.328 10.781 1 94.44 65 PHE B N 1
ATOM 2429 C CA . PHE B 1 65 ? -14.617 16.078 9.344 1 94.44 65 PHE B CA 1
ATOM 2430 C C . PHE B 1 65 ? -13.828 14.82 8.969 1 94.44 65 PHE B C 1
ATOM 2432 O O . PHE B 1 65 ? -14.336 13.961 8.242 1 94.44 65 PHE B O 1
ATOM 2439 N N . VAL B 1 66 ? -12.539 14.742 9.438 1 93.31 66 VAL B N 1
ATOM 2440 C CA . VAL B 1 66 ? -11.688 13.602 9.117 1 93.31 66 VAL B CA 1
ATOM 2441 C C . VAL B 1 66 ? -12.32 12.32 9.633 1 93.31 66 VAL B C 1
ATOM 2443 O O . VAL B 1 66 ? -12.32 11.297 8.945 1 93.31 66 VAL B O 1
ATOM 2446 N N . MET B 1 67 ? -12.883 12.383 10.828 1 92.44 67 MET B N 1
ATOM 2447 C CA . MET B 1 67 ? -13.531 11.219 11.414 1 92.44 67 MET B CA 1
ATOM 2448 C C . MET B 1 67 ? -14.734 10.781 10.586 1 92.44 67 MET B C 1
ATOM 2450 O O . MET B 1 67 ? -14.93 9.594 10.336 1 92.44 67 MET B O 1
ATOM 2454 N N . GLU B 1 68 ? -15.477 11.719 10.141 1 92 68 GLU B N 1
ATOM 2455 C CA . GLU B 1 68 ? -16.656 11.422 9.32 1 92 68 GLU B CA 1
ATOM 2456 C C . GLU B 1 68 ? -16.25 10.875 7.957 1 92 68 GLU B C 1
ATOM 2458 O O . GLU B 1 68 ? -16.844 9.922 7.465 1 92 68 GLU B O 1
ATOM 2463 N N . LEU B 1 69 ? -15.328 11.508 7.371 1 90.56 69 LEU B N 1
ATOM 2464 C CA . LEU B 1 69 ? -14.844 11.047 6.074 1 90.56 69 LEU B CA 1
ATOM 2465 C C . LEU B 1 69 ? -14.312 9.617 6.168 1 90.56 69 LEU B C 1
ATOM 2467 O O . LEU B 1 69 ? -14.547 8.805 5.273 1 90.56 69 LEU B O 1
ATOM 2471 N N . SER B 1 70 ? -13.578 9.336 7.23 1 89.75 70 SER B N 1
ATOM 2472 C CA . SER B 1 70 ? -13.047 7.996 7.461 1 89.75 70 SER B CA 1
ATOM 2473 C C . SER B 1 70 ? -14.172 6.973 7.57 1 89.75 70 SER B C 1
ATOM 2475 O O . SER B 1 70 ? -14.07 5.871 7.027 1 89.75 70 SER B O 1
ATOM 2477 N N . GLN B 1 71 ? -15.141 7.344 8.297 1 88.12 71 GLN B N 1
ATOM 2478 C CA . GLN B 1 71 ? -16.297 6.457 8.453 1 88.12 71 GLN B CA 1
ATOM 2479 C C . GLN B 1 71 ? -16.969 6.199 7.109 1 88.12 71 GLN B C 1
ATOM 2481 O O . GLN B 1 71 ? -17.375 5.07 6.824 1 88.12 71 GLN B O 1
ATOM 2486 N N . ASN B 1 72 ? -17.109 7.25 6.348 1 87.06 72 ASN B N 1
ATOM 2487 C CA . ASN B 1 72 ? -17.734 7.113 5.027 1 87.06 72 ASN B CA 1
ATOM 2488 C C . ASN B 1 72 ? -16.938 6.156 4.141 1 87.06 72 ASN B C 1
ATOM 2490 O O . ASN B 1 72 ? -17.516 5.355 3.406 1 87.06 72 ASN B O 1
ATOM 2494 N N . VAL B 1 73 ? -15.664 6.242 4.215 1 82.56 73 VAL B N 1
ATOM 2495 C CA . VAL B 1 73 ? -14.797 5.387 3.408 1 82.56 73 VAL B CA 1
ATOM 2496 C C . VAL B 1 73 ? -14.898 3.943 3.895 1 82.56 73 VAL B C 1
ATOM 2498 O O . VAL B 1 73 ? -14.977 3.016 3.088 1 82.56 73 VAL B O 1
ATOM 2501 N N . ARG B 1 74 ? -14.906 3.752 5.207 1 78.94 74 ARG B N 1
ATOM 2502 C CA . ARG B 1 74 ? -14.984 2.414 5.789 1 78.94 74 ARG B CA 1
ATOM 2503 C C . ARG B 1 74 ? -16.281 1.727 5.41 1 78.94 74 ARG B C 1
ATOM 2505 O O . ARG B 1 74 ? -16.344 0.499 5.324 1 78.94 74 ARG B O 1
ATOM 2512 N N . ASN B 1 75 ? -17.219 2.57 5.156 1 79 75 ASN B N 1
ATOM 2513 C CA . ASN B 1 75 ? -18.547 2.033 4.836 1 79 75 ASN B CA 1
ATOM 2514 C C . ASN B 1 75 ? -18.625 1.585 3.381 1 79 75 ASN B C 1
ATOM 2516 O O . ASN B 1 75 ? -19.609 0.965 2.975 1 79 75 ASN B O 1
ATOM 2520 N N . GLN B 1 76 ? -17.578 1.916 2.611 1 74 76 GLN B N 1
ATOM 2521 C CA . GLN B 1 76 ? -17.562 1.499 1.213 1 74 76 GLN B CA 1
ATOM 2522 C C . GLN B 1 76 ? -16.938 0.113 1.059 1 74 76 GLN B C 1
ATOM 2524 O O . GLN B 1 76 ? -15.969 -0.215 1.736 1 74 76 GLN B O 1
ATOM 2529 N N . PRO B 1 77 ? -17.484 -0.68 0.226 1 60.56 77 PRO B N 1
ATOM 2530 C CA . PRO B 1 77 ? -17.016 -2.053 0.063 1 60.56 77 PRO B CA 1
ATOM 2531 C C . PRO B 1 77 ? -15.523 -2.121 -0.266 1 60.56 77 PRO B C 1
ATOM 2533 O O . PRO B 1 77 ? -14.82 -3.01 0.222 1 60.56 77 PRO B O 1
ATOM 2536 N N . ILE B 1 78 ? -15.07 -1.153 -1.09 1 58.56 78 ILE B N 1
ATOM 2537 C CA . ILE B 1 78 ? -13.664 -1.219 -1.474 1 58.56 78 ILE B CA 1
ATOM 2538 C C . ILE B 1 78 ? -12.977 0.103 -1.14 1 58.56 78 ILE B C 1
ATOM 2540 O O . ILE B 1 78 ? -12.016 0.495 -1.806 1 58.56 78 ILE B O 1
ATOM 2544 N N . GLY B 1 79 ? -13.555 0.715 -0.105 1 66.25 79 GLY B N 1
ATOM 2545 C CA . GLY B 1 79 ? -12.945 1.949 0.359 1 66.25 79 GLY B CA 1
ATOM 2546 C C . GLY B 1 79 ? -13.211 3.129 -0.558 1 66.25 79 GLY B C 1
ATOM 2547 O O . GLY B 1 79 ? -14.305 3.27 -1.096 1 66.25 79 GLY B O 1
ATOM 2548 N N . ALA B 1 80 ? -12.141 3.902 -0.726 1 64.06 80 ALA B N 1
ATOM 2549 C CA . ALA B 1 80 ? -12.297 5.16 -1.454 1 64.06 80 ALA B CA 1
ATOM 2550 C C . ALA B 1 80 ? -12.398 4.914 -2.957 1 64.06 80 ALA B C 1
ATOM 2552 O O . ALA B 1 80 ? -12.805 5.801 -3.711 1 64.06 80 ALA B O 1
ATOM 2553 N N . ILE B 1 81 ? -12.055 3.723 -3.32 1 62.69 81 ILE B N 1
ATOM 2554 C CA . ILE B 1 81 ? -12.039 3.457 -4.754 1 62.69 81 ILE B CA 1
ATOM 2555 C C . ILE B 1 81 ? -13.375 2.84 -5.176 1 62.69 81 ILE B C 1
ATOM 2557 O O . ILE B 1 81 ? -13.57 2.518 -6.352 1 62.69 81 ILE B O 1
ATOM 2561 N N . THR B 1 82 ? -14.281 2.703 -4.211 1 60.47 82 THR B N 1
ATOM 2562 C CA . THR B 1 82 ? -15.602 2.164 -4.52 1 60.47 82 THR B CA 1
ATOM 2563 C C . THR B 1 82 ? -16.281 2.984 -5.613 1 60.47 82 THR B C 1
ATOM 2565 O O . THR B 1 82 ? -16.328 4.215 -5.531 1 60.47 82 THR B O 1
ATOM 2568 N N . PRO B 1 83 ? -16.672 2.225 -6.664 1 60.31 83 PRO B N 1
ATOM 2569 C CA . PRO B 1 83 ? -17.375 2.955 -7.723 1 60.31 83 PRO B CA 1
ATOM 2570 C C . PRO B 1 83 ? -18.562 3.754 -7.199 1 60.31 83 PRO B C 1
ATOM 2572 O O . PRO B 1 83 ? -19.328 3.258 -6.363 1 60.31 83 PRO B O 1
ATOM 2575 N N . GLY B 1 84 ? -18.703 4.984 -7.543 1 66.56 84 GLY B N 1
ATOM 2576 C CA . GLY B 1 84 ? -19.781 5.848 -7.109 1 66.56 84 GLY B CA 1
ATOM 2577 C C . GLY B 1 84 ? -19.422 6.719 -5.922 1 66.56 84 GLY B C 1
ATOM 2578 O O . GLY B 1 84 ? -20.094 7.723 -5.656 1 66.56 84 GLY B O 1
ATOM 2579 N N . PHE B 1 85 ? -18.5 6.25 -5.121 1 75.06 85 PHE B N 1
ATOM 2580 C CA . PHE B 1 85 ? -18.031 7.062 -4.008 1 75.06 85 PHE B CA 1
ATOM 2581 C C . PHE B 1 85 ? -17.094 8.164 -4.496 1 75.06 85 PHE B C 1
ATOM 2583 O O . PHE B 1 85 ? -16.062 7.875 -5.094 1 75.06 85 PHE B O 1
ATOM 2590 N N . ASP B 1 86 ? -17.5 9.352 -4.32 1 79.5 86 ASP B N 1
ATOM 2591 C CA . ASP B 1 86 ? -16.703 10.492 -4.773 1 79.5 86 ASP B CA 1
ATOM 2592 C C . ASP B 1 86 ? -15.875 11.07 -3.627 1 79.5 86 ASP B C 1
ATOM 2594 O O . ASP B 1 86 ? -16.25 12.094 -3.041 1 79.5 86 ASP B O 1
ATOM 2598 N N . PHE B 1 87 ? -14.719 10.523 -3.361 1 83.12 87 PHE B N 1
ATOM 2599 C CA . PHE B 1 87 ? -13.828 10.969 -2.301 1 83.12 87 PHE B CA 1
ATOM 2600 C C . PHE B 1 87 ? -13.375 12.406 -2.543 1 83.12 87 PHE B C 1
ATOM 2602 O O . PHE B 1 87 ? -13.289 13.203 -1.604 1 83.12 87 PHE B O 1
ATOM 2609 N N . ARG B 1 88 ? -13.117 12.742 -3.793 1 82.5 88 ARG B N 1
ATOM 2610 C CA . ARG B 1 88 ? -12.625 14.07 -4.152 1 82.5 88 ARG B CA 1
ATOM 2611 C C . ARG B 1 88 ? -13.648 15.148 -3.809 1 82.5 88 ARG B C 1
ATOM 2613 O O . ARG B 1 88 ? -13.297 16.188 -3.258 1 82.5 88 ARG B O 1
ATOM 2620 N N . ALA B 1 89 ? -14.82 14.82 -4.133 1 86.25 89 ALA B N 1
ATOM 2621 C CA . ALA B 1 89 ? -15.891 15.773 -3.852 1 86.25 89 ALA B CA 1
ATOM 2622 C C . ALA B 1 89 ? -16.062 15.984 -2.35 1 86.25 89 ALA B C 1
ATOM 2624 O O . ALA B 1 89 ? -16.266 17.109 -1.892 1 86.25 89 ALA B O 1
ATOM 2625 N N . GLN B 1 90 ? -16.047 14.938 -1.636 1 88.75 90 GLN B N 1
ATOM 2626 C CA . GLN B 1 90 ? -16.188 15.031 -0.186 1 88.75 90 GLN B CA 1
ATOM 2627 C C . GLN B 1 90 ? -15.016 15.812 0.423 1 88.75 90 GLN B C 1
ATOM 2629 O O . GLN B 1 90 ? -15.219 16.625 1.328 1 88.75 90 GLN B O 1
ATOM 2634 N N . LEU B 1 91 ? -13.867 15.539 -0.063 1 89.12 91 LEU B N 1
ATOM 2635 C CA . LEU B 1 91 ? -12.688 16.25 0.43 1 89.12 91 LEU B CA 1
ATOM 2636 C C . LEU B 1 91 ? -12.789 17.734 0.139 1 89.12 91 LEU B C 1
ATOM 2638 O O . LEU B 1 91 ? -12.539 18.562 1.021 1 89.12 91 LEU B O 1
ATOM 2642 N N . ARG B 1 92 ? -13.117 18.094 -1.073 1 90.69 92 ARG B N 1
ATOM 2643 C CA . ARG B 1 92 ? -13.242 19.484 -1.453 1 90.69 92 ARG B CA 1
ATOM 2644 C C . ARG B 1 92 ? -14.281 20.203 -0.592 1 90.69 92 ARG B C 1
ATOM 2646 O O . ARG B 1 92 ? -14.055 21.328 -0.139 1 90.69 92 ARG B O 1
ATOM 2653 N N . GLU B 1 93 ? -15.383 19.531 -0.437 1 92.12 93 GLU B N 1
ATOM 2654 C CA . GLU B 1 93 ? -16.438 20.094 0.402 1 92.12 93 GLU B CA 1
ATOM 2655 C C . GLU B 1 93 ? -15.922 20.359 1.816 1 92.12 93 GLU B C 1
ATOM 2657 O O . GLU B 1 93 ? -16.234 21.391 2.414 1 92.12 93 GLU B O 1
ATOM 2662 N N . GLY B 1 94 ? -15.234 19.422 2.324 1 93.06 94 GLY B N 1
ATOM 2663 C CA . GLY B 1 94 ? -14.648 19.594 3.646 1 93.06 94 GLY B CA 1
ATOM 2664 C C . GLY B 1 94 ? -13.672 20.766 3.723 1 93.06 94 GLY B C 1
ATOM 2665 O O . GLY B 1 94 ? -13.719 21.562 4.664 1 93.06 94 GLY B O 1
ATOM 2666 N N . ILE B 1 95 ? -12.812 20.875 2.705 1 93.25 95 ILE B N 1
ATOM 2667 C CA . ILE B 1 95 ? -11.828 21.953 2.654 1 93.25 95 ILE B CA 1
ATOM 2668 C C . ILE B 1 95 ? -12.539 23.297 2.596 1 93.25 95 ILE B C 1
ATOM 2670 O O . ILE B 1 95 ? -12.18 24.234 3.318 1 93.25 95 ILE B O 1
ATOM 2674 N N . GLU B 1 96 ? -13.516 23.328 1.803 1 94.25 96 GLU B N 1
ATOM 2675 C CA . GLU B 1 96 ? -14.273 24.562 1.634 1 94.25 96 GLU B CA 1
ATOM 2676 C C . GLU B 1 96 ? -14.93 24.984 2.943 1 94.25 96 GLU B C 1
ATOM 2678 O O . GLU B 1 96 ? -15 26.172 3.25 1 94.25 96 GLU B O 1
ATOM 2683 N N . GLN B 1 97 ? -15.375 24.047 3.676 1 93.5 97 GLN B N 1
ATOM 2684 C CA . GLN B 1 97 ? -16.047 24.344 4.93 1 93.5 97 GLN B CA 1
ATOM 2685 C C . GLN B 1 97 ? -15.062 24.766 6.008 1 93.5 97 GLN B C 1
ATOM 2687 O O . GLN B 1 97 ? -15.398 25.562 6.887 1 93.5 97 GLN B O 1
ATOM 2692 N N . LEU B 1 98 ? -13.914 24.312 5.91 1 93.25 98 LEU B N 1
ATOM 2693 C CA . LEU B 1 98 ? -12.922 24.531 6.961 1 93.25 98 LEU B CA 1
ATOM 2694 C C . LEU B 1 98 ? -12.18 25.844 6.738 1 93.25 98 LEU B C 1
ATOM 2696 O O . LEU B 1 98 ? -11.797 26.516 7.695 1 93.25 98 LEU B O 1
ATOM 2700 N N . LEU B 1 99 ? -11.953 26.219 5.496 1 93.88 99 LEU B N 1
ATOM 2701 C CA . LEU B 1 99 ? -11.125 27.375 5.18 1 93.88 99 LEU B CA 1
ATOM 2702 C C . LEU B 1 99 ? -11.938 28.656 5.238 1 93.88 99 LEU B C 1
ATOM 2704 O O . LEU B 1 99 ? -13.086 28.688 4.797 1 93.88 99 LEU B O 1
ATOM 2708 N N . LEU B 1 100 ? -11.305 29.641 5.801 1 93.94 100 LEU B N 1
ATOM 2709 C CA . LEU B 1 100 ? -11.906 30.969 5.832 1 93.94 100 LEU B CA 1
ATOM 2710 C C . LEU B 1 100 ? -11.898 31.609 4.445 1 93.94 100 LEU B C 1
ATOM 2712 O O . LEU B 1 100 ? -11.172 31.156 3.557 1 93.94 100 LEU B O 1
ATOM 2716 N N . SER B 1 101 ? -12.688 32.688 4.258 1 93.75 101 SER B N 1
ATOM 2717 C CA . SER B 1 101 ? -12.805 33.375 2.969 1 93.75 101 SER B CA 1
ATOM 2718 C C . SER B 1 101 ? -11.484 34 2.568 1 93.75 101 SER B C 1
ATOM 2720 O O . SER B 1 101 ? -11.172 34.125 1.38 1 93.75 101 SER B O 1
ATOM 2722 N N . ASN B 1 102 ? -10.719 34.375 3.586 1 95.19 102 ASN B N 1
ATOM 2723 C CA . ASN B 1 102 ? -9.453 35.031 3.293 1 95.19 102 ASN B CA 1
ATOM 2724 C C . ASN B 1 102 ? -8.266 34.125 3.557 1 95.19 102 ASN B C 1
ATOM 2726 O O . ASN B 1 102 ? -7.164 34.594 3.842 1 95.19 102 ASN B O 1
ATOM 2730 N N . ALA B 1 103 ? -8.477 32.812 3.488 1 96.19 103 ALA B N 1
ATOM 2731 C CA . ALA B 1 103 ? -7.43 31.844 3.805 1 96.19 103 ALA B CA 1
ATOM 2732 C C . ALA B 1 103 ? -6.234 32 2.867 1 96.19 103 ALA B C 1
ATOM 2734 O O . ALA B 1 103 ? -5.086 31.859 3.287 1 96.19 103 ALA B O 1
ATOM 2735 N N . HIS B 1 104 ? -6.484 32.312 1.562 1 96.56 104 HIS B N 1
ATOM 2736 C CA . HIS B 1 104 ? -5.41 32.438 0.585 1 96.56 104 HIS B CA 1
ATOM 2737 C C . HIS B 1 104 ? -4.484 33.594 0.921 1 96.56 104 HIS B C 1
ATOM 2739 O O . HIS B 1 104 ? -3.283 33.562 0.656 1 96.56 104 HIS B O 1
ATOM 2745 N N . GLU B 1 105 ? -4.98 34.656 1.526 1 97.31 105 GLU B N 1
ATOM 2746 C CA . GLU B 1 105 ? -4.172 35.781 1.919 1 97.31 105 GLU B CA 1
ATOM 2747 C C . GLU B 1 105 ? -3.246 35.438 3.082 1 97.31 105 GLU B C 1
ATOM 2749 O O . GLU B 1 105 ? -2.078 35.844 3.09 1 97.31 105 GLU B O 1
ATOM 2754 N N . LYS B 1 106 ? -3.799 34.719 4.016 1 96 106 LYS B N 1
ATOM 2755 C CA . LYS B 1 106 ? -3.018 34.312 5.18 1 96 106 LYS B CA 1
ATOM 2756 C C . LYS B 1 106 ? -1.935 33.312 4.789 1 96 106 LYS B C 1
ATOM 2758 O O . LYS B 1 106 ? -0.857 33.281 5.387 1 96 106 LYS B O 1
ATOM 2763 N N . ALA B 1 107 ? -2.262 32.531 3.844 1 96.69 107 ALA B N 1
ATOM 2764 C CA . ALA B 1 107 ? -1.383 31.438 3.438 1 96.69 107 ALA B CA 1
ATOM 2765 C C . ALA B 1 107 ? -0.286 31.938 2.502 1 96.69 107 ALA B C 1
ATOM 2767 O O . ALA B 1 107 ? 0.796 31.344 2.436 1 96.69 107 ALA B O 1
ATOM 2768 N N . ASP B 1 108 ? -0.55 33 1.787 1 96.5 108 ASP B N 1
ATOM 2769 C CA . ASP B 1 108 ? 0.348 33.469 0.74 1 96.5 108 ASP B CA 1
ATOM 2770 C C . ASP B 1 108 ? 1.73 33.812 1.306 1 96.5 108 ASP B C 1
ATOM 2772 O O . ASP B 1 108 ? 1.863 34.625 2.199 1 96.5 108 ASP B O 1
ATOM 2776 N N . GLY B 1 109 ? 2.729 33.094 0.86 1 95.5 109 GLY B N 1
ATOM 2777 C CA . GLY B 1 109 ? 4.105 33.312 1.267 1 95.5 109 GLY B CA 1
ATOM 2778 C C . GLY B 1 109 ? 4.48 32.594 2.543 1 95.5 109 GLY B C 1
ATOM 2779 O O . GLY B 1 109 ? 5.641 32.594 2.957 1 95.5 109 GLY B O 1
ATOM 2780 N N . ARG B 1 110 ? 3.494 31.953 3.164 1 96.5 110 ARG B N 1
ATOM 2781 C CA . ARG B 1 110 ? 3.771 31.328 4.449 1 96.5 110 ARG B CA 1
ATOM 2782 C C . ARG B 1 110 ? 3.467 29.828 4.398 1 96.5 110 ARG B C 1
ATOM 2784 O O . ARG B 1 110 ? 3.973 29.062 5.219 1 96.5 110 ARG B O 1
ATOM 2791 N N . LEU B 1 111 ? 2.607 29.516 3.521 1 97.12 111 LEU B N 1
ATOM 2792 C CA . LEU B 1 111 ? 2.236 28.109 3.359 1 97.12 111 LEU B CA 1
ATOM 2793 C C . LEU B 1 111 ? 2.924 27.5 2.139 1 97.12 111 LEU B C 1
ATOM 2795 O O . LEU B 1 111 ? 2.908 28.094 1.057 1 97.12 111 LEU B O 1
ATOM 2799 N N . PHE B 1 112 ? 3.545 26.406 2.34 1 96.25 112 PHE B N 1
ATOM 2800 C CA . PHE B 1 112 ? 4.215 25.688 1.267 1 96.25 112 PHE B CA 1
ATOM 2801 C C . PHE B 1 112 ? 3.596 24.312 1.073 1 96.25 112 PHE B C 1
ATOM 2803 O O . PHE B 1 112 ? 3.793 23.406 1.896 1 96.25 112 PHE B O 1
ATOM 2810 N N . VAL B 1 113 ? 2.887 24.156 -0.034 1 95.56 113 VAL B N 1
ATOM 2811 C CA . VAL B 1 113 ? 2.16 22.922 -0.316 1 95.56 113 VAL B CA 1
ATOM 2812 C C . VAL B 1 113 ? 2.943 22.078 -1.322 1 95.56 113 VAL B C 1
ATOM 2814 O O . VAL B 1 113 ? 3.266 22.547 -2.416 1 95.56 113 VAL B O 1
ATOM 2817 N N . SER B 1 114 ? 3.203 20.891 -0.903 1 93.94 114 SER B N 1
ATOM 2818 C CA . SER B 1 114 ? 3.943 19.969 -1.765 1 93.94 114 SER B CA 1
ATOM 2819 C C . SER B 1 114 ? 3.02 19.297 -2.768 1 93.94 114 SER B C 1
ATOM 2821 O O . SER B 1 114 ? 2.018 18.688 -2.385 1 93.94 114 SER B O 1
ATOM 2823 N N . ILE B 1 115 ? 3.295 19.359 -4.086 1 89.38 115 ILE B N 1
ATOM 2824 C CA . ILE B 1 115 ? 2.557 18.672 -5.137 1 89.38 115 ILE B CA 1
ATOM 2825 C C . ILE B 1 115 ? 3.535 18 -6.098 1 89.38 115 ILE B C 1
ATOM 2827 O O . ILE B 1 115 ? 4.719 18.344 -6.129 1 89.38 115 ILE B O 1
ATOM 2831 N N . THR B 1 116 ? 3.07 17.031 -6.727 1 83.31 116 THR B N 1
ATOM 2832 C CA . THR B 1 116 ? 3.906 16.266 -7.648 1 83.31 116 THR B CA 1
ATOM 2833 C C . THR B 1 116 ? 3.371 16.375 -9.078 1 83.31 116 THR B C 1
ATOM 2835 O O . THR B 1 116 ? 2.182 16.156 -9.312 1 83.31 116 THR B O 1
ATOM 2838 N N . ASN B 1 117 ? 4.285 16.719 -9.914 1 81.12 117 ASN B N 1
ATOM 2839 C CA . ASN B 1 117 ? 3.891 16.75 -11.312 1 81.12 117 ASN B CA 1
ATOM 2840 C C . ASN B 1 117 ? 3.566 15.352 -11.836 1 81.12 117 ASN B C 1
ATOM 2842 O O . ASN B 1 117 ? 4.367 14.43 -11.688 1 81.12 117 ASN B O 1
ATOM 2846 N N . ALA B 1 118 ? 2.416 15.172 -12.523 1 72.31 118 ALA B N 1
ATOM 2847 C CA . ALA B 1 118 ? 1.934 13.859 -12.938 1 72.31 118 ALA B CA 1
ATOM 2848 C C . ALA B 1 118 ? 2.809 13.281 -14.047 1 72.31 118 ALA B C 1
ATOM 2850 O O . ALA B 1 118 ? 2.941 12.055 -14.164 1 72.31 118 ALA B O 1
ATOM 2851 N N . TRP B 1 119 ? 3.406 14.086 -14.773 1 67.25 119 TRP B N 1
ATOM 2852 C CA . TRP B 1 119 ? 4.164 13.625 -15.93 1 67.25 119 TRP B CA 1
ATOM 2853 C C . TRP B 1 119 ? 5.629 13.406 -15.57 1 67.25 119 TRP B C 1
ATOM 2855 O O . TRP B 1 119 ? 6.18 12.336 -15.828 1 67.25 119 TRP B O 1
ATOM 2865 N N . SER B 1 120 ? 6.172 14.375 -14.938 1 68.19 120 SER B N 1
ATOM 2866 C CA . SER B 1 120 ? 7.609 14.328 -14.688 1 68.19 120 SER B CA 1
ATOM 2867 C C . SER B 1 120 ? 7.914 13.656 -13.352 1 68.19 120 SER B C 1
ATOM 2869 O O . SER B 1 120 ? 9.039 13.195 -13.125 1 68.19 120 SER B O 1
ATOM 2871 N N . GLY B 1 121 ? 6.984 13.703 -12.484 1 72.44 121 GLY B N 1
ATOM 2872 C CA . GLY B 1 121 ? 7.234 13.18 -11.148 1 72.44 121 GLY B CA 1
ATOM 2873 C C . GLY B 1 121 ? 8.016 14.141 -10.266 1 72.44 121 GLY B C 1
ATOM 2874 O O . GLY B 1 121 ? 8.336 13.812 -9.125 1 72.44 121 GLY B O 1
ATOM 2875 N N . ARG B 1 122 ? 8.258 15.281 -10.852 1 77.88 122 ARG B N 1
ATOM 2876 C CA . ARG B 1 122 ? 9.031 16.266 -10.102 1 77.88 122 ARG B CA 1
ATOM 2877 C C . ARG B 1 122 ? 8.164 16.969 -9.055 1 77.88 122 ARG B C 1
ATOM 2879 O O . ARG B 1 122 ? 6.965 17.172 -9.273 1 77.88 122 ARG B O 1
ATOM 2886 N N . ASN B 1 123 ? 8.82 17.375 -8 1 88.12 123 ASN B N 1
ATOM 2887 C CA . ASN B 1 123 ? 8.133 18.031 -6.902 1 88.12 123 ASN B CA 1
ATOM 2888 C C . ASN B 1 123 ? 8.062 19.547 -7.121 1 88.12 123 ASN B C 1
ATOM 2890 O O . ASN B 1 123 ? 8.992 20.141 -7.664 1 88.12 123 ASN B O 1
ATOM 2894 N N . GLU B 1 124 ? 7.039 20.125 -6.703 1 90.5 124 GLU B N 1
ATOM 2895 C CA . GLU B 1 124 ? 6.891 21.562 -6.629 1 90.5 124 GLU B CA 1
ATOM 2896 C C . GLU B 1 124 ? 6.281 22 -5.293 1 90.5 124 GLU B C 1
ATOM 2898 O O . GLU B 1 124 ? 5.359 21.344 -4.793 1 90.5 124 GLU B O 1
ATOM 2903 N N . LEU B 1 125 ? 6.902 22.969 -4.738 1 93.94 125 LEU B N 1
ATOM 2904 C CA . LEU B 1 125 ? 6.344 23.594 -3.543 1 93.94 125 LEU B CA 1
ATOM 2905 C C . LEU B 1 125 ? 5.625 24.891 -3.889 1 93.94 125 LEU B C 1
ATOM 2907 O O . LEU B 1 125 ? 6.266 25.891 -4.219 1 93.94 125 LEU B O 1
ATOM 2911 N N . VAL B 1 126 ? 4.332 24.891 -3.793 1 94.56 126 VAL B N 1
ATOM 2912 C CA . VAL B 1 126 ? 3.539 26.062 -4.125 1 94.56 126 VAL B CA 1
ATOM 2913 C C . VAL B 1 126 ? 3.334 26.922 -2.877 1 94.56 126 VAL B C 1
ATOM 2915 O O . VAL B 1 126 ? 2.855 26.422 -1.854 1 94.56 126 VAL B O 1
ATOM 2918 N N . SER B 1 127 ? 3.729 28.141 -2.951 1 96.25 127 SER B N 1
ATOM 2919 C CA . SER B 1 127 ? 3.639 29 -1.776 1 96.25 127 SER B CA 1
ATOM 2920 C C . SER B 1 127 ? 2.926 30.312 -2.102 1 96.25 127 SER B C 1
ATOM 2922 O O . SER B 1 127 ? 2.797 31.188 -1.241 1 96.25 127 SER B O 1
ATOM 2924 N N . ARG B 1 128 ? 2.498 30.438 -3.309 1 95.75 128 ARG B N 1
ATOM 2925 C CA . ARG B 1 128 ? 1.766 31.641 -3.721 1 95.75 128 ARG B CA 1
ATOM 2926 C C . ARG B 1 128 ? 0.354 31.281 -4.176 1 95.75 128 ARG B C 1
ATOM 2928 O O . ARG B 1 128 ? 0.165 30.359 -4.965 1 95.75 128 ARG B O 1
ATOM 2935 N N . PHE B 1 129 ? -0.571 32.062 -3.658 1 95.19 129 PHE B N 1
ATOM 2936 C CA . PHE B 1 129 ? -1.978 31.812 -3.959 1 95.19 129 PHE B CA 1
ATOM 2937 C C . PHE B 1 129 ? -2.691 33.125 -4.277 1 95.19 129 PHE B C 1
ATOM 2939 O O . PHE B 1 129 ? -2.799 34 -3.42 1 95.19 129 PHE B O 1
ATOM 2946 N N . SER B 1 130 ? -3.244 33.188 -5.422 1 94.56 130 SER B N 1
ATOM 2947 C CA . SER B 1 130 ? -3.893 34.406 -5.863 1 94.56 130 SER B CA 1
ATOM 2948 C C . SER B 1 130 ? -5.355 34.469 -5.438 1 94.56 130 SER B C 1
ATOM 2950 O O . SER B 1 130 ? -5.969 35.531 -5.395 1 94.56 130 SER B O 1
ATOM 2952 N N . SER B 1 131 ? -5.938 33.312 -5.152 1 95.56 131 SER B N 1
ATOM 2953 C CA . SER B 1 131 ? -7.34 33.25 -4.754 1 95.56 131 SER B CA 1
ATOM 2954 C C . SER B 1 131 ? -7.582 32.031 -3.84 1 95.56 131 SER B C 1
ATOM 2956 O O . SER B 1 131 ? -6.742 31.141 -3.75 1 95.56 131 SER B O 1
ATOM 2958 N N . ARG B 1 132 ? -8.703 32.156 -3.166 1 95.62 132 ARG B N 1
ATOM 2959 C CA . ARG B 1 132 ? -9.117 31.031 -2.32 1 95.62 132 ARG B CA 1
ATOM 2960 C C . ARG B 1 132 ? -9.305 29.766 -3.143 1 95.62 132 ARG B C 1
ATOM 2962 O O . ARG B 1 132 ? -8.922 28.672 -2.709 1 95.62 132 ARG B O 1
ATOM 2969 N N . GLU B 1 133 ? -9.867 29.953 -4.301 1 94.12 133 GLU B N 1
ATOM 2970 C CA . GLU B 1 133 ? -10.086 28.812 -5.195 1 94.12 133 GLU B CA 1
ATOM 2971 C C . GLU B 1 133 ? -8.766 28.172 -5.605 1 94.12 133 GLU B C 1
ATOM 2973 O O . GLU B 1 133 ? -8.664 26.953 -5.715 1 94.12 133 GLU B O 1
ATOM 2978 N N . GLU B 1 134 ? -7.797 28.969 -5.84 1 94.25 134 GLU B N 1
ATOM 2979 C CA . GLU B 1 134 ? -6.484 28.438 -6.188 1 94.25 134 GLU B CA 1
ATOM 2980 C C . GLU B 1 134 ? -5.891 27.641 -5.031 1 94.25 134 GLU B C 1
ATOM 2982 O O . GLU B 1 134 ? -5.316 26.578 -5.234 1 94.25 134 GLU B O 1
ATOM 2987 N N . LEU B 1 135 ? -6.031 28.219 -3.871 1 95.44 135 LEU B N 1
ATOM 2988 C CA . LEU B 1 135 ? -5.543 27.531 -2.684 1 95.44 135 LEU B CA 1
ATOM 2989 C C . LEU B 1 135 ? -6.211 26.156 -2.541 1 95.44 135 LEU B C 1
ATOM 2991 O O . LEU B 1 135 ? -5.535 25.156 -2.326 1 95.44 135 LEU B O 1
ATOM 2995 N N . ILE B 1 136 ? -7.492 26.125 -2.729 1 94.31 136 ILE B N 1
ATOM 2996 C CA . ILE B 1 136 ? -8.258 24.891 -2.596 1 94.31 136 ILE B CA 1
ATOM 2997 C C . ILE B 1 136 ? -7.82 23.891 -3.662 1 94.31 136 ILE B C 1
ATOM 2999 O O . ILE B 1 136 ? -7.621 22.703 -3.371 1 94.31 136 ILE B O 1
ATOM 3003 N N . THR B 1 137 ? -7.609 24.344 -4.828 1 91.25 137 THR B N 1
ATOM 3004 C CA . THR B 1 137 ? -7.203 23.484 -5.934 1 91.25 137 THR B CA 1
ATOM 3005 C C . THR B 1 137 ? -5.828 22.875 -5.672 1 91.25 137 THR B C 1
ATOM 3007 O O . THR B 1 137 ? -5.602 21.688 -5.945 1 91.25 137 THR B O 1
ATOM 3010 N N . VAL B 1 138 ? -4.949 23.656 -5.141 1 92.5 138 VAL B N 1
ATOM 3011 C CA . VAL B 1 138 ? -3.602 23.188 -4.84 1 92.5 138 VAL B CA 1
ATOM 3012 C C . VAL B 1 138 ? -3.654 22.141 -3.736 1 92.5 138 VAL B C 1
ATOM 3014 O O . VAL B 1 138 ? -2.959 21.125 -3.807 1 92.5 138 VAL B O 1
ATOM 3017 N N . LEU B 1 139 ? -4.488 22.391 -2.768 1 93.31 139 LEU B N 1
ATOM 3018 C CA . LEU B 1 139 ? -4.637 21.438 -1.677 1 93.31 139 LEU B CA 1
ATOM 3019 C C . LEU B 1 139 ? -5.246 20.125 -2.178 1 93.31 139 LEU B C 1
ATOM 3021 O O . LEU B 1 139 ? -4.836 19.047 -1.751 1 93.31 139 LEU B O 1
ATOM 3025 N N . GLU B 1 140 ? -6.18 20.266 -3.068 1 89.44 140 GLU B N 1
ATOM 3026 C CA . GLU B 1 140 ? -6.766 19.078 -3.689 1 89.44 140 GLU B CA 1
ATOM 3027 C C . GLU B 1 140 ? -5.715 18.281 -4.465 1 89.44 140 GLU B C 1
ATOM 3029 O O . GLU B 1 140 ? -5.672 17.047 -4.387 1 89.44 140 GLU B O 1
ATOM 3034 N N . ALA B 1 141 ? -4.977 18.984 -5.18 1 86.31 141 ALA B N 1
ATOM 3035 C CA . ALA B 1 141 ? -3.928 18.344 -5.965 1 86.31 141 ALA B CA 1
ATOM 3036 C C . ALA B 1 141 ? -2.938 17.609 -5.066 1 86.31 141 ALA B C 1
ATOM 3038 O O . ALA B 1 141 ? -2.527 16.484 -5.371 1 86.31 141 ALA B O 1
ATOM 3039 N N . SER B 1 142 ? -2.58 18.25 -3.973 1 90.62 142 SER B N 1
ATOM 3040 C CA . SER B 1 142 ? -1.619 17.672 -3.035 1 90.62 142 SER B CA 1
ATOM 3041 C C . SER B 1 142 ? -2.164 16.406 -2.389 1 90.62 142 SER B C 1
ATOM 3043 O O . SER B 1 142 ? -1.399 15.578 -1.891 1 90.62 142 SER B O 1
ATOM 3045 N N . SER B 1 143 ? -3.48 16.266 -2.355 1 84.88 143 SER B N 1
ATOM 3046 C CA . SER B 1 143 ? -4.109 15.133 -1.679 1 84.88 143 SER B CA 1
ATOM 3047 C C . SER B 1 143 ? -4.574 14.078 -2.678 1 84.88 143 SER B C 1
ATOM 3049 O O . SER B 1 143 ? -5.25 13.117 -2.307 1 84.88 143 SER B O 1
ATOM 3051 N N . PHE B 1 144 ? -4.215 14.25 -3.922 1 76.5 144 PHE B N 1
ATOM 3052 C CA . PHE B 1 144 ? -4.668 13.344 -4.969 1 76.5 144 PHE B CA 1
ATOM 3053 C C . PHE B 1 144 ? -3.719 12.156 -5.102 1 76.5 144 PHE B C 1
ATOM 3055 O O . PHE B 1 144 ? -2.648 12.281 -5.703 1 76.5 144 PHE B O 1
ATOM 3062 N N . ILE B 1 145 ? -4.117 11.031 -4.496 1 67.44 145 ILE B N 1
ATOM 3063 C CA . ILE B 1 145 ? -3.346 9.805 -4.648 1 67.44 145 ILE B CA 1
ATOM 3064 C C . ILE B 1 145 ? -3.924 8.969 -5.785 1 67.44 145 ILE B C 1
ATOM 3066 O O . ILE B 1 145 ? -5.023 8.422 -5.668 1 67.44 145 ILE B O 1
ATOM 3070 N N . PRO B 1 146 ? -3.131 8.781 -6.785 1 61.88 146 PRO B N 1
ATOM 3071 C CA . PRO B 1 146 ? -3.656 7.977 -7.887 1 61.88 146 PRO B CA 1
ATOM 3072 C C . PRO B 1 146 ? -4.121 6.594 -7.438 1 61.88 146 PRO B C 1
ATOM 3074 O O . PRO B 1 146 ? -3.564 6.031 -6.492 1 61.88 146 PRO B O 1
ATOM 3077 N N . PHE B 1 147 ? -5.148 6.074 -8 1 56.69 147 PHE B N 1
ATOM 3078 C CA . PHE B 1 147 ? -5.762 4.77 -7.805 1 56.69 147 PHE B CA 1
ATOM 3079 C C . PHE B 1 147 ? -6.574 4.738 -6.516 1 56.69 147 PHE B C 1
ATOM 3081 O O . PHE B 1 147 ? -7.418 3.859 -6.328 1 56.69 147 PHE B O 1
ATOM 3088 N N . TYR B 1 148 ? -6.238 5.719 -5.629 1 56.12 148 TYR B N 1
ATOM 3089 C CA . TYR B 1 148 ? -7.09 5.812 -4.449 1 56.12 148 TYR B CA 1
ATOM 3090 C C . TYR B 1 148 ? -8.266 6.742 -4.699 1 56.12 148 TYR B C 1
ATOM 3092 O O . TYR B 1 148 ? -9.406 6.422 -4.352 1 56.12 148 TYR B O 1
ATOM 3100 N N . VAL B 1 149 ? -7.852 7.84 -5.293 1 48.25 149 VAL B N 1
ATOM 3101 C CA . VAL B 1 149 ? -8.883 8.867 -5.434 1 48.25 149 VAL B CA 1
ATOM 3102 C C . VAL B 1 149 ? -9.344 8.93 -6.883 1 48.25 149 VAL B C 1
ATOM 3104 O O . VAL B 1 149 ? -10.227 9.727 -7.223 1 48.25 149 VAL B O 1
ATOM 3107 N N . GLY B 1 150 ? -8.922 8.047 -7.723 1 52.34 150 GLY B N 1
ATOM 3108 C CA . GLY B 1 150 ? -9.312 8.062 -9.125 1 52.34 150 GLY B CA 1
ATOM 3109 C C . GLY B 1 150 ? -8.125 8.148 -10.07 1 52.34 150 GL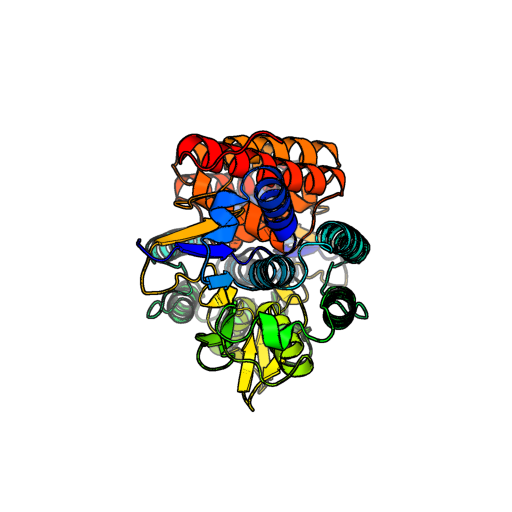Y B C 1
ATOM 3110 O O . GLY B 1 150 ? -6.973 8.195 -9.625 1 52.34 150 GLY B O 1
ATOM 3111 N N . LEU B 1 151 ? -8.375 7.93 -11.289 1 54.84 151 LEU B N 1
ATOM 3112 C CA . LEU B 1 151 ? -7.328 7.844 -12.305 1 54.84 151 LEU B CA 1
ATOM 3113 C C . LEU B 1 151 ? -7.059 9.211 -12.93 1 54.84 151 LEU B C 1
ATOM 3115 O O . LEU B 1 151 ? -6.031 9.406 -13.586 1 54.84 151 LEU B O 1
ATOM 3119 N N . GLU B 1 152 ? -7.891 10.195 -12.617 1 59.41 152 GLU B N 1
ATOM 3120 C CA . GLU B 1 152 ? -7.656 11.477 -13.281 1 59.41 152 GLU B CA 1
ATOM 3121 C C . GLU B 1 152 ? -6.922 12.445 -12.359 1 59.41 152 GLU B C 1
ATOM 3123 O O . GLU B 1 152 ? -7.48 12.906 -11.359 1 59.41 152 GLU B O 1
ATOM 3128 N N . PRO B 1 153 ? -5.762 12.859 -12.727 1 66.31 153 PRO B N 1
ATOM 3129 C CA . PRO B 1 153 ? -5 13.82 -11.93 1 66.31 153 PRO B CA 1
ATOM 3130 C C . PRO B 1 153 ? -5.633 15.211 -11.914 1 66.31 153 PRO B C 1
ATOM 3132 O O . PRO B 1 153 ? -6.539 15.492 -12.703 1 66.31 153 PRO B O 1
ATOM 3135 N N . VAL B 1 154 ? -5.262 16.047 -10.938 1 68.56 154 VAL B N 1
ATOM 3136 C CA . VAL B 1 154 ? -5.801 17.391 -10.766 1 68.56 154 VAL B CA 1
ATOM 3137 C C . VAL B 1 154 ? -5.07 18.359 -11.695 1 68.56 154 VAL B C 1
ATOM 3139 O O . VAL B 1 154 ? -3.842 18.328 -11.797 1 68.56 154 VAL B O 1
ATOM 3142 N N . ARG B 1 155 ? -5.871 19.125 -12.438 1 73.31 155 ARG B N 1
ATOM 3143 C CA . ARG B 1 155 ? -5.285 20.125 -13.32 1 73.31 155 ARG B CA 1
ATOM 3144 C C . ARG B 1 155 ? -5.027 21.438 -12.578 1 73.31 155 ARG B C 1
ATOM 3146 O O . ARG B 1 155 ? -5.938 22 -11.961 1 73.31 155 ARG B O 1
ATOM 3153 N N . TYR B 1 156 ? -3.822 21.875 -12.492 1 68.62 156 TYR B N 1
ATOM 3154 C CA . TYR B 1 156 ? -3.373 23.125 -11.906 1 68.62 156 TYR B CA 1
ATOM 3155 C C . TYR B 1 156 ? -2.285 23.766 -12.758 1 68.62 156 TYR B C 1
ATOM 3157 O O . TYR B 1 156 ? -1.281 23.125 -13.086 1 68.62 156 TYR B O 1
ATOM 3165 N N . ARG B 1 157 ? -2.512 25.047 -13.164 1 76.81 157 ARG B N 1
ATOM 3166 C CA . ARG B 1 157 ? -1.617 25.797 -14.031 1 76.81 157 ARG B CA 1
ATOM 3167 C C . ARG B 1 157 ? -1.276 25.016 -15.289 1 76.81 157 ARG B C 1
ATOM 3169 O O . ARG B 1 157 ? -0.104 24.891 -15.648 1 76.81 157 ARG B O 1
ATOM 3176 N N . ASP B 1 158 ? -2.223 24.375 -15.844 1 72.5 158 ASP B N 1
ATOM 3177 C CA . ASP B 1 158 ? -2.188 23.688 -17.141 1 72.5 158 ASP B CA 1
ATOM 3178 C C . ASP B 1 158 ? -1.31 22.438 -17.078 1 72.5 158 ASP B C 1
ATOM 3180 O O . ASP B 1 158 ? -0.733 22.031 -18.078 1 72.5 158 ASP B O 1
ATOM 3184 N N . GLN B 1 159 ? -1.114 22.078 -15.867 1 77.06 159 GLN B N 1
ATOM 3185 C CA . GLN B 1 159 ? -0.396 20.828 -15.656 1 77.06 159 GLN B CA 1
ATOM 3186 C C . GLN B 1 159 ? -1.187 19.891 -14.758 1 77.06 159 GLN B C 1
ATOM 3188 O O . GLN B 1 159 ? -2.115 20.312 -14.07 1 77.06 159 GLN B O 1
ATOM 3193 N N . LEU B 1 160 ? -0.884 18.609 -14.906 1 75.19 160 LEU B N 1
ATOM 3194 C CA . LEU B 1 160 ? -1.534 17.609 -14.07 1 75.19 160 LEU B CA 1
ATOM 3195 C C . LEU B 1 160 ? -0.675 17.266 -12.859 1 75.19 160 LEU B C 1
ATOM 3197 O O . LEU B 1 160 ? 0.544 17.125 -12.977 1 75.19 160 LEU B O 1
ATOM 3201 N N . TRP B 1 161 ? -1.354 17.359 -11.742 1 73.88 161 TRP B N 1
ATOM 3202 C CA . TRP B 1 161 ? -0.617 17.203 -10.492 1 73.88 161 TRP B CA 1
ATOM 3203 C C . TRP B 1 161 ? -1.191 16.062 -9.664 1 73.88 161 TRP B C 1
ATOM 3205 O O . TRP B 1 161 ? -2.377 15.742 -9.773 1 73.88 161 TRP B O 1
ATOM 3215 N N . LEU B 1 162 ? -0.283 15.453 -8.906 1 72.38 162 LEU B N 1
ATOM 3216 C CA . LEU B 1 162 ? -0.606 14.352 -8 1 72.38 162 LEU B CA 1
ATOM 3217 C C . LEU B 1 162 ? -0.208 14.695 -6.57 1 72.38 162 LEU B C 1
ATOM 3219 O O . LEU B 1 162 ? 0.288 15.789 -6.301 1 72.38 162 LEU B O 1
ATOM 3223 N N . ASP B 1 163 ? -0.446 13.734 -5.691 1 77.5 163 ASP B N 1
ATOM 3224 C CA . ASP B 1 163 ? -0.128 13.891 -4.277 1 77.5 163 ASP B CA 1
ATOM 3225 C C . ASP B 1 163 ? 1.349 14.227 -4.078 1 77.5 163 ASP B C 1
ATOM 3227 O O . ASP B 1 163 ? 2.219 13.586 -4.676 1 77.5 163 ASP B O 1
ATOM 3231 N N . GLY B 1 164 ? 1.569 15.219 -3.301 1 74.94 164 GLY B N 1
ATOM 3232 C CA . GLY B 1 164 ? 2.932 15.656 -3.027 1 74.94 164 GLY B CA 1
ATOM 3233 C C . GLY B 1 164 ? 3.756 14.602 -2.305 1 74.94 164 GLY B C 1
ATOM 3234 O O . GLY B 1 164 ? 4.988 14.641 -2.348 1 74.94 164 GLY B O 1
ATOM 3235 N N . GLY B 1 165 ? 3.113 13.789 -1.556 1 73.44 165 GLY B N 1
ATOM 3236 C CA . GLY B 1 165 ? 3.809 12.742 -0.825 1 73.44 165 GLY B CA 1
ATOM 3237 C C . GLY B 1 165 ? 4.555 11.781 -1.728 1 73.44 165 GLY B C 1
ATOM 3238 O O . GLY B 1 165 ? 5.5 11.117 -1.293 1 73.44 165 GLY B O 1
ATOM 3239 N N . LEU B 1 166 ? 4.172 11.758 -3.01 1 68.12 166 LEU B N 1
ATOM 3240 C CA . LEU B 1 166 ? 4.801 10.867 -3.979 1 68.12 166 LEU B CA 1
ATOM 3241 C C . LEU B 1 166 ? 6.203 11.352 -4.336 1 68.12 166 LEU B C 1
ATOM 3243 O O . LEU B 1 166 ? 7.039 10.57 -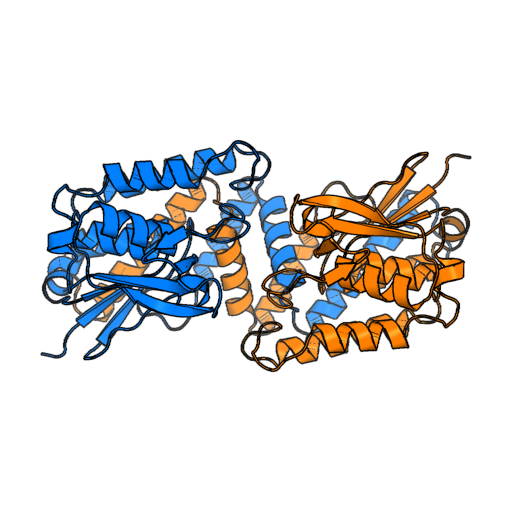4.789 1 68.12 166 LEU B O 1
ATOM 3247 N N . SER B 1 167 ? 6.387 12.68 -4.137 1 71.62 167 SER B N 1
ATOM 3248 C CA . SER B 1 167 ? 7.688 13.25 -4.484 1 71.62 167 SER B CA 1
ATOM 3249 C C . SER B 1 167 ? 8.398 13.797 -3.254 1 71.62 167 SER B C 1
ATOM 3251 O O . SER B 1 167 ? 9.578 13.523 -3.037 1 71.62 167 SER B O 1
ATOM 3253 N N . ASN B 1 168 ? 7.707 14.555 -2.498 1 80.25 168 ASN B N 1
ATOM 3254 C CA . ASN B 1 168 ? 8.195 15.148 -1.258 1 80.25 168 ASN B CA 1
ATOM 3255 C C . ASN B 1 168 ? 7.133 15.102 -0.161 1 80.25 168 ASN B C 1
ATOM 3257 O O . ASN B 1 168 ? 6.332 16.031 -0.031 1 80.25 168 ASN B O 1
ATOM 3261 N N . ASN B 1 169 ? 7.234 14.094 0.673 1 84.69 169 ASN B N 1
ATOM 3262 C CA . ASN B 1 169 ? 6.199 13.844 1.668 1 84.69 169 ASN B CA 1
ATOM 3263 C C . ASN B 1 169 ? 6.355 14.75 2.885 1 84.69 169 ASN B C 1
ATOM 3265 O O . ASN B 1 169 ? 5.406 14.945 3.645 1 84.69 169 ASN B O 1
ATOM 3269 N N . LEU B 1 170 ? 7.508 15.164 3.072 1 84.81 170 LEU B N 1
ATOM 3270 C CA . LEU B 1 170 ? 7.828 16.016 4.215 1 84.81 170 LEU B CA 1
ATOM 3271 C C . LEU B 1 170 ? 8.758 17.156 3.809 1 84.81 170 LEU B C 1
ATOM 3273 O O . LEU B 1 170 ? 9.961 17.109 4.09 1 84.81 170 LEU B O 1
ATOM 3277 N N . PRO B 1 171 ? 8.203 18.172 3.238 1 87.25 171 PRO B N 1
ATOM 3278 C CA . PRO B 1 171 ? 9.039 19.25 2.721 1 87.25 171 PRO B CA 1
ATOM 3279 C C . PRO B 1 171 ? 9.773 20.016 3.822 1 87.25 171 PRO B C 1
ATOM 3281 O O . PRO B 1 171 ? 9.195 20.312 4.871 1 87.25 171 PRO B O 1
ATOM 3284 N N . LEU B 1 172 ? 11.008 20.266 3.596 1 88.25 172 LEU B N 1
ATOM 3285 C CA . LEU B 1 172 ? 11.836 21.109 4.449 1 88.25 172 LEU B CA 1
ATOM 3286 C C . LEU B 1 172 ? 12.031 22.484 3.83 1 88.25 172 LEU B C 1
ATOM 3288 O O . LEU B 1 172 ? 12.25 22.609 2.623 1 88.25 172 LEU B O 1
ATOM 3292 N N . LEU B 1 173 ? 11.82 23.422 4.559 1 89.44 173 LEU B N 1
ATOM 3293 C CA . LEU B 1 173 ? 11.938 24.781 4.055 1 89.44 173 LEU B CA 1
ATOM 3294 C C . LEU B 1 173 ? 13.336 25.328 4.309 1 89.44 173 LEU B C 1
ATOM 3296 O O . LEU B 1 173 ? 13.969 25 5.312 1 89.44 173 LEU B O 1
ATOM 3300 N N . PRO B 1 174 ? 13.758 26.188 3.34 1 84.44 174 PRO B N 1
ATOM 3301 C CA . PRO B 1 174 ? 15.102 26.766 3.5 1 84.44 174 PRO B CA 1
ATOM 3302 C C . PRO B 1 174 ? 15.148 27.875 4.555 1 84.44 174 PRO B C 1
ATOM 3304 O O . PRO B 1 174 ? 14.109 28.438 4.91 1 84.44 174 PRO B O 1
ATOM 3307 N N . GLY B 1 175 ? 16.375 28.25 5.031 1 80.38 175 GLY B N 1
ATOM 3308 C CA . GLY B 1 175 ? 16.609 29.438 5.844 1 80.38 175 GLY B CA 1
ATOM 3309 C C . GLY B 1 175 ? 16.422 29.188 7.328 1 80.38 175 GLY B C 1
ATOM 3310 O O . GLY B 1 175 ? 16.422 30.125 8.125 1 80.38 175 GLY B O 1
ATOM 3311 N N . GLY B 1 176 ? 16.391 27.875 7.703 1 85.62 176 GLY B N 1
ATOM 3312 C CA . GLY B 1 176 ? 16.234 27.641 9.133 1 85.62 176 GLY B CA 1
ATOM 3313 C C . GLY B 1 176 ? 15.969 26.188 9.469 1 85.62 176 GLY B C 1
ATOM 3314 O O . GLY B 1 176 ? 16.391 25.281 8.75 1 85.62 176 GLY B O 1
ATOM 3315 N N . ARG B 1 177 ? 15.422 26.172 10.727 1 91.56 177 ARG B N 1
ATOM 3316 C CA . ARG B 1 177 ? 15.086 24.844 11.211 1 91.56 177 ARG B CA 1
ATOM 3317 C C . ARG B 1 177 ? 13.633 24.484 10.891 1 91.56 177 ARG B C 1
ATOM 3319 O O . ARG B 1 177 ? 12.727 25.281 11.141 1 91.56 177 ARG B O 1
ATOM 3326 N N . THR B 1 178 ? 13.469 23.422 10.289 1 94.75 178 THR B N 1
ATOM 3327 C CA . THR B 1 178 ? 12.117 22.938 10.055 1 94.75 178 THR B CA 1
ATOM 3328 C C . THR B 1 178 ? 11.75 21.844 11.047 1 94.75 178 THR B C 1
ATOM 3330 O O . THR B 1 178 ? 12.414 20.797 11.094 1 94.75 178 THR B O 1
ATOM 3333 N N . ILE B 1 179 ? 10.797 22.109 11.891 1 95.25 179 ILE B N 1
ATOM 3334 C CA . ILE B 1 179 ? 10.258 21.094 12.789 1 95.25 179 ILE B CA 1
ATOM 3335 C C . ILE B 1 179 ? 9.336 20.156 12.016 1 95.25 179 ILE B C 1
ATOM 3337 O O . ILE B 1 179 ? 8.359 20.609 11.398 1 95.25 179 ILE B O 1
ATOM 3341 N N . THR B 1 180 ? 9.664 18.969 12.086 1 95.56 180 THR B N 1
ATOM 3342 C CA . THR B 1 180 ? 8.945 17.984 11.273 1 95.56 180 THR B CA 1
ATOM 3343 C C . THR B 1 180 ? 8 17.156 12.133 1 95.56 180 THR B C 1
ATOM 3345 O O . THR B 1 180 ? 8.383 16.688 13.211 1 95.56 180 THR B O 1
ATOM 3348 N N . ILE B 1 181 ? 6.77 17.016 11.703 1 95.69 181 ILE B N 1
ATOM 3349 C CA . ILE B 1 181 ? 5.758 16.172 12.344 1 95.69 181 ILE B CA 1
ATOM 3350 C C . ILE B 1 181 ? 5.297 15.086 11.375 1 95.69 181 ILE B C 1
ATOM 3352 O O . ILE B 1 181 ? 4.859 15.383 10.266 1 95.69 181 ILE B O 1
ATOM 3356 N N . SER B 1 182 ? 5.383 13.852 11.797 1 93.69 182 SER B N 1
ATOM 3357 C CA . SER B 1 182 ? 5.07 12.719 10.93 1 93.69 182 SER B CA 1
ATOM 3358 C C . SER B 1 182 ? 4.523 11.547 11.727 1 93.69 182 SER B C 1
ATOM 3360 O O . SER B 1 182 ? 5.043 11.227 12.805 1 93.69 182 SER B O 1
ATOM 3362 N N . PRO B 1 183 ? 3.439 10.961 11.227 1 90.56 183 PRO B N 1
ATOM 3363 C CA . PRO B 1 183 ? 2.961 9.75 11.906 1 90.56 183 PRO B CA 1
ATOM 3364 C C . PRO B 1 183 ? 3.801 8.523 11.57 1 90.56 183 PRO B C 1
ATOM 3366 O O . PRO B 1 183 ? 3.541 7.434 12.094 1 90.56 183 PRO B O 1
ATOM 3369 N N . PHE B 1 184 ? 4.73 8.664 10.734 1 83.88 184 PHE B N 1
ATOM 3370 C CA . PHE B 1 184 ? 5.637 7.574 10.383 1 83.88 184 PHE B CA 1
ATOM 3371 C C . PHE B 1 184 ? 6.883 7.602 11.258 1 83.88 184 PHE B C 1
ATOM 3373 O O . PHE B 1 184 ? 7.328 8.672 11.68 1 83.88 184 PHE B O 1
ATOM 3380 N N . SER B 1 185 ? 7.301 6.387 11.523 1 77.44 185 SER B N 1
ATOM 3381 C CA . SER B 1 185 ? 8.516 6.32 12.328 1 77.44 185 SER B CA 1
ATOM 3382 C C . SER B 1 185 ? 9.742 6.734 11.516 1 77.44 185 SER B C 1
ATOM 3384 O O . SER B 1 185 ? 9.797 6.496 10.305 1 77.44 185 SER B O 1
ATOM 3386 N N . GLY B 1 186 ? 10.641 7.402 12.062 1 75 186 GLY B N 1
ATOM 3387 C CA . GLY B 1 186 ? 11.859 7.875 11.43 1 75 186 GLY B CA 1
ATOM 3388 C C . GLY B 1 186 ? 12.508 9.023 12.172 1 75 186 GLY B C 1
ATOM 3389 O O . GLY B 1 186 ? 12.289 9.195 13.375 1 75 186 GLY B O 1
ATOM 3390 N N . ASP B 1 187 ? 13.336 9.633 11.508 1 80.31 187 ASP B N 1
ATOM 3391 C CA . ASP B 1 187 ? 14.062 10.75 12.109 1 80.31 187 ASP B CA 1
ATOM 3392 C C . ASP B 1 187 ? 13.289 12.055 11.945 1 80.31 187 ASP B C 1
ATOM 3394 O O . ASP B 1 187 ? 13.656 12.906 11.133 1 80.31 187 ASP B O 1
ATOM 3398 N N . HIS B 1 188 ? 12.18 12.141 12.719 1 88.69 188 HIS B N 1
ATOM 3399 C CA . HIS B 1 188 ? 11.352 13.336 12.75 1 88.69 188 HIS B CA 1
ATOM 3400 C C . HIS B 1 188 ? 11.305 13.938 14.148 1 88.69 188 HIS B C 1
ATOM 3402 O O . HIS B 1 188 ? 11.57 13.25 15.133 1 88.69 188 HIS B O 1
ATOM 3408 N N . ASP B 1 189 ? 11.094 15.219 14.227 1 91.56 189 ASP B N 1
ATOM 3409 C CA . ASP B 1 189 ? 11.008 15.891 15.516 1 91.56 189 ASP B CA 1
ATOM 3410 C C . ASP B 1 189 ? 9.836 15.352 16.328 1 91.56 189 ASP B C 1
ATOM 3412 O O . ASP B 1 189 ? 9.977 15.086 17.531 1 91.56 189 ASP B O 1
ATOM 3416 N N . VAL B 1 190 ? 8.719 15.234 15.68 1 92.69 190 VAL B N 1
ATOM 3417 C CA . VAL B 1 190 ? 7.527 14.656 16.297 1 92.69 190 VAL B CA 1
ATOM 3418 C C . VAL B 1 190 ? 7.074 13.438 15.492 1 92.69 190 VAL B C 1
ATOM 3420 O O . VAL B 1 190 ? 6.664 13.562 14.344 1 92.69 190 VAL B O 1
ATOM 3423 N N . SER B 1 191 ? 7.203 12.305 16.047 1 90.06 191 SER B N 1
ATOM 3424 C CA . SER B 1 191 ? 6.805 11.039 15.445 1 90.06 191 SER B CA 1
ATOM 3425 C C . SER B 1 191 ? 6.547 9.977 16.5 1 90.06 191 SER B C 1
ATOM 3427 O O . SER B 1 191 ? 7.039 10.078 17.625 1 90.06 191 SER B O 1
ATOM 3429 N N . PRO B 1 192 ? 5.703 8.992 16.094 1 82.12 192 PRO B N 1
ATOM 3430 C CA . PRO B 1 192 ? 5.422 7.945 17.078 1 82.12 192 PRO B CA 1
ATOM 3431 C C . PRO B 1 192 ? 6.629 7.047 17.344 1 82.12 192 PRO B C 1
ATOM 3433 O O . PRO B 1 192 ? 7.52 6.938 16.5 1 82.12 192 PRO B O 1
ATOM 3436 N N . ARG B 1 193 ? 6.605 6.5 18.562 1 77.5 193 ARG B N 1
ATOM 3437 C CA . ARG B 1 193 ? 7.59 5.48 18.906 1 77.5 193 ARG B CA 1
ATOM 3438 C C . ARG B 1 193 ? 7.117 4.094 18.484 1 77.5 193 ARG B C 1
ATOM 3440 O O . ARG B 1 193 ? 5.914 3.854 18.375 1 77.5 193 ARG B O 1
ATOM 3447 N N . GLU B 1 194 ? 7.918 3.264 18.156 1 68.06 194 GLU B N 1
ATOM 3448 C CA . GLU B 1 194 ? 7.598 1.926 17.672 1 68.06 194 GLU B CA 1
ATOM 3449 C C . GLU B 1 194 ? 6.656 1.2 18.625 1 68.06 194 GLU B C 1
ATOM 3451 O O . GLU B 1 194 ? 5.789 0.438 18.188 1 68.06 194 GLU B O 1
ATOM 3456 N N . ALA B 1 195 ? 6.848 1.42 19.844 1 64 195 ALA B N 1
ATOM 3457 C CA . ALA B 1 195 ? 5.992 0.789 20.844 1 64 195 ALA B CA 1
ATOM 3458 C C . ALA B 1 195 ? 4.523 1.145 20.625 1 64 195 ALA B C 1
ATOM 3460 O O . ALA B 1 195 ? 3.633 0.35 20.922 1 64 195 ALA B O 1
ATOM 3461 N N . ASP B 1 196 ? 4.285 2.18 19.984 1 66.69 196 ASP B N 1
ATOM 3462 C CA . ASP B 1 196 ? 2.924 2.65 19.75 1 66.69 196 ASP B CA 1
ATOM 3463 C C . ASP B 1 196 ? 2.25 1.827 18.641 1 66.69 196 ASP B C 1
ATOM 3465 O O . ASP B 1 196 ? 1.034 1.631 18.672 1 66.69 196 ASP B O 1
ATOM 3469 N N . LEU B 1 197 ? 3.123 1.318 17.828 1 67.25 197 LEU B N 1
ATOM 3470 C CA . LEU B 1 197 ? 2.566 0.498 16.766 1 67.25 197 LEU B CA 1
ATOM 3471 C C . LEU B 1 197 ? 1.941 -0.775 17.328 1 67.25 197 LEU B C 1
ATOM 3473 O O . LEU B 1 197 ? 0.912 -1.238 16.828 1 67.25 197 LEU B O 1
ATOM 3477 N N . ARG B 1 198 ? 2.564 -1.276 18.359 1 66.81 198 ARG B N 1
ATOM 3478 C CA . ARG B 1 198 ? 2.057 -2.49 19 1 66.81 198 ARG B CA 1
ATOM 3479 C C . ARG B 1 198 ? 0.664 -2.264 19.578 1 66.81 198 ARG B C 1
ATOM 3481 O O . ARG B 1 198 ? -0.206 -3.131 19.469 1 66.81 198 ARG B O 1
ATOM 3488 N N . ALA B 1 199 ? 0.586 -1.121 20.125 1 66.88 199 ALA B N 1
ATOM 3489 C CA . ALA B 1 199 ? -0.704 -0.798 20.734 1 66.88 199 ALA B CA 1
ATOM 3490 C C . ALA B 1 199 ? -1.786 -0.651 19.656 1 66.88 199 ALA B C 1
ATOM 3492 O O . ALA B 1 199 ? -2.914 -1.115 19.844 1 66.88 199 ALA B O 1
ATOM 3493 N N . ILE B 1 200 ? -1.482 -0.105 18.703 1 69.12 200 ILE B N 1
ATOM 3494 C CA . ILE B 1 200 ? -2.414 0.099 17.594 1 69.12 200 ILE B CA 1
ATOM 3495 C C . ILE B 1 200 ? -2.814 -1.25 17 1 69.12 200 ILE B C 1
ATOM 3497 O O . ILE B 1 200 ? -4 -1.517 16.797 1 69.12 200 ILE B O 1
ATOM 3501 N N . TYR B 1 201 ? -1.793 -2.098 16.906 1 67.44 201 TYR B N 1
ATOM 3502 C CA . TYR B 1 201 ? -2.066 -3.414 16.344 1 67.44 201 TYR B CA 1
ATOM 3503 C C . TYR B 1 201 ? -2.941 -4.238 17.281 1 67.44 201 TYR B C 1
ATOM 3505 O O . TYR B 1 201 ? -3.809 -4.992 16.828 1 67.44 201 TYR B O 1
ATOM 3513 N N . ALA B 1 202 ? -2.627 -4.051 18.469 1 67.31 202 ALA B N 1
ATOM 3514 C CA . ALA B 1 202 ? -3.42 -4.773 19.469 1 67.31 202 ALA B CA 1
ATOM 3515 C C . ALA B 1 202 ? -4.891 -4.371 19.391 1 67.31 202 ALA B C 1
ATOM 3517 O O . ALA B 1 202 ? -5.781 -5.215 19.5 1 67.31 202 ALA B O 1
ATOM 3518 N N . ARG B 1 203 ? -5.137 -3.176 19.203 1 68.69 203 ARG B N 1
ATOM 3519 C CA . ARG B 1 203 ? -6.504 -2.68 19.125 1 68.69 203 ARG B CA 1
ATOM 3520 C C . ARG B 1 203 ? -7.18 -3.129 17.844 1 68.69 203 ARG B C 1
ATOM 3522 O O . ARG B 1 203 ? -8.352 -3.518 17.844 1 68.69 203 ARG B O 1
ATOM 3529 N N . ILE B 1 204 ? -6.434 -3.062 16.812 1 69 204 ILE B N 1
ATOM 3530 C CA . ILE B 1 204 ? -6.945 -3.5 15.516 1 69 204 ILE B CA 1
ATOM 3531 C C . ILE B 1 204 ? -7.348 -4.969 15.594 1 69 204 ILE B C 1
ATOM 3533 O O . ILE B 1 204 ? -8.383 -5.367 15.047 1 69 204 ILE B O 1
ATOM 3537 N N . SER B 1 205 ? -6.523 -5.711 16.219 1 64.38 205 SER B N 1
ATOM 3538 C CA . SER B 1 205 ? -6.766 -7.145 16.359 1 64.38 205 SER B CA 1
ATOM 3539 C C . SER B 1 205 ? -8.039 -7.422 17.156 1 64.38 205 SER B C 1
ATOM 3541 O O . SER B 1 205 ? -8.734 -8.406 16.906 1 64.38 205 SER B O 1
ATOM 3543 N N . ARG B 1 206 ? -8.375 -6.531 18.047 1 63.53 206 ARG B N 1
ATOM 3544 C CA . ARG B 1 206 ? -9.562 -6.68 18.891 1 63.53 206 ARG B CA 1
ATOM 3545 C C . ARG B 1 206 ? -10.82 -6.297 18.125 1 63.53 206 ARG B C 1
ATOM 3547 O O . ARG B 1 206 ? -11.898 -6.836 18.375 1 63.53 206 ARG B O 1
ATOM 3554 N N . GLU B 1 207 ? -10.648 -5.398 17.234 1 62.94 207 GLU B N 1
ATOM 3555 C CA . GLU B 1 207 ? -11.812 -4.84 16.547 1 62.94 207 GLU B CA 1
ATOM 3556 C C . GLU B 1 207 ? -12.078 -5.559 15.234 1 62.94 207 GLU B C 1
ATOM 3558 O O . GLU B 1 207 ? -12.797 -5.043 14.375 1 62.94 207 GLU B O 1
ATOM 3563 N N . ASN B 1 208 ? -11.648 -6.836 15.078 1 59.28 208 ASN B N 1
ATOM 3564 C CA . ASN B 1 208 ? -11.938 -7.68 13.922 1 59.28 208 ASN B CA 1
ATOM 3565 C C . ASN B 1 208 ? -11.383 -7.074 12.641 1 59.28 208 ASN B C 1
ATOM 3567 O O . ASN B 1 208 ? -11.953 -7.262 11.562 1 59.28 208 ASN B O 1
ATOM 3571 N N . PHE B 1 209 ? -10.383 -6.234 12.812 1 62.72 209 PHE B N 1
ATOM 3572 C CA . PHE B 1 209 ? -9.742 -5.641 11.641 1 62.72 209 PHE B CA 1
ATOM 3573 C C . PHE B 1 209 ? -8.438 -6.352 11.32 1 62.72 209 PHE B C 1
ATOM 3575 O O . PHE B 1 209 ? -7.688 -5.918 10.438 1 62.72 209 PHE B O 1
ATOM 3582 N N . GLN B 1 210 ? -8.344 -7.441 12.016 1 63.34 210 GLN B N 1
ATOM 3583 C CA . GLN B 1 210 ? -7.074 -8.156 11.938 1 63.34 210 GLN B CA 1
ATOM 3584 C C . GLN B 1 210 ? -6.824 -8.688 10.531 1 63.34 210 GLN B C 1
ATOM 3586 O O . GLN B 1 210 ? -5.699 -8.625 10.031 1 63.34 210 GLN B O 1
ATOM 3591 N N . VAL B 1 211 ? -7.891 -9.078 9.906 1 63.53 211 VAL B N 1
ATOM 3592 C CA . VAL B 1 211 ? -7.734 -9.672 8.586 1 63.53 211 VAL B CA 1
ATOM 3593 C C . VAL B 1 211 ? -7.355 -8.586 7.574 1 63.53 211 VAL B C 1
ATOM 3595 O O . VAL B 1 211 ? -6.418 -8.766 6.789 1 63.53 211 VAL B O 1
ATOM 3598 N N . SER B 1 212 ? -7.969 -7.535 7.77 1 66.88 212 SER B N 1
ATOM 3599 C CA . SER B 1 212 ? -7.715 -6.457 6.824 1 66.88 212 SER B CA 1
ATOM 3600 C C . SER B 1 212 ? -6.316 -5.875 7.004 1 66.88 212 SER B C 1
ATOM 3602 O O . SER B 1 212 ? -5.605 -5.633 6.027 1 66.88 212 SER B O 1
ATOM 3604 N N . VAL B 1 213 ? -5.973 -5.77 8.25 1 66.12 213 VAL B N 1
ATOM 3605 C CA . VAL B 1 213 ? -4.652 -5.215 8.531 1 66.12 213 VAL B CA 1
ATOM 3606 C C . VAL B 1 213 ? -3.574 -6.211 8.109 1 66.12 213 VAL B C 1
ATOM 3608 O O . VAL B 1 213 ? -2.555 -5.828 7.539 1 66.12 213 VAL B O 1
ATOM 3611 N N . GLY B 1 214 ? -3.863 -7.445 8.508 1 69.69 214 GLY B N 1
ATOM 3612 C CA . GLY B 1 214 ? -2.928 -8.469 8.07 1 69.69 214 GLY B CA 1
ATOM 3613 C C . GLY B 1 214 ? -2.725 -8.484 6.566 1 69.69 214 GLY B C 1
ATOM 3614 O O . GLY B 1 214 ? -1.593 -8.578 6.09 1 69.69 214 GLY B O 1
ATOM 3615 N N . ASN B 1 215 ? -3.795 -8.375 5.879 1 73.44 215 ASN B N 1
ATOM 3616 C CA . ASN B 1 215 ? -3.719 -8.359 4.422 1 73.44 215 ASN B CA 1
ATOM 3617 C C . ASN B 1 215 ? -3.031 -7.098 3.908 1 73.44 215 ASN B C 1
ATOM 3619 O O . ASN B 1 215 ? -2.34 -7.133 2.889 1 73.44 215 ASN B O 1
ATOM 3623 N N . ALA B 1 216 ? -3.18 -6.098 4.625 1 69.62 216 ALA B N 1
ATOM 3624 C CA . ALA B 1 216 ? -2.484 -4.871 4.238 1 69.62 216 ALA B CA 1
ATOM 3625 C C . ALA B 1 216 ? -0.974 -5.027 4.395 1 69.62 216 ALA B C 1
ATOM 3627 O O . ALA B 1 216 ? -0.207 -4.598 3.529 1 69.62 216 ALA B O 1
ATOM 3628 N N . ILE B 1 217 ? -0.668 -5.59 5.484 1 70.5 217 ILE B N 1
ATOM 3629 C CA . ILE B 1 217 ? 0.75 -5.84 5.719 1 70.5 217 ILE B CA 1
ATOM 3630 C C . ILE B 1 217 ? 1.297 -6.762 4.629 1 70.5 217 ILE B C 1
ATOM 3632 O O . ILE B 1 217 ? 2.355 -6.492 4.059 1 70.5 217 ILE B O 1
ATOM 3636 N N . ARG B 1 218 ? 0.531 -7.734 4.359 1 75.25 218 ARG B N 1
ATOM 3637 C CA . ARG B 1 218 ? 0.946 -8.672 3.322 1 75.25 218 ARG B CA 1
ATOM 3638 C C . ARG B 1 218 ? 1.032 -7.98 1.965 1 75.25 218 ARG B C 1
ATOM 3640 O O . ARG B 1 218 ? 1.92 -8.281 1.164 1 75.25 218 ARG B O 1
ATOM 3647 N N . ALA B 1 219 ? 0.149 -7.086 1.782 1 74.06 219 ALA B N 1
ATOM 3648 C CA . ALA B 1 219 ? 0.188 -6.316 0.542 1 74.06 219 ALA B CA 1
ATOM 3649 C C . ALA B 1 219 ? 1.46 -5.477 0.457 1 74.06 219 ALA B C 1
ATOM 3651 O O . ALA B 1 219 ? 2.061 -5.352 -0.613 1 74.06 219 ALA B O 1
ATOM 3652 N N . ALA B 1 220 ? 1.818 -4.977 1.59 1 71.06 220 ALA B N 1
ATOM 3653 C CA . ALA B 1 220 ? 3.055 -4.203 1.621 1 71.06 220 ALA B CA 1
ATOM 3654 C C . ALA B 1 220 ? 4.266 -5.086 1.336 1 71.06 220 ALA B C 1
ATOM 3656 O O . ALA B 1 220 ? 5.16 -4.699 0.581 1 71.06 220 ALA B O 1
ATOM 3657 N N . LEU B 1 221 ? 4.234 -6.262 1.919 1 74.31 221 LEU B N 1
ATOM 3658 C CA . LEU B 1 221 ? 5.34 -7.191 1.722 1 74.31 221 LEU B CA 1
ATOM 3659 C C . LEU B 1 221 ? 5.395 -7.676 0.276 1 74.31 221 LEU B C 1
ATOM 3661 O O . LEU B 1 221 ? 6.453 -8.086 -0.207 1 74.31 221 LEU B O 1
ATOM 3665 N N . ALA B 1 222 ? 4.234 -7.582 -0.376 1 76.94 222 ALA B N 1
ATOM 3666 C CA . ALA B 1 222 ? 4.168 -7.988 -1.777 1 76.94 222 ALA B CA 1
ATOM 3667 C C . ALA B 1 222 ? 4.961 -7.031 -2.664 1 76.94 222 ALA B C 1
ATOM 3669 O O . ALA B 1 222 ? 5.453 -7.426 -3.723 1 76.94 222 ALA B O 1
ATOM 3670 N N . VAL B 1 223 ? 5.078 -5.797 -2.186 1 75.38 223 VAL B N 1
ATOM 3671 C CA . VAL B 1 223 ? 5.754 -4.82 -3.035 1 75.38 223 VAL B CA 1
ATOM 3672 C C . VAL B 1 223 ? 7.117 -4.473 -2.436 1 75.38 223 VAL B C 1
ATOM 3674 O O . VAL B 1 223 ? 8.008 -3.99 -3.139 1 75.38 223 VAL B O 1
ATOM 3677 N N . LEU B 1 224 ? 7.27 -4.645 -1.154 1 74.69 224 LEU B N 1
ATOM 3678 C CA . LEU B 1 224 ? 8.531 -4.438 -0.449 1 74.69 224 LEU B CA 1
ATOM 3679 C C . LEU B 1 224 ? 9.055 -5.75 0.126 1 74.69 224 LEU B C 1
ATOM 3681 O O . LEU B 1 224 ? 8.797 -6.07 1.289 1 74.69 224 LEU B O 1
ATOM 3685 N N . PRO B 1 225 ? 9.875 -6.359 -0.688 1 81.75 225 PRO B N 1
ATOM 3686 C CA . PRO B 1 225 ? 10.273 -7.703 -0.26 1 81.75 225 PRO B CA 1
ATOM 3687 C C . PRO B 1 225 ? 11.039 -7.699 1.062 1 81.75 225 PRO B C 1
ATOM 3689 O O . PRO B 1 225 ? 11.961 -6.895 1.244 1 81.75 225 PRO B O 1
ATOM 3692 N N . PRO B 1 226 ? 10.672 -8.594 1.975 1 78.69 226 PRO B N 1
ATOM 3693 C CA . PRO B 1 226 ? 11.359 -8.734 3.26 1 78.69 226 PRO B CA 1
ATOM 3694 C C . PRO B 1 226 ? 12.719 -9.43 3.127 1 78.69 226 PRO B C 1
ATOM 3696 O O . PRO B 1 226 ? 13.094 -9.859 2.033 1 78.69 226 PRO B O 1
ATOM 3699 N N . PRO B 1 227 ? 13.422 -9.406 4.242 1 79.56 227 PRO B N 1
ATOM 3700 C CA . PRO B 1 227 ? 14.719 -10.094 4.199 1 79.56 227 PRO B CA 1
ATOM 3701 C C . PRO B 1 227 ? 14.586 -11.578 3.869 1 79.56 227 PRO B C 1
ATOM 3703 O O . PRO B 1 227 ? 13.5 -12.156 3.998 1 79.56 227 PRO B O 1
ATOM 3706 N N . GLN B 1 228 ? 15.648 -12.094 3.441 1 85.44 228 GLN B N 1
ATOM 3707 C CA . GLN B 1 228 ? 15.688 -13.469 2.947 1 85.44 228 GLN B CA 1
ATOM 3708 C C . GLN B 1 228 ? 15.102 -14.438 3.975 1 85.44 228 GLN B C 1
ATOM 3710 O O . GLN B 1 228 ? 14.383 -15.367 3.615 1 85.44 228 GLN B O 1
ATOM 3715 N N . CYS B 1 229 ? 15.398 -14.234 5.203 1 83.44 229 CYS B N 1
ATOM 3716 C CA . CYS B 1 229 ? 14.938 -15.141 6.242 1 83.44 229 CYS B CA 1
ATOM 3717 C C . CYS B 1 229 ? 13.414 -15.148 6.32 1 83.44 229 CYS B C 1
ATOM 3719 O O . CYS B 1 229 ? 12.805 -16.203 6.527 1 83.44 229 CYS B O 1
ATOM 3721 N N . VAL B 1 230 ? 12.859 -14.039 6.121 1 83.56 230 VAL B N 1
ATOM 3722 C CA . VAL B 1 230 ? 11.406 -13.922 6.168 1 83.56 230 VAL B CA 1
ATOM 3723 C C . VAL B 1 230 ? 10.797 -14.539 4.91 1 83.56 230 VAL B C 1
ATOM 3725 O O . VAL B 1 230 ? 9.758 -15.203 4.977 1 83.56 230 VAL B O 1
ATOM 3728 N N . MET B 1 231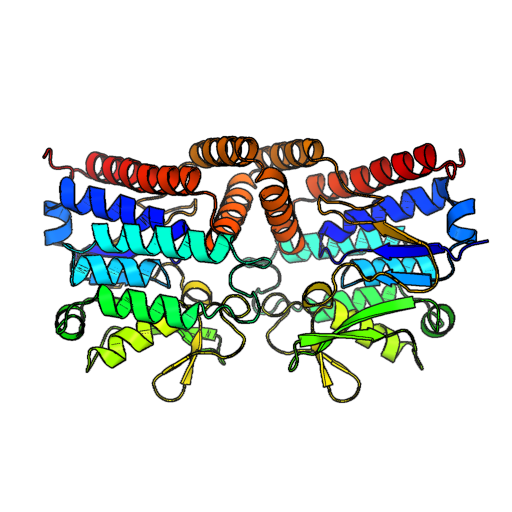 ? 11.453 -14.305 3.828 1 89.56 231 MET B N 1
ATOM 3729 C CA . MET B 1 231 ? 10.977 -14.891 2.578 1 89.56 231 MET B CA 1
ATOM 3730 C C . MET B 1 231 ? 10.961 -16.406 2.66 1 89.56 231 MET B C 1
ATOM 3732 O O . MET B 1 231 ? 10.016 -17.047 2.193 1 89.56 231 MET B O 1
ATOM 3736 N N . GLU B 1 232 ? 11.93 -16.922 3.244 1 89.5 232 GLU B N 1
ATOM 3737 C CA . GLU B 1 232 ? 12 -18.375 3.42 1 89.5 232 GLU B CA 1
ATOM 3738 C C . GLU B 1 232 ? 10.867 -18.875 4.309 1 89.5 232 GLU B C 1
ATOM 3740 O O . GLU B 1 232 ? 10.32 -19.953 4.078 1 89.5 232 GLU B O 1
ATOM 3745 N N . GLN B 1 233 ? 10.57 -18.078 5.266 1 86.88 233 GLN B N 1
ATOM 3746 C CA . GLN B 1 233 ? 9.461 -18.438 6.133 1 86.88 233 GLN B CA 1
ATOM 3747 C C . GLN B 1 233 ? 8.141 -18.438 5.367 1 86.88 233 GLN B C 1
ATOM 3749 O O . GLN B 1 233 ? 7.285 -19.297 5.594 1 86.88 233 GLN B O 1
ATOM 3754 N N . ILE B 1 234 ? 7.996 -17.531 4.508 1 89.06 234 ILE B N 1
ATOM 3755 C CA . ILE B 1 234 ? 6.785 -17.438 3.699 1 89.06 234 ILE B CA 1
ATOM 3756 C C . ILE B 1 234 ? 6.691 -18.641 2.764 1 89.06 234 ILE B C 1
ATOM 3758 O O . ILE B 1 234 ? 5.621 -19.234 2.596 1 89.06 234 ILE B O 1
ATOM 3762 N N . TYR B 1 235 ? 7.848 -18.984 2.203 1 92.88 235 TYR B N 1
ATOM 3763 C CA . TYR B 1 235 ? 7.918 -20.188 1.381 1 92.88 235 TYR B CA 1
ATOM 3764 C C . TYR B 1 235 ? 7.473 -21.422 2.168 1 92.88 235 TYR B C 1
ATOM 3766 O O . TYR B 1 235 ? 6.645 -22.203 1.694 1 92.88 235 TYR B O 1
ATOM 3774 N N . GLU B 1 236 ? 7.988 -21.547 3.334 1 91.88 236 GLU B N 1
ATOM 3775 C CA . GLU B 1 236 ? 7.68 -22.688 4.18 1 91.88 236 GLU B CA 1
ATOM 3776 C C . GLU B 1 236 ? 6.199 -22.719 4.559 1 91.88 236 GLU B C 1
ATOM 3778 O O . GLU B 1 236 ? 5.598 -23.797 4.648 1 91.88 236 GLU B O 1
ATOM 3783 N N . ARG B 1 237 ? 5.695 -21.625 4.785 1 90.5 237 ARG B N 1
ATOM 3784 C CA . ARG B 1 237 ? 4.277 -21.531 5.121 1 90.5 237 ARG B CA 1
ATOM 3785 C C . ARG B 1 237 ? 3.408 -21.984 3.955 1 90.5 237 ARG B C 1
ATOM 3787 O O . ARG B 1 237 ? 2.398 -22.672 4.152 1 90.5 237 ARG B O 1
ATOM 3794 N N . GLY B 1 238 ? 3.809 -21.594 2.729 1 93.75 238 GLY B N 1
ATOM 3795 C CA . GLY B 1 238 ? 3.1 -22.078 1.556 1 93.75 238 GLY B CA 1
ATOM 3796 C C . GLY B 1 238 ? 3.078 -23.578 1.456 1 93.75 238 GLY B C 1
ATOM 3797 O O . GLY B 1 238 ? 2.045 -24.172 1.137 1 93.75 238 GLY B O 1
ATOM 3798 N N . GLU B 1 239 ? 4.223 -24.109 1.812 1 94.56 239 GLU B N 1
ATOM 3799 C CA . GLU B 1 239 ? 4.324 -25.578 1.795 1 94.56 239 GLU B CA 1
ATOM 3800 C C . GLU B 1 239 ? 3.412 -26.203 2.844 1 94.56 239 GLU B C 1
ATOM 3802 O O . GLU B 1 239 ? 2.645 -27.109 2.537 1 94.56 239 GLU B O 1
ATOM 3807 N N . LYS B 1 240 ? 3.484 -25.688 4.039 1 91.38 240 LYS B N 1
ATOM 3808 C CA . LYS B 1 240 ? 2.742 -26.25 5.164 1 91.38 240 LYS B CA 1
ATOM 3809 C C . LYS B 1 240 ? 1.237 -26.109 4.953 1 91.38 240 LYS B C 1
ATOM 3811 O O . LYS B 1 240 ? 0.483 -27.062 5.199 1 91.38 240 LYS B O 1
ATOM 3816 N N . ASP B 1 241 ? 0.814 -25.031 4.559 1 92.94 241 ASP B N 1
ATOM 3817 C CA . ASP B 1 241 ? -0.611 -24.797 4.348 1 92.94 241 ASP B CA 1
ATOM 3818 C C . ASP B 1 241 ? -1.153 -25.688 3.23 1 92.94 241 ASP B C 1
ATOM 3820 O O . ASP B 1 241 ? -2.297 -26.141 3.293 1 92.94 241 ASP B O 1
ATOM 3824 N N . THR B 1 242 ? -0.335 -25.859 2.203 1 95.12 242 THR B N 1
ATOM 3825 C CA . THR B 1 242 ? -0.759 -26.719 1.101 1 95.12 242 THR B CA 1
ATOM 3826 C C . THR B 1 242 ? -0.853 -28.172 1.55 1 95.12 242 THR B C 1
ATOM 3828 O O . THR B 1 242 ? -1.804 -28.875 1.201 1 95.12 242 THR B O 1
ATOM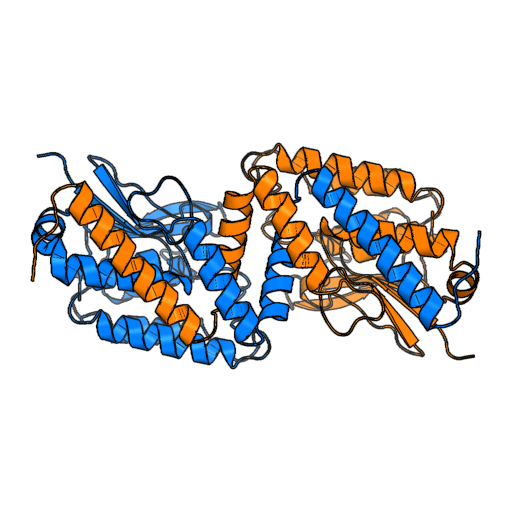 3831 N N . VAL B 1 243 ? 0.092 -28.609 2.318 1 93.94 243 VAL B N 1
ATOM 3832 C CA . VAL B 1 243 ? 0.055 -29.969 2.852 1 93.94 243 VAL B CA 1
ATOM 3833 C C . VAL B 1 243 ? -1.205 -30.156 3.695 1 93.94 243 VAL B C 1
ATOM 3835 O O . VAL B 1 243 ? -1.873 -31.188 3.6 1 93.94 243 VAL B O 1
ATOM 3838 N N . HIS B 1 244 ? -1.487 -29.141 4.461 1 91.81 244 HIS B N 1
ATOM 3839 C CA . HIS B 1 244 ? -2.703 -29.188 5.266 1 91.81 244 HIS B CA 1
ATOM 3840 C C . HIS B 1 244 ? -3.939 -29.328 4.383 1 91.81 244 HIS B C 1
ATOM 3842 O O . HIS B 1 244 ? -4.84 -30.109 4.688 1 91.81 244 HIS B O 1
ATOM 3848 N N . PHE B 1 245 ? -4.016 -28.609 3.379 1 93.88 245 PHE B N 1
ATOM 3849 C CA . PHE B 1 245 ? -5.133 -28.656 2.443 1 93.88 245 PHE B CA 1
ATOM 3850 C C . PHE B 1 245 ? -5.242 -30.047 1.812 1 93.88 245 PHE B C 1
ATOM 3852 O O . PHE B 1 245 ? -6.336 -30.609 1.724 1 93.88 245 PHE B O 1
ATOM 3859 N N . LEU B 1 246 ? -4.051 -30.562 1.367 1 94.5 246 LEU B N 1
ATOM 3860 C CA . LEU B 1 246 ? -4.035 -31.875 0.731 1 94.5 246 LEU B CA 1
ATOM 3861 C C . LEU B 1 246 ? -4.535 -32.938 1.689 1 94.5 246 LEU B C 1
ATOM 3863 O O . LEU B 1 246 ? -5.316 -33.812 1.3 1 94.5 246 LEU B O 1
ATOM 3867 N N . CYS B 1 247 ? -4.113 -32.844 2.945 1 92.94 247 CYS B N 1
ATOM 3868 C CA . CYS B 1 247 ? -4.527 -33.812 3.953 1 92.94 247 CYS B CA 1
ATOM 3869 C C . CYS B 1 247 ? -6.02 -33.688 4.238 1 92.94 247 CYS B C 1
ATOM 3871 O O . CYS B 1 247 ? -6.727 -34.688 4.297 1 92.94 247 CYS B O 1
ATOM 3873 N N . SER B 1 248 ? -6.473 -32.5 4.332 1 92.31 248 SER B N 1
ATOM 3874 C CA . SER B 1 248 ? -7.855 -32.25 4.723 1 92.31 248 SER B CA 1
ATOM 3875 C C . SER B 1 248 ? -8.82 -32.625 3.598 1 92.31 248 SER B C 1
ATOM 3877 O O . SER B 1 248 ? -10 -32.875 3.844 1 92.31 248 SER B O 1
ATOM 3879 N N . ASN B 1 249 ? -8.367 -32.656 2.35 1 91.75 249 ASN B N 1
ATOM 3880 C CA . ASN B 1 249 ? -9.258 -32.906 1.219 1 91.75 249 ASN B CA 1
ATOM 3881 C C . ASN B 1 249 ? -8.984 -34.281 0.595 1 91.75 249 ASN B C 1
ATOM 3883 O O . ASN B 1 249 ? -9.531 -34.594 -0.461 1 91.75 249 ASN B O 1
ATOM 3887 N N . GLY B 1 250 ? -8.078 -35.031 1.22 1 90.12 250 GLY B N 1
ATOM 3888 C CA . GLY B 1 250 ? -7.844 -36.406 0.811 1 90.12 250 GLY B CA 1
ATOM 3889 C C . GLY B 1 250 ? -6.98 -36.5 -0.43 1 90.12 250 GLY B C 1
ATOM 3890 O O . GLY B 1 250 ? -7.09 -37.5 -1.181 1 90.12 250 GLY B O 1
ATOM 3891 N N . PHE B 1 251 ? -6.164 -35.5 -0.719 1 91 251 PHE B N 1
ATOM 3892 C CA . PHE B 1 251 ? -5.328 -35.5 -1.911 1 91 251 PHE B CA 1
ATOM 3893 C C . PHE B 1 251 ? -3.881 -35.844 -1.551 1 91 251 PHE B C 1
ATOM 3895 O O . PHE B 1 251 ? -3.039 -36 -2.434 1 91 251 PHE B O 1
ATOM 3902 N N . TYR B 1 252 ? -3.633 -35.906 -0.253 1 92.81 252 TYR B N 1
ATOM 3903 C CA . TYR B 1 252 ? -2.248 -36.031 0.186 1 92.81 252 TYR B CA 1
ATOM 3904 C C . TYR B 1 252 ? -1.663 -37.375 -0.183 1 92.81 252 TYR B C 1
ATOM 3906 O O . TYR B 1 252 ? -2.273 -38.438 0.083 1 92.81 252 TYR B O 1
ATOM 3914 N N . GLN B 1 253 ? -0.54 -37.344 -0.817 1 90.62 253 GLN B N 1
ATOM 3915 C CA . GLN B 1 253 ? 0.23 -38.531 -1.145 1 90.62 253 GLN B CA 1
ATOM 3916 C C . GLN B 1 253 ? 1.62 -38.5 -0.518 1 90.62 253 GLN B C 1
ATOM 3918 O O . GLN B 1 253 ? 2.336 -37.5 -0.666 1 90.62 253 GLN B O 1
ATOM 3923 N N . GLU B 1 254 ? 1.934 -39.469 0.415 1 80.38 254 GLU B N 1
ATOM 3924 C CA . GLU B 1 254 ? 3.244 -39.531 1.053 1 80.38 254 GLU B CA 1
ATOM 3925 C C . GLU B 1 254 ? 4.348 -39.781 0.027 1 80.38 254 GLU B C 1
ATOM 3927 O O . GLU B 1 254 ? 4.156 -40.531 -0.927 1 80.38 254 GLU B O 1
ATOM 3932 N N . GLU B 1 255 ? 5.418 -38.938 -0.014 1 66.62 255 GLU B N 1
ATOM 3933 C CA . GLU B 1 255 ? 6.547 -39.25 -0.893 1 66.62 255 GLU B CA 1
ATOM 3934 C C . GLU B 1 255 ? 7.066 -40.656 -0.666 1 66.62 255 GLU B C 1
ATOM 3936 O O . GLU B 1 255 ? 7.012 -41.188 0.452 1 66.62 255 GLU B O 1
#

InterPro domains:
  IPR002641 Patatin-like phospholipase domain [PF01734] (6-173)
  IPR002641 Patatin-like phospholipase domain [PS51635] (6-176)
  IPR016035 Acyl transferase/acyl hydrolase/lysophospholipase [SSF52151] (4-206)
  IPR033562 Patatin-like phospholipase domain-containing protein [PTHR12406] (3-253)

pLDDT: mean 84.78, std 12.17, range [48.25, 97.62]

Foldseek 3Di:
DFAEAEWEFDDQLCLLQVLVVLVCCVVPVVVVVVRHQAYEFFASRLLSSLCSQAPSVCSVVLNVLSVVLQVVQVPAPNGQLRPPRQSLVSVLVSSVVRGDQCSQVRQAQHYWYWKAFPPPREIDTDRHDPGPVLVSLSNSQQNAADPRNYPAFRADPNTGIHHRNSRPRIDDDPRGHYQYDYQDDDPGNHYDDPVVVVVVQVVCVVVPNNVVVVVVVVVVCVVVPDDPVVVVVVVVVVVVVVQVVCVVVVNDDDD/DFAEAEWEFDDQLCLLQVLVVLVCCVVPVVVVVVRHQAYEFFASRLLSSLCSQAPSVCSVVLNVLSVVLQVVQVPAPNGQLRPPRQSLVSVLVSSVVRGDQCSQVRQAQHYWYWKAFPPPREIDTDRHDPGPVLVSLSNSQQNAADPRNYPAFRADPNTGIHHRNSRPRIDDDPRGHYQYDYQDDDPGNHYDDPVVVVVVQVVCVVVPNNVVVVVVVVVVCVVVPDDPVVVVVVVVVVVVVVQVVCVVVVNDDDD